Protein AF-0000000077289735 (afdb_homodimer)

pLDDT: mean 81.21, std 19.72, range [29.44, 98.06]

Nearest PDB structures (foldseek):
  8f9x-assembly2_D  TM=8.822E-01  e=5.228E-13  Ruegeria pomeroyi DSS-3
  5nmp-assembly5_J  TM=8.362E-01  e=1.312E-11  Ralstonia pseudosolanacearum GMI1000
  5nna-assembly1_B  TM=8.431E-01  e=1.986E-10  Roseibium aggregatum
  4m8d-assembly2_C  TM=8.339E-01  e=3.293E-10  Roseibium aggregatum IAM 12614
  5tw7-assembly2_E  TM=1.679E-01  e=3.647E+00  Neisseria gonorrhoeae

Organism: Petrolisthes cinctipes (NCBI:txid88211)

Secondary structure (DSSP, 8-state):
--------------EEEES---EEEEE-SS-EEEEE-PPP-TTT----TTSPPPEEEEEEEEE-TTS-EEEEEEEEEETTSSSEEE-GGGTSTT---GGGS-GGGTSS--EEEEE-HHHHHHHT-TT-EE-HHHHHHHHHHH-SPPTTPEEEEE-SGGGGTT-HHHHHT--TTS-----EE-HHHHHHHHHHHHHTT-SS---EEEESSSSSB-TT-SS--/--------------EEEES---EEEEE-SS-EEEEE-PPP-TTT----TTSPPPEEEEEEEEE-TTS-EEEEEEEEEETTSSSEEE-GGGTSTT---GGGS-GGGTSS--EEEEE-HHHHHHHT-TT-EE-HHHHHHHHHHH-SPPTTPEEEEE-SGGGGTT-HHHHHT--TTS-----EE-HHHHHHHHHHHHHTT-SS---EEEESSSSSB-TT-SS--

Foldseek 3Di:
DDPPPPPPPPQQFAKAKEQDQDFDQDDDPPDTDTDGRWDDLPPLFAAAPVDDHKDKAWPDAAADPVRDGDTDIDMDHDQLTTTHIDFSVNPDPPGDDPVRPDVVLVPPFAEDEQECQVVCVVVVAFQAEDAVVSVVVVCVVVNQDDFSYEYEYENVLLVQSNPNCSLQCQDPVRFGAHYAYDPNNVVCQSCSCVVVVHDNGHHYYYYSGSDRHGRRDPPND/DDPPPPPPPPQQFAKAKEQDQDFDQDDDPPDTDTDGRWDDLPPLFAADPVDDHKDKAWPDAAADPVRDGDTDIDMDHDQLTTTHMDFSVNPDPPGDDPVRPDVVLVPPFAEDEQECQVVCVVVVAFQAEAAVVSVVVVCVVPNQDDASYEYEYENVLLVCSNPNCSLQCQDPVRFGAHYAYDPNNVVCQSCSCVVVVHPNGHHYYYYSGSDRHGRRDPPND

Sequence (442 aa):
MTKTTTTTTTTTILFTITTLASMVLISTCSELRLVELSYTYNLDAPTTPKLRGFTYTQLQKGRNDKGIWVELGEFFSSEHSGTHLDAPSHYAYNKWSVEEIPLDRLWRVPGVAIDLSQTIEKSGHVNHILTPDDLESWEEEHGVIPDGAVVFVRTGWGDKVGDIQDYSGLDEHGSNNFPGIGMEAAQWLTKHGQTHKHTRGVLGYGVDTISVDVGNSTHYKMTKTTTTTTTTTILFTITTLASMVLISTCSELRLVELSYTYNLDAPTTPKLRGFTYTQLQKGRNDKGIWVELGEFFSSEHSGTHLDAPSHYAYNKWSVEEIPLDRLWRVPGVAIDLSQTIEKSGHVNHILTPDDLESWEEEHGVIPDGAVVFVRTGWGDKVGDIQDYSGLDEHGSNNFPGIGMEAAQWLTKHGQTHKHTRGVLGYGVDTISVDVGNSTHYK

Structure (mmCIF, N/CA/C/O backbone):
data_AF-0000000077289735-model_v1
#
loop_
_entity.id
_entity.type
_entity.pdbx_description
1 polymer Cyclase
#
loop_
_atom_site.group_PDB
_atom_site.id
_atom_site.type_symbol
_atom_site.label_atom_id
_atom_site.label_alt_id
_atom_site.label_comp_id
_atom_site.label_asym_id
_atom_site.label_entity_id
_atom_site.label_seq_id
_atom_site.pdbx_PDB_ins_code
_atom_site.Cartn_x
_atom_site.Cartn_y
_atom_site.Cartn_z
_atom_site.occupancy
_atom_site.B_iso_or_equiv
_atom_site.auth_seq_id
_atom_site.auth_comp_id
_atom_site.auth_asym_id
_atom_site.auth_atom_id
_atom_site.pdbx_PDB_model_num
ATOM 1 N N . MET A 1 1 ? 2.229 48.312 -26.25 1 30.81 1 MET A N 1
ATOM 2 C CA . MET A 1 1 ? 2.111 46.844 -26.297 1 30.81 1 MET A CA 1
ATOM 3 C C . MET A 1 1 ? 2.355 46.25 -24.922 1 30.81 1 MET A C 1
ATOM 5 O O . MET A 1 1 ? 3.465 46.344 -24.391 1 30.81 1 MET A O 1
ATOM 9 N N . THR A 1 2 ? 1.349 46.156 -23.984 1 36.12 2 THR A N 1
ATOM 10 C CA . THR A 1 2 ? 1.367 45.781 -22.578 1 36.12 2 THR A CA 1
ATOM 11 C C . THR A 1 2 ? 1.754 44.312 -22.406 1 36.12 2 THR A C 1
ATOM 13 O O . THR A 1 2 ? 1.168 43.438 -23.047 1 36.12 2 THR A O 1
ATOM 16 N N . LYS A 1 3 ? 3.012 44.031 -22.094 1 38.62 3 LYS A N 1
ATOM 17 C CA . LYS A 1 3 ? 3.564 42.719 -21.75 1 38.62 3 LYS A CA 1
ATOM 18 C C . LYS A 1 3 ? 2.738 42.062 -20.656 1 38.62 3 LYS A C 1
ATOM 20 O O . LYS A 1 3 ? 2.752 42.5 -19.5 1 38.62 3 LYS A O 1
ATOM 25 N N . THR A 1 4 ? 1.592 41.438 -20.891 1 34.34 4 THR A N 1
ATOM 26 C CA . THR A 1 4 ? 0.91 40.594 -19.906 1 34.34 4 THR A CA 1
ATOM 27 C C . THR A 1 4 ? 1.797 39.438 -19.484 1 34.34 4 THR A C 1
ATOM 29 O O . THR A 1 4 ? 2.139 38.562 -20.297 1 34.34 4 THR A O 1
ATOM 32 N N . THR A 1 5 ? 2.676 39.625 -18.547 1 33.03 5 THR A N 1
ATOM 33 C CA . THR A 1 5 ? 3.436 38.531 -17.922 1 33.03 5 THR A CA 1
ATOM 34 C C . THR A 1 5 ? 2.498 37.5 -17.297 1 33.03 5 THR A C 1
ATOM 36 O O . THR A 1 5 ? 1.73 37.812 -16.391 1 33.03 5 THR A O 1
ATOM 39 N N . THR A 1 6 ? 2.027 36.5 -18 1 31.67 6 THR A N 1
ATOM 40 C CA . THR A 1 6 ? 1.298 35.344 -17.453 1 31.67 6 THR A CA 1
ATOM 41 C C . THR A 1 6 ? 2.115 34.656 -16.375 1 31.67 6 THR A C 1
ATOM 43 O O . THR A 1 6 ? 3.184 34.125 -16.641 1 31.67 6 THR A O 1
ATOM 46 N N . THR A 1 7 ? 2.102 35.125 -15.164 1 30.53 7 THR A N 1
ATOM 47 C CA . THR A 1 7 ? 2.672 34.406 -14.031 1 30.53 7 THR A CA 1
ATOM 48 C C . THR A 1 7 ? 2.055 33 -13.914 1 30.53 7 THR A C 1
ATOM 50 O O . THR A 1 7 ? 0.851 32.875 -13.68 1 30.53 7 THR A O 1
ATOM 53 N N . THR A 1 8 ? 2.559 32.031 -14.562 1 30.94 8 THR A N 1
ATOM 54 C CA . THR A 1 8 ? 2.189 30.656 -14.344 1 30.94 8 THR A CA 1
ATOM 55 C C . THR A 1 8 ? 2.387 30.266 -12.883 1 30.94 8 THR A C 1
ATOM 57 O O . THR A 1 8 ? 3.516 30.219 -12.391 1 30.94 8 THR A O 1
ATOM 60 N N . THR A 1 9 ? 1.488 30.578 -12.031 1 29.44 9 THR A N 1
ATOM 61 C CA . THR A 1 9 ? 1.508 30.078 -10.664 1 29.44 9 THR A CA 1
ATOM 62 C C . THR A 1 9 ? 1.575 28.547 -10.648 1 29.44 9 THR A C 1
ATOM 64 O O . THR A 1 9 ? 0.638 27.875 -11.078 1 29.44 9 THR A O 1
ATOM 67 N N . THR A 1 10 ? 2.715 28.062 -10.727 1 31.31 10 THR A N 1
ATOM 68 C CA . THR A 1 10 ? 2.908 26.641 -10.492 1 31.31 10 THR A CA 1
ATOM 69 C C . THR A 1 10 ? 2.352 26.219 -9.133 1 31.31 10 THR A C 1
ATOM 71 O O . THR A 1 10 ? 2.875 26.625 -8.094 1 31.31 10 THR A O 1
ATOM 74 N N . THR A 1 11 ? 1.11 26.094 -9.047 1 32.97 11 THR A N 1
ATOM 75 C CA . THR A 1 11 ? 0.504 25.562 -7.832 1 32.97 11 THR A CA 1
ATOM 76 C C . THR A 1 11 ? 1.167 24.25 -7.422 1 32.97 11 THR A C 1
ATOM 78 O O . THR A 1 11 ? 1.104 23.266 -8.156 1 32.97 11 THR A O 1
ATOM 81 N N . THR A 1 12 ? 2.135 24.344 -6.59 1 33.91 12 THR A N 1
ATOM 82 C CA . THR A 1 12 ? 2.76 23.172 -5.996 1 33.91 12 THR A CA 1
ATOM 83 C C . THR A 1 12 ? 1.725 22.312 -5.27 1 33.91 12 THR A C 1
ATOM 85 O O . THR A 1 12 ? 1.019 22.812 -4.383 1 33.91 12 THR A O 1
ATOM 88 N N . ILE A 1 13 ? 1.312 21.312 -5.914 1 35.31 13 ILE A N 1
ATOM 89 C CA . ILE A 1 13 ? 0.344 20.375 -5.359 1 35.31 13 ILE A CA 1
ATOM 90 C C . ILE A 1 13 ? 1.043 19.438 -4.387 1 35.31 13 ILE A C 1
ATOM 92 O O . ILE A 1 13 ? 1.982 18.719 -4.762 1 35.31 13 ILE A O 1
ATOM 96 N N . LEU A 1 14 ? 0.878 19.75 -3.059 1 36.25 14 LEU A N 1
ATOM 97 C CA . LEU A 1 14 ? 1.424 18.891 -2.02 1 36.25 14 LEU A CA 1
ATOM 98 C C . LEU A 1 14 ? 0.443 17.781 -1.67 1 36.25 14 LEU A C 1
ATOM 100 O O . LEU A 1 14 ? -0.757 18.016 -1.529 1 36.25 14 LEU A O 1
ATOM 104 N N . PHE A 1 15 ? 0.79 16.531 -1.786 1 35.84 15 PHE A N 1
ATOM 105 C CA . PHE A 1 15 ? -0.027 15.492 -1.174 1 35.84 15 PHE A CA 1
ATOM 106 C C . PHE A 1 15 ? 0.253 15.391 0.321 1 35.84 15 PHE A C 1
ATOM 108 O O . PHE A 1 15 ? 1.308 15.82 0.791 1 35.84 15 PHE A O 1
ATOM 115 N N . THR A 1 16 ? -0.728 15.164 1.166 1 36.84 16 THR A N 1
ATOM 116 C CA . THR A 1 16 ? -0.573 15.039 2.611 1 36.84 16 THR A CA 1
ATOM 117 C C . THR A 1 16 ? -0.757 13.586 3.045 1 36.84 16 THR A C 1
ATOM 119 O O . THR A 1 16 ? -1.546 12.852 2.451 1 36.84 16 THR A O 1
ATOM 122 N N . ILE A 1 17 ? 0.113 13.062 3.781 1 36.28 17 ILE A N 1
ATOM 123 C CA . ILE A 1 17 ? 0.021 11.742 4.391 1 36.28 17 ILE A CA 1
ATOM 124 C C . ILE A 1 17 ? -0.4 11.875 5.852 1 36.28 17 ILE A C 1
ATOM 126 O O . ILE A 1 17 ? 0.21 12.633 6.613 1 36.28 17 ILE A O 1
ATOM 130 N N . THR A 1 18 ? -1.55 11.594 6.078 1 34.53 18 THR A N 1
ATOM 131 C CA . THR A 1 18 ? -1.984 11.484 7.465 1 34.53 18 THR A CA 1
ATOM 132 C C . THR A 1 18 ? -1.878 10.039 7.953 1 34.53 18 THR A C 1
ATOM 134 O O . THR A 1 18 ? -2.297 9.109 7.258 1 34.53 18 THR A O 1
ATOM 137 N N . THR A 1 19 ? -1.353 9.797 9.031 1 35.25 19 THR A N 1
ATOM 138 C CA . THR A 1 19 ? -1.162 8.484 9.641 1 35.25 19 THR A CA 1
ATOM 139 C C . THR A 1 19 ? -0.268 7.609 8.766 1 35.25 19 THR A C 1
ATOM 141 O O . THR A 1 19 ? -0.664 7.203 7.668 1 35.25 19 THR A O 1
ATOM 144 N N . LEU A 1 20 ? 0.951 7.695 8.617 1 33.56 20 LEU A N 1
ATOM 145 C CA . LEU A 1 20 ? 2.07 7.43 7.715 1 33.56 20 LEU A CA 1
ATOM 146 C C . LEU A 1 20 ? 2.168 5.945 7.395 1 33.56 20 LEU A C 1
ATOM 148 O O . LEU A 1 20 ? 2.342 5.121 8.297 1 33.56 20 LEU A O 1
ATOM 152 N N . ALA A 1 21 ? 1.457 5.547 6.277 1 36.59 21 ALA A N 1
ATOM 153 C CA . ALA A 1 21 ? 1.861 4.242 5.766 1 36.59 21 ALA A CA 1
ATOM 154 C C . ALA A 1 21 ? 3.139 4.348 4.938 1 36.59 21 ALA A C 1
ATOM 156 O O . ALA A 1 21 ? 3.102 4.762 3.775 1 36.59 21 ALA A O 1
ATOM 157 N N . SER A 1 22 ? 4.129 4.84 5.379 1 40.28 22 SER A N 1
ATOM 158 C CA . SER A 1 22 ? 5.336 4.91 4.566 1 40.28 22 SER A CA 1
ATOM 159 C C . SER A 1 22 ? 6.453 4.055 5.156 1 40.28 22 SER A C 1
ATOM 161 O O . SER A 1 22 ? 6.496 3.832 6.367 1 40.28 22 SER A O 1
ATOM 163 N N . MET A 1 23 ? 6.867 3.172 4.352 1 39.62 23 MET A N 1
ATOM 164 C CA . MET A 1 23 ? 8.164 2.619 4.734 1 39.62 23 MET A CA 1
ATOM 165 C C . MET A 1 23 ? 9.273 3.646 4.543 1 39.62 23 MET A C 1
ATOM 167 O O . MET A 1 23 ? 9.344 4.297 3.5 1 39.62 23 MET A O 1
ATOM 171 N N . VAL A 1 24 ? 9.766 4.129 5.621 1 37.69 24 VAL A N 1
ATOM 172 C CA . VAL A 1 24 ? 10.875 5.078 5.52 1 37.69 24 VAL A CA 1
ATOM 173 C C . VAL A 1 24 ? 12.188 4.375 5.852 1 37.69 24 VAL A C 1
ATOM 175 O O . VAL A 1 24 ? 12.242 3.539 6.758 1 37.69 24 VAL A O 1
ATOM 178 N N . LEU A 1 25 ? 13.062 4.41 4.91 1 38.22 25 LEU A N 1
ATOM 179 C CA . LEU A 1 25 ? 14.445 4.094 5.25 1 38.22 25 LEU A CA 1
ATOM 180 C C . LEU A 1 25 ? 15.094 5.25 5.996 1 38.22 25 LEU A C 1
ATOM 182 O O . LEU A 1 25 ? 15.133 6.375 5.496 1 38.22 25 LEU A O 1
ATOM 186 N N . ILE A 1 26 ? 15.305 5.086 7.273 1 37.34 26 ILE A N 1
ATOM 187 C CA . ILE A 1 26 ? 15.977 6.109 8.07 1 37.34 26 ILE A CA 1
ATOM 188 C C . ILE A 1 26 ? 17.484 5.844 8.086 1 37.34 26 ILE A C 1
ATOM 190 O O . ILE A 1 26 ? 17.922 4.73 8.383 1 37.34 26 ILE A O 1
ATOM 194 N N . SER A 1 27 ? 18.203 6.582 7.293 1 35.56 27 SER A N 1
ATOM 195 C CA . SER A 1 27 ? 19.656 6.504 7.367 1 35.56 27 SER A CA 1
ATOM 196 C C . SER A 1 27 ? 20.203 7.301 8.547 1 35.56 27 SER A C 1
ATOM 198 O O . SER A 1 27 ? 19.953 8.508 8.656 1 35.56 27 SER A O 1
ATOM 200 N N . THR A 1 28 ? 20.359 6.656 9.602 1 41.88 28 THR A N 1
ATOM 201 C CA . THR A 1 28 ? 21.359 7.277 10.461 1 41.88 28 THR A CA 1
ATOM 202 C C . THR A 1 28 ? 22.766 6.941 9.977 1 41.88 28 THR A C 1
ATOM 204 O O . THR A 1 28 ? 22.953 6.012 9.195 1 41.88 28 THR A O 1
ATOM 207 N N . CYS A 1 29 ? 23.812 7.715 10.211 1 48.62 29 CYS A N 1
ATOM 208 C CA . CYS A 1 29 ? 25.203 7.586 9.797 1 48.62 29 CYS A CA 1
ATOM 209 C C . CYS A 1 29 ? 25.578 6.121 9.594 1 48.62 29 CYS A C 1
ATOM 211 O O . CYS A 1 29 ? 26.391 5.797 8.727 1 48.62 29 CYS A O 1
ATOM 213 N N . SER A 1 30 ? 25.234 5.066 10.5 1 54.41 30 SER A N 1
ATOM 214 C CA . SER A 1 30 ? 25.953 3.795 10.516 1 54.41 30 SER A CA 1
ATOM 215 C C . SER A 1 30 ? 25.078 2.662 10 1 54.41 30 SER A C 1
ATOM 217 O O . SER A 1 30 ? 25.578 1.702 9.406 1 54.41 30 SER A O 1
ATOM 219 N N . GLU A 1 31 ? 23.609 2.693 10.32 1 65.12 31 GLU A N 1
ATOM 220 C CA . GLU A 1 31 ? 22.875 1.492 9.93 1 65.12 31 GLU A CA 1
ATOM 221 C C . GLU A 1 31 ? 21.484 1.841 9.398 1 65.12 31 GLU A C 1
ATOM 223 O O . GLU A 1 31 ? 20.797 2.676 9.977 1 65.12 31 GLU A O 1
ATOM 228 N N . LEU A 1 32 ? 21.188 1.574 8.141 1 72 32 LEU A N 1
ATOM 229 C CA . LEU A 1 32 ? 19.859 1.73 7.543 1 72 32 LEU A CA 1
ATOM 230 C C . LEU A 1 32 ? 18.859 0.784 8.195 1 72 32 LEU A C 1
ATOM 232 O O . LEU A 1 32 ? 19.156 -0.393 8.406 1 72 32 LEU A O 1
ATOM 236 N N . ARG A 1 33 ? 17.828 1.432 8.914 1 80 33 ARG A N 1
ATOM 237 C CA . ARG A 1 33 ? 16.766 0.618 9.5 1 80 33 ARG A CA 1
ATOM 238 C C . ARG A 1 33 ? 15.445 0.843 8.773 1 80 33 ARG A C 1
ATOM 240 O O . ARG A 1 33 ? 15.117 1.974 8.414 1 80 33 ARG A O 1
ATOM 247 N N . LEU A 1 34 ? 14.805 -0.247 8.453 1 79.62 34 LEU A N 1
ATOM 248 C CA . LEU A 1 34 ? 13.453 -0.2 7.898 1 79.62 34 LEU A CA 1
ATOM 249 C C . LEU A 1 34 ? 12.414 -0.063 9 1 79.62 34 LEU A C 1
ATOM 251 O O . LEU A 1 34 ? 12.406 -0.85 9.953 1 79.62 34 LEU A O 1
ATOM 255 N N . VAL A 1 35 ? 11.609 1.091 8.883 1 80.31 35 VAL A N 1
ATOM 256 C CA . VAL A 1 35 ? 10.562 1.315 9.883 1 80.31 35 VAL A CA 1
ATOM 257 C C . VAL A 1 35 ? 9.211 1.462 9.195 1 80.31 35 VAL A C 1
ATOM 259 O O . VAL A 1 35 ? 9.078 2.227 8.234 1 80.31 35 VAL A O 1
ATOM 262 N N . GLU A 1 36 ? 8.352 0.662 9.609 1 76.06 36 GLU A N 1
ATOM 263 C CA . GLU A 1 36 ? 6.977 0.8 9.141 1 76.06 36 GLU A CA 1
ATOM 264 C C . GLU A 1 36 ? 6.238 1.88 9.93 1 76.06 36 GLU A C 1
ATOM 266 O O . GLU A 1 36 ? 6.172 1.828 11.156 1 76.06 36 GLU A O 1
ATOM 271 N N . LEU A 1 37 ? 5.672 2.801 9.164 1 76 37 LEU A N 1
ATOM 272 C CA . LEU A 1 37 ? 4.988 3.91 9.82 1 76 37 LEU A CA 1
ATOM 273 C C . LEU A 1 37 ? 3.477 3.719 9.773 1 76 37 LEU A C 1
ATOM 275 O O . LEU A 1 37 ? 2.73 4.496 10.375 1 76 37 LEU A O 1
ATOM 279 N N . SER A 1 38 ? 3.053 2.646 9.102 1 75.12 38 SER A N 1
ATOM 280 C CA . SER A 1 38 ? 1.618 2.438 8.945 1 75.12 38 SER A CA 1
ATOM 281 C C . SER A 1 38 ? 1 1.868 10.219 1 75.12 38 SER A C 1
ATOM 283 O O . SER A 1 38 ? 1.622 1.058 10.906 1 75.12 38 SER A O 1
ATOM 285 N N . TYR A 1 39 ? -0.183 2.451 10.5 1 69.62 39 TYR A N 1
ATOM 286 C CA . TYR A 1 39 ? -0.984 1.822 11.547 1 69.62 39 TYR A CA 1
ATOM 287 C C . TYR A 1 39 ? -1.639 0.543 11.039 1 69.62 39 TYR A C 1
ATOM 289 O O . TYR A 1 39 ? -1.982 0.442 9.859 1 69.62 39 TYR A O 1
ATOM 297 N N . THR A 1 40 ? -1.644 -0.506 11.891 1 62.44 40 THR A N 1
ATOM 298 C CA . THR A 1 40 ? -2.371 -1.708 11.5 1 62.44 40 THR A CA 1
ATOM 299 C C . THR A 1 40 ? -3.863 -1.418 11.359 1 62.44 40 THR A C 1
ATOM 301 O O . THR A 1 40 ? -4.438 -0.704 12.188 1 62.44 40 THR A O 1
ATOM 304 N N . TYR A 1 41 ? -4.398 -1.642 10.055 1 58.69 41 TYR A N 1
ATOM 305 C CA . TYR A 1 41 ? -5.816 -1.393 9.805 1 58.69 41 TYR A CA 1
ATOM 306 C C . TYR A 1 41 ? -6.684 -2.133 10.812 1 58.69 41 TYR A C 1
ATOM 308 O O . TYR A 1 41 ? -7.898 -1.935 10.859 1 58.69 41 TYR A O 1
ATOM 316 N N . ASN A 1 42 ? -6.141 -2.869 11.727 1 56.81 42 ASN A N 1
ATOM 317 C CA . ASN A 1 42 ? -7.066 -3.58 12.602 1 56.81 42 ASN A CA 1
ATOM 318 C C . ASN A 1 42 ? -8.039 -2.623 13.281 1 56.81 42 ASN A C 1
ATOM 320 O O . ASN A 1 42 ? -7.988 -1.413 13.062 1 56.81 42 ASN A O 1
ATOM 324 N N . LEU A 1 43 ? -8.922 -3.166 14.125 1 56 43 LEU A N 1
ATOM 325 C CA . LEU A 1 43 ? -10.07 -2.545 14.781 1 56 43 LEU A CA 1
ATOM 326 C C . LEU A 1 43 ? -9.711 -1.16 15.305 1 56 43 LEU A C 1
ATOM 328 O O . LEU A 1 43 ? -10.586 -0.315 15.492 1 56 43 LEU A O 1
ATOM 332 N N . ASP A 1 44 ? -8.445 -0.875 15.102 1 59.41 44 ASP A N 1
ATOM 333 C CA . ASP A 1 44 ? -8.117 0.423 15.68 1 59.41 44 ASP A CA 1
ATOM 334 C C . ASP A 1 44 ? -7.625 1.394 14.609 1 59.41 44 ASP A C 1
ATOM 336 O O . ASP A 1 44 ? -6.848 2.305 14.898 1 59.41 44 ASP A O 1
ATOM 340 N N . ALA A 1 45 ? -8.008 1.125 13.32 1 63.09 45 ALA A N 1
ATOM 341 C CA . ALA A 1 45 ? -7.648 2.154 12.344 1 63.09 45 ALA A CA 1
ATOM 342 C C . ALA A 1 45 ? -8.406 3.451 12.617 1 63.09 45 ALA A C 1
ATOM 344 O O . ALA A 1 45 ? -9.602 3.555 12.32 1 63.09 45 ALA A O 1
ATOM 345 N N . PRO A 1 46 ? -7.695 4.355 13.297 1 66 46 PRO A N 1
ATOM 346 C CA . PRO A 1 46 ? -8.406 5.574 13.68 1 66 46 PRO A CA 1
ATOM 347 C C . PRO A 1 46 ? -9.023 6.305 12.484 1 66 46 PRO A C 1
ATOM 349 O O . PRO A 1 46 ? -8.43 6.332 11.406 1 66 46 PRO A O 1
ATOM 352 N N . THR A 1 47 ? -10.266 6.465 12.539 1 74.56 47 THR A N 1
ATOM 353 C CA . THR A 1 47 ? -11.008 7.312 11.609 1 74.56 47 THR A CA 1
ATOM 354 C C . THR A 1 47 ? -11.836 8.344 12.367 1 74.56 47 THR A C 1
ATOM 356 O O . THR A 1 47 ? -12.047 8.219 13.57 1 74.56 47 THR A O 1
ATOM 359 N N . THR A 1 48 ? -12.062 9.422 11.656 1 72.81 48 THR A N 1
ATOM 360 C CA . THR A 1 48 ? -12.969 10.383 12.281 1 72.81 48 THR A CA 1
ATOM 361 C C . THR A 1 48 ? -14.297 9.719 12.633 1 72.81 48 THR A C 1
ATOM 363 O O . THR A 1 48 ? -14.766 8.828 11.914 1 72.81 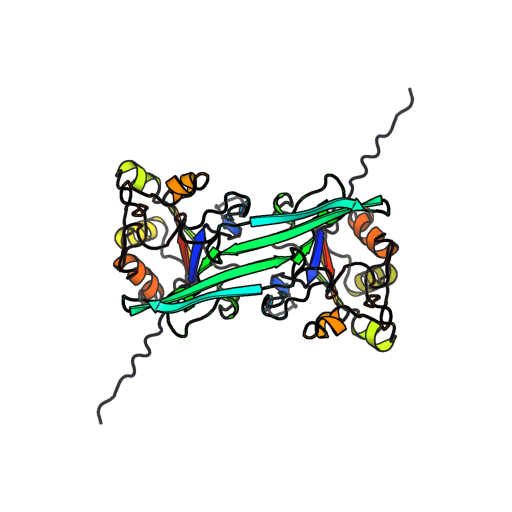48 THR A O 1
ATOM 366 N N . PRO A 1 49 ? -14.82 10.07 13.828 1 70.88 49 PRO A N 1
ATOM 367 C CA . PRO A 1 49 ? -16.125 9.508 14.211 1 70.88 49 PRO A CA 1
ATOM 368 C C . PRO A 1 49 ? -17.219 9.805 13.188 1 70.88 49 PRO A C 1
ATOM 370 O O . PRO A 1 49 ? -18.281 9.172 13.211 1 70.88 49 PRO A O 1
ATOM 373 N N . LYS A 1 50 ? -16.969 10.609 12.297 1 73.25 50 LYS A N 1
ATOM 374 C CA . LYS A 1 50 ? -17.953 11.016 11.305 1 73.25 50 LYS A CA 1
ATOM 375 C C . LYS A 1 50 ? -18 10.039 10.141 1 73.25 50 LYS A C 1
ATOM 377 O O . LYS A 1 50 ? -18.938 10.078 9.328 1 73.25 50 LYS A O 1
ATOM 382 N N . LEU A 1 51 ? -17.078 9.188 10.039 1 80.06 51 LEU A N 1
ATOM 383 C CA . LEU A 1 51 ? -17 8.227 8.945 1 80.06 51 LEU A CA 1
ATOM 384 C C . LEU A 1 51 ? -17.109 6.801 9.477 1 80.06 51 LEU A C 1
ATOM 386 O O . LEU A 1 51 ? -16.844 6.547 10.648 1 80.06 51 LEU A O 1
ATOM 390 N N . ARG A 1 52 ? -17.562 5.934 8.609 1 81.12 52 ARG A N 1
ATOM 391 C CA . ARG A 1 52 ? -17.609 4.527 8.984 1 81.12 52 ARG A CA 1
ATOM 392 C C . ARG A 1 52 ? -16.219 3.963 9.203 1 81.12 52 ARG A C 1
ATOM 394 O O . ARG A 1 52 ? -15.32 4.184 8.391 1 81.12 52 ARG A O 1
ATOM 401 N N . GLY A 1 53 ? -16.047 3.357 10.359 1 80.06 53 GLY A N 1
ATOM 402 C CA . GLY A 1 53 ? -14.773 2.748 10.672 1 80.06 53 GLY A CA 1
ATOM 403 C C . GLY A 1 53 ? -14.484 1.499 9.859 1 80.06 53 GLY A C 1
ATOM 404 O O . GLY A 1 53 ? -15.383 0.959 9.211 1 80.06 53 GLY A O 1
ATOM 405 N N . PHE A 1 54 ? -13.281 1.045 9.906 1 84.31 54 PHE A N 1
ATOM 406 C CA . PHE A 1 54 ? -12.859 -0.181 9.242 1 84.31 54 PHE A CA 1
ATOM 407 C C . PHE A 1 54 ? -13.609 -1.385 9.797 1 84.31 54 PHE A C 1
ATOM 409 O O . PHE A 1 54 ? -13.766 -1.519 11.016 1 84.31 54 PHE A O 1
ATOM 416 N N . THR A 1 55 ? -14.086 -2.139 8.914 1 87.31 55 THR A N 1
ATOM 417 C CA . THR A 1 55 ? -14.703 -3.398 9.32 1 87.31 55 THR A CA 1
ATOM 418 C C . THR A 1 55 ? -14.148 -4.559 8.5 1 87.31 55 THR A C 1
ATOM 420 O O . THR A 1 55 ? -13.906 -4.418 7.301 1 87.31 55 THR A O 1
ATOM 423 N N . TYR A 1 56 ? -13.836 -5.594 9.203 1 89.06 56 TYR A N 1
ATOM 424 C CA . TYR A 1 56 ? -13.398 -6.832 8.57 1 89.06 56 TYR A CA 1
ATOM 425 C C . TYR A 1 56 ? -14.398 -7.957 8.812 1 89.06 56 TYR A C 1
ATOM 427 O O . TYR A 1 56 ? -14.859 -8.148 9.945 1 89.06 56 TYR A O 1
ATOM 435 N N . THR A 1 57 ? -14.789 -8.594 7.805 1 91.56 57 THR A N 1
ATOM 436 C CA . THR A 1 57 ? -15.672 -9.758 7.895 1 91.56 57 THR A CA 1
ATOM 437 C C . THR A 1 57 ? -14.938 -11.023 7.473 1 91.56 57 THR A C 1
ATOM 439 O O . THR A 1 57 ? -14.5 -11.141 6.324 1 91.56 57 THR A O 1
ATOM 442 N N . GLN A 1 58 ? -14.867 -11.906 8.406 1 93.81 58 GLN A N 1
ATOM 443 C CA . GLN A 1 58 ? -14.289 -13.211 8.109 1 93.81 58 GLN A CA 1
ATOM 444 C C . GLN A 1 58 ? -15.305 -14.102 7.395 1 93.81 58 GLN A C 1
ATOM 446 O O . GLN A 1 58 ? -16.344 -14.453 7.961 1 93.81 58 GLN A O 1
ATOM 451 N N . LEU A 1 59 ? -15 -14.445 6.242 1 93.06 59 LEU A N 1
ATOM 452 C CA . LEU A 1 59 ? -15.914 -15.273 5.465 1 93.06 59 LEU A CA 1
ATOM 453 C C . LEU A 1 59 ? -15.648 -16.75 5.703 1 93.06 59 LEU A C 1
ATOM 455 O O . LEU A 1 59 ? -16.594 -17.562 5.766 1 93.06 59 LEU A O 1
ATOM 459 N N . GLN A 1 60 ? -14.367 -17.094 5.766 1 93.12 60 GLN A N 1
ATOM 460 C CA . GLN A 1 60 ? -13.961 -18.469 5.996 1 93.12 60 GLN A CA 1
ATOM 461 C C . GLN A 1 60 ? -12.688 -18.531 6.84 1 93.12 60 GLN A C 1
ATOM 463 O O . GLN A 1 60 ? -11.781 -17.719 6.66 1 93.12 60 GLN A O 1
ATOM 468 N N . LYS A 1 61 ? -12.68 -19.438 7.73 1 95.69 61 LYS A N 1
ATOM 469 C CA . LYS A 1 61 ? -11.484 -19.781 8.508 1 95.69 61 LYS A CA 1
ATOM 470 C C . LYS A 1 61 ? -11.555 -21.203 9.031 1 95.69 61 LYS A C 1
ATOM 472 O O . LYS A 1 61 ? -12.32 -21.5 9.953 1 95.69 61 LYS A O 1
ATOM 477 N N . GLY A 1 62 ? -10.844 -21.969 8.422 1 95.5 62 GLY A N 1
ATOM 478 C CA . GLY A 1 62 ? -10.859 -23.375 8.781 1 95.5 62 GLY A CA 1
ATOM 479 C C . GLY A 1 62 ? -10.648 -24.297 7.598 1 95.5 62 GLY A C 1
ATOM 480 O O . GLY A 1 62 ? -10.352 -23.844 6.492 1 95.5 62 GLY A O 1
ATOM 481 N N . ARG A 1 63 ? -10.664 -25.562 7.816 1 93.44 63 ARG A N 1
ATOM 482 C CA . ARG A 1 63 ? -10.516 -26.547 6.758 1 93.44 63 ARG A CA 1
ATOM 483 C C . ARG A 1 63 ? -11.805 -26.703 5.961 1 93.44 63 ARG A C 1
ATOM 485 O O . ARG A 1 63 ? -12.891 -26.781 6.539 1 93.44 63 ARG A O 1
ATOM 492 N N . ASN A 1 64 ? -11.68 -26.609 4.676 1 87.19 64 ASN A N 1
ATOM 493 C CA . ASN A 1 64 ? -12.852 -26.844 3.834 1 87.19 64 ASN A CA 1
ATOM 494 C C . ASN A 1 64 ? -13.18 -28.328 3.729 1 87.19 64 ASN A C 1
ATOM 496 O O . ASN A 1 64 ? -12.633 -29.141 4.465 1 87.19 64 ASN A O 1
ATOM 500 N N . ASP A 1 65 ? -14.164 -28.625 2.879 1 87.5 65 ASP A N 1
ATOM 501 C CA . ASP A 1 65 ? -14.664 -30 2.752 1 87.5 65 ASP A CA 1
ATOM 502 C C . ASP A 1 65 ? -13.578 -30.938 2.225 1 87.5 65 ASP A C 1
ATOM 504 O O . ASP A 1 65 ? -13.664 -32.156 2.396 1 87.5 65 ASP A O 1
ATOM 508 N N . LYS A 1 66 ? -12.539 -30.406 1.683 1 86.94 66 LYS A N 1
ATOM 509 C CA . LYS A 1 66 ? -11.453 -31.203 1.131 1 86.94 66 LYS A CA 1
ATOM 510 C C . LYS A 1 66 ? -10.281 -31.281 2.105 1 86.94 66 LYS A C 1
ATOM 512 O O . LYS A 1 66 ? -9.203 -31.781 1.758 1 86.94 66 LYS A O 1
ATOM 517 N N . GLY A 1 67 ? -10.469 -30.688 3.25 1 89.88 67 GLY A N 1
ATOM 518 C CA . GLY A 1 67 ? -9.445 -30.734 4.281 1 89.88 67 GLY A CA 1
ATOM 519 C C . GLY A 1 67 ? -8.383 -29.672 4.117 1 89.88 67 GLY A C 1
ATOM 520 O O . GLY A 1 67 ? -7.359 -29.688 4.809 1 89.88 67 GLY A O 1
ATOM 521 N N . ILE A 1 68 ? -8.602 -28.797 3.258 1 87 68 ILE A N 1
ATOM 522 C CA . ILE A 1 68 ? -7.629 -27.75 2.969 1 87 68 ILE A CA 1
ATOM 523 C C . ILE A 1 68 ? -7.922 -26.516 3.828 1 87 68 ILE A C 1
ATOM 525 O O . ILE A 1 68 ? -9.07 -26.062 3.908 1 87 68 ILE A O 1
ATOM 529 N N . TRP A 1 69 ? -6.953 -26.016 4.457 1 91.81 69 TRP A N 1
ATOM 530 C CA . TRP A 1 69 ? -7.105 -24.797 5.238 1 91.81 69 TRP A CA 1
ATOM 531 C C . TRP A 1 69 ? -7.344 -23.594 4.328 1 91.81 69 TRP A C 1
ATOM 533 O O . TRP A 1 69 ? -6.684 -23.438 3.297 1 91.81 69 TRP A O 1
ATOM 543 N N . VAL A 1 70 ? -8.297 -22.797 4.719 1 91.19 70 VAL A N 1
ATOM 544 C CA . VAL A 1 70 ? -8.586 -21.578 3.957 1 91.19 70 VAL A CA 1
ATOM 545 C C . VAL A 1 70 ? -8.992 -20.453 4.91 1 91.19 70 VAL A C 1
ATOM 547 O O . VAL A 1 70 ? -9.828 -20.656 5.793 1 91.19 70 VAL A O 1
ATOM 550 N N . GLU A 1 71 ? -8.336 -19.344 4.707 1 92.56 71 GLU A N 1
ATOM 551 C CA . GLU A 1 71 ? -8.75 -18.109 5.348 1 92.56 71 GLU A CA 1
ATOM 552 C C . GLU A 1 71 ? -9.062 -17.031 4.312 1 92.56 71 GLU A C 1
ATOM 554 O O . GLU A 1 71 ? -8.266 -16.781 3.41 1 92.56 71 GLU A O 1
ATOM 559 N N . LEU A 1 72 ? -10.219 -16.516 4.359 1 90 72 LEU A N 1
ATOM 560 C CA . LEU A 1 72 ? -10.617 -15.445 3.445 1 90 72 LEU A CA 1
ATOM 561 C C . LEU A 1 72 ? -11.594 -14.492 4.117 1 90 72 LEU A C 1
ATOM 563 O O . LEU A 1 72 ? -12.391 -14.906 4.961 1 90 72 LEU A O 1
ATOM 567 N N . GLY A 1 73 ? -11.484 -13.227 3.73 1 91.56 73 GLY A N 1
ATOM 568 C CA . GLY A 1 73 ? -12.359 -12.211 4.285 1 91.56 73 GLY A CA 1
ATOM 569 C C . GLY A 1 73 ? -12.57 -11.023 3.359 1 91.56 73 GLY A C 1
ATOM 570 O O . GLY A 1 73 ? -12.117 -11.047 2.211 1 91.56 73 GLY A O 1
ATOM 571 N N . GLU A 1 74 ? -13.383 -10.156 3.74 1 90.94 74 GLU A N 1
ATOM 572 C CA . GLU A 1 74 ? -13.672 -8.891 3.064 1 90.94 74 GLU A CA 1
ATOM 573 C C . GLU A 1 74 ? -13.633 -7.723 4.047 1 90.94 74 GLU A C 1
ATOM 575 O O . GLU A 1 74 ? -13.672 -7.922 5.262 1 90.94 74 GLU A O 1
ATOM 580 N N . PHE A 1 75 ? -13.438 -6.523 3.463 1 88.5 75 PHE A N 1
ATOM 581 C CA . PHE A 1 75 ? -13.328 -5.387 4.363 1 88.5 75 PHE A CA 1
ATOM 582 C C . PHE A 1 75 ? -14 -4.152 3.766 1 88.5 75 PHE A C 1
ATOM 584 O O . PHE A 1 75 ? -14.227 -4.09 2.557 1 88.5 75 PHE A O 1
ATOM 591 N N . PHE A 1 76 ? -14.43 -3.367 4.684 1 89.12 76 PHE A N 1
ATOM 592 C CA . PHE A 1 76 ? -14.984 -2.047 4.41 1 89.12 76 PHE A CA 1
ATOM 593 C C . PHE A 1 76 ? -14.18 -0.965 5.117 1 89.12 76 PHE A C 1
ATOM 595 O O . PHE A 1 76 ? -13.719 -1.163 6.246 1 89.12 76 PHE A O 1
ATOM 602 N N . SER A 1 77 ? -13.969 0.189 4.359 1 87.56 77 SER A N 1
ATOM 603 C CA . SER A 1 77 ? -13.25 1.275 5.012 1 87.56 77 SER A CA 1
ATOM 604 C C . SER A 1 77 ? -13.586 2.621 4.383 1 87.56 77 SER A C 1
ATOM 606 O O . SER A 1 77 ? -13.836 2.703 3.176 1 87.56 77 SER A O 1
ATOM 608 N N . SER A 1 78 ? -13.562 3.631 5.273 1 87.25 78 SER A N 1
ATOM 609 C CA . SER A 1 78 ? -13.438 4.977 4.727 1 87.25 78 SER A CA 1
ATOM 610 C C . SER A 1 78 ? -12.07 5.191 4.09 1 87.25 78 SER A C 1
ATOM 612 O O . SER A 1 78 ? -11.078 4.602 4.527 1 87.25 78 SER A O 1
ATOM 614 N N . GLU A 1 79 ? -12.023 6.012 3.117 1 85.5 79 GLU A N 1
ATOM 615 C CA . GLU A 1 79 ? -10.734 6.309 2.508 1 85.5 79 GLU A CA 1
ATOM 616 C C . GLU A 1 79 ? -9.844 7.094 3.465 1 85.5 79 GLU A C 1
ATOM 618 O O . GLU A 1 79 ? -8.648 7.258 3.213 1 85.5 79 GLU A O 1
ATOM 623 N N . HIS A 1 80 ? -10.398 7.512 4.523 1 83.44 80 HIS A N 1
ATOM 624 C CA . HIS A 1 80 ? -9.648 8.297 5.5 1 83.44 80 HIS A CA 1
ATOM 625 C C . HIS A 1 80 ? -9.492 7.535 6.812 1 83.44 80 HIS A C 1
ATOM 627 O O . HIS A 1 80 ? -9.719 8.094 7.887 1 83.44 80 HIS A O 1
ATOM 633 N N . SER A 1 81 ? -9.242 6.316 6.695 1 81.94 81 SER A N 1
ATOM 634 C CA . SER A 1 81 ? -9.008 5.457 7.852 1 81.94 81 SER A CA 1
ATOM 635 C C . SER A 1 81 ? -7.555 4.996 7.906 1 81.94 81 SER A C 1
ATOM 637 O O . SER A 1 81 ? -6.941 4.723 6.871 1 81.94 81 SER A O 1
ATOM 639 N N . GLY A 1 82 ? -7.047 4.961 9.188 1 80.44 82 GLY A N 1
ATOM 640 C CA . GLY A 1 82 ? -5.672 4.508 9.352 1 80.44 82 GLY A CA 1
ATOM 641 C C . GLY A 1 82 ? -4.664 5.418 8.672 1 80.44 82 GLY A C 1
ATOM 642 O O . GLY A 1 82 ? -4.918 6.605 8.484 1 80.44 82 GLY A O 1
ATOM 643 N N . THR A 1 83 ? -3.531 4.855 8.492 1 83.31 83 THR A N 1
ATOM 644 C CA . THR A 1 83 ? -2.537 5.586 7.715 1 83.31 83 THR A CA 1
ATOM 645 C C . THR A 1 83 ? -2.975 5.707 6.258 1 83.31 83 THR A C 1
ATOM 647 O O . THR A 1 83 ? -3.344 4.711 5.629 1 83.31 83 THR A O 1
ATOM 650 N N . HIS A 1 84 ? -3.08 6.898 5.777 1 83.5 84 HIS A N 1
ATOM 651 C CA . HIS A 1 84 ? -3.533 7.078 4.402 1 83.5 84 HIS A CA 1
ATOM 652 C C . HIS A 1 84 ? -2.945 8.344 3.789 1 83.5 84 HIS A C 1
ATOM 654 O O . HIS A 1 84 ? -2.326 9.148 4.488 1 83.5 84 HIS A O 1
ATOM 660 N N . LEU A 1 85 ? -3.096 8.383 2.484 1 86.12 85 LEU A N 1
ATOM 661 C CA . LEU A 1 85 ? -2.705 9.547 1.692 1 86.12 85 LEU A CA 1
ATOM 662 C C . LEU A 1 85 ? -3.932 10.297 1.185 1 86.12 85 LEU A C 1
ATOM 664 O O . LEU A 1 85 ? -4.855 9.688 0.644 1 86.12 85 LEU A O 1
ATOM 668 N N . ASP A 1 86 ? -3.951 11.594 1.504 1 88.25 86 ASP A N 1
ATOM 669 C CA . ASP A 1 86 ? -4.969 12.438 0.892 1 88.25 86 ASP A CA 1
ATOM 670 C C . ASP A 1 86 ? -4.496 12.984 -0.453 1 88.25 86 ASP A C 1
ATOM 672 O O . ASP A 1 86 ? -3.51 13.719 -0.518 1 88.25 86 ASP A O 1
ATOM 676 N N . ALA A 1 87 ? -5.211 12.609 -1.433 1 90.75 87 ALA A N 1
ATOM 677 C CA . ALA A 1 87 ? -4.906 13.164 -2.748 1 90.75 87 ALA A CA 1
ATOM 678 C C . ALA A 1 87 ? -5.242 14.648 -2.805 1 90.75 87 ALA A C 1
ATOM 680 O O . ALA A 1 87 ? -6.102 15.133 -2.062 1 90.75 87 ALA A O 1
ATOM 681 N N . PRO A 1 88 ? -4.625 15.398 -3.758 1 91 88 PRO A N 1
ATOM 682 C CA . PRO A 1 88 ? -4.941 16.812 -3.93 1 91 88 PRO A CA 1
ATOM 683 C C . PRO A 1 88 ? -6.418 17.062 -4.234 1 91 88 PRO A C 1
ATOM 685 O O . PRO A 1 88 ? -6.984 18.062 -3.799 1 91 88 PRO A O 1
ATOM 688 N N . SER A 1 89 ? -7.066 16.141 -4.84 1 91.81 89 SER A N 1
ATOM 689 C CA . SER A 1 89 ? -8.461 16.312 -5.223 1 91.81 89 SER A CA 1
ATOM 690 C C . SER A 1 89 ? -9.375 16.297 -4 1 91.81 89 SER A C 1
ATOM 692 O O . SER A 1 89 ? -10.539 16.703 -4.082 1 91.81 89 SER A O 1
ATOM 694 N N . HIS A 1 90 ? -8.945 15.797 -2.885 1 90.5 90 HIS A N 1
ATOM 695 C CA . HIS A 1 90 ? -9.727 15.742 -1.659 1 90.5 90 HIS A CA 1
ATOM 696 C C . HIS A 1 90 ? -10.242 17.125 -1.271 1 90.5 90 HIS A C 1
ATOM 698 O O . HIS A 1 90 ? -11.398 17.266 -0.864 1 90.5 90 HIS A O 1
ATOM 704 N N . TYR A 1 91 ? -9.391 18.203 -1.538 1 90 91 TYR A N 1
ATOM 705 C CA . TYR A 1 91 ? -9.805 19.531 -1.106 1 90 91 TYR A CA 1
ATOM 706 C C . TYR A 1 91 ? -9.609 20.547 -2.225 1 90 91 TYR A C 1
ATOM 708 O O . TYR A 1 91 ? -9.789 21.75 -2.016 1 90 91 TYR A O 1
ATOM 716 N N . ALA A 1 92 ? -9.188 20.094 -3.344 1 90.75 92 ALA A N 1
ATOM 717 C CA . ALA A 1 92 ? -8.969 21.031 -4.449 1 90.75 92 ALA A CA 1
ATOM 718 C C . ALA A 1 92 ? -9.602 20.516 -5.734 1 90.75 92 ALA A C 1
ATOM 720 O O . ALA A 1 92 ? -9.32 19.391 -6.176 1 90.75 92 ALA A O 1
ATOM 721 N N . TYR A 1 93 ? -10.367 21.406 -6.312 1 91.88 93 TYR A N 1
ATOM 722 C CA . TYR A 1 93 ? -11.086 21.078 -7.539 1 91.88 93 TYR A CA 1
ATOM 723 C C . TYR A 1 93 ? -10.117 20.797 -8.68 1 91.88 93 TYR A C 1
ATOM 725 O O . TYR A 1 93 ? -9.141 21.531 -8.867 1 91.88 93 TYR A O 1
ATOM 733 N N . ASN A 1 94 ? -10.414 19.734 -9.359 1 93.5 94 ASN A N 1
ATOM 734 C CA . ASN A 1 94 ? -9.711 19.359 -10.586 1 93.5 94 ASN A CA 1
ATOM 735 C C . ASN A 1 94 ? -8.227 19.156 -10.344 1 93.5 94 ASN A C 1
ATOM 737 O O . ASN A 1 94 ? -7.391 19.562 -11.148 1 93.5 94 ASN A O 1
ATOM 741 N N . LYS A 1 95 ? -7.871 18.609 -9.211 1 93.12 95 LYS A N 1
ATOM 742 C CA . LYS A 1 95 ? -6.5 18.234 -8.898 1 93.12 95 LYS A CA 1
ATOM 743 C C . LYS A 1 95 ? -6.344 16.703 -8.867 1 93.12 95 LYS A C 1
ATOM 745 O O . LYS A 1 95 ? -7.316 15.977 -9.086 1 93.12 95 LYS A O 1
ATOM 750 N N . TRP A 1 96 ? -5.164 16.234 -8.703 1 91.69 96 TRP A N 1
ATOM 751 C CA . TRP A 1 96 ? -4.824 14.82 -8.828 1 91.69 96 TRP A CA 1
ATOM 752 C C . TRP A 1 96 ? -5.617 13.977 -7.84 1 91.69 96 TRP A C 1
ATOM 754 O O . TRP A 1 96 ? -5.672 14.297 -6.648 1 91.69 96 TRP A O 1
ATOM 764 N N . SER A 1 97 ? -6.277 12.961 -8.352 1 89.81 97 SER A N 1
ATOM 765 C CA . SER A 1 97 ? -6.66 11.836 -7.504 1 89.81 97 SER A CA 1
ATOM 766 C C . SER A 1 97 ? -5.457 10.961 -7.168 1 89.81 97 SER A C 1
ATOM 768 O O . SER A 1 97 ? -4.348 11.227 -7.629 1 89.81 97 SER A O 1
ATOM 770 N N . VAL A 1 98 ? -5.664 10 -6.316 1 87.44 98 VAL A N 1
ATOM 771 C CA . VAL A 1 98 ? -4.555 9.156 -5.871 1 87.44 98 VAL A CA 1
ATOM 772 C C . VAL A 1 98 ? -3.896 8.492 -7.074 1 87.44 98 VAL A C 1
ATOM 774 O O . VAL A 1 98 ? -2.668 8.445 -7.172 1 87.44 98 VAL A O 1
ATOM 777 N N . GLU A 1 99 ? -4.652 8.031 -8.023 1 82.25 99 GLU A N 1
ATOM 778 C CA . GLU A 1 99 ? -4.129 7.285 -9.164 1 82.25 99 GLU A CA 1
ATOM 779 C C . GLU A 1 99 ? -3.369 8.203 -10.117 1 82.25 99 GLU A C 1
ATOM 781 O O . GLU A 1 99 ? -2.613 7.73 -10.977 1 82.25 99 GLU A O 1
ATOM 786 N N . GLU A 1 100 ? -3.609 9.461 -9.961 1 87.81 100 GLU A N 1
ATOM 787 C CA . GLU A 1 100 ? -2.998 10.422 -10.875 1 87.81 100 GLU A CA 1
ATOM 788 C C . GLU A 1 100 ? -1.683 10.953 -10.312 1 87.81 100 GLU A C 1
ATOM 790 O O . GLU A 1 100 ? -0.906 11.586 -11.031 1 87.81 100 GLU A O 1
ATOM 795 N N . ILE A 1 101 ? -1.424 10.727 -9.047 1 88.12 101 ILE A N 1
ATOM 796 C CA . ILE A 1 101 ? -0.164 11.18 -8.469 1 88.12 101 ILE A CA 1
ATOM 797 C C . ILE A 1 101 ? 1.001 10.453 -9.133 1 88.12 101 ILE A C 1
ATOM 799 O O . ILE A 1 101 ? 1.045 9.219 -9.141 1 88.12 101 ILE A O 1
ATOM 803 N N . PRO A 1 102 ? 1.95 11.234 -9.672 1 87.94 102 PRO A N 1
ATOM 804 C CA . PRO A 1 102 ? 3.09 10.547 -10.289 1 87.94 102 PRO A CA 1
ATOM 805 C C . PRO A 1 102 ? 3.85 9.664 -9.312 1 87.94 102 PRO A C 1
ATOM 807 O O . PRO A 1 102 ? 4.121 10.07 -8.18 1 87.94 102 PRO A O 1
ATOM 810 N N . LEU A 1 103 ? 4.23 8.508 -9.742 1 84.75 103 LEU A N 1
ATOM 811 C CA . LEU A 1 103 ? 4.828 7.488 -8.891 1 84.75 103 LEU A CA 1
ATOM 812 C C . LEU A 1 103 ? 6.164 7.965 -8.328 1 84.75 103 LEU A C 1
ATOM 814 O O . LEU A 1 103 ? 6.543 7.598 -7.211 1 84.75 103 LEU A O 1
ATOM 818 N N . ASP A 1 104 ? 6.848 8.758 -9.078 1 86.5 104 ASP A N 1
ATOM 819 C CA . ASP A 1 104 ? 8.164 9.211 -8.641 1 86.5 104 ASP A CA 1
ATOM 820 C C . ASP A 1 104 ? 8.055 10.188 -7.469 1 86.5 104 ASP A C 1
ATOM 822 O O . ASP A 1 104 ? 9.062 10.539 -6.855 1 86.5 104 ASP A O 1
ATOM 826 N N . ARG A 1 105 ? 6.828 10.562 -7.145 1 89.38 105 ARG A N 1
ATOM 827 C CA . ARG A 1 105 ? 6.605 11.406 -5.973 1 89.38 105 ARG A CA 1
ATOM 828 C C . ARG A 1 105 ? 6.32 10.555 -4.738 1 89.38 105 ARG A C 1
ATOM 830 O O . ARG A 1 105 ? 6.281 11.078 -3.621 1 89.38 105 ARG A O 1
ATOM 837 N N . LEU A 1 106 ? 6.133 9.266 -5.004 1 86.44 106 LEU A N 1
ATOM 838 C CA . LEU A 1 106 ? 5.672 8.391 -3.928 1 86.44 106 LEU A CA 1
ATOM 839 C C . LEU A 1 106 ? 6.734 7.352 -3.58 1 86.44 106 LEU A C 1
ATOM 841 O O . LEU A 1 106 ? 6.617 6.656 -2.568 1 86.44 106 LEU A O 1
ATOM 845 N N . TRP A 1 107 ? 7.707 7.316 -4.402 1 83.06 107 TRP A N 1
ATOM 846 C CA . TRP A 1 107 ? 8.656 6.215 -4.27 1 83.06 107 TRP A CA 1
ATOM 847 C C . TRP A 1 107 ? 10.062 6.742 -4.02 1 83.06 107 TRP A C 1
ATOM 849 O O . TRP A 1 107 ? 10.617 7.465 -4.852 1 83.06 107 TRP A O 1
ATOM 859 N N . ARG A 1 108 ? 10.609 6.309 -2.951 1 85.38 108 ARG A N 1
ATOM 860 C CA . ARG A 1 108 ? 12 6.57 -2.584 1 85.38 108 ARG A CA 1
ATOM 861 C C . ARG A 1 108 ? 12.32 8.055 -2.668 1 85.38 108 ARG A C 1
ATOM 863 O O . ARG A 1 108 ? 13.328 8.453 -3.262 1 85.38 108 ARG A O 1
ATOM 870 N N . VAL A 1 109 ? 11.547 8.82 -2.207 1 88 109 VAL A N 1
ATOM 871 C CA . VAL A 1 109 ? 11.82 10.25 -2.098 1 88 109 VAL A CA 1
ATOM 872 C C . VAL A 1 109 ? 12.438 10.555 -0.737 1 88 109 VAL A C 1
ATOM 874 O O . VAL A 1 109 ? 12.266 9.797 0.219 1 88 109 VAL A O 1
ATOM 877 N N . PRO A 1 110 ? 13.227 11.617 -0.714 1 91.56 110 PRO A N 1
ATOM 878 C CA . PRO A 1 110 ? 13.75 11.969 0.608 1 91.56 110 PRO A CA 1
ATOM 879 C C . PRO A 1 110 ? 12.648 12.305 1.609 1 91.56 110 PRO A C 1
ATOM 881 O O . PRO A 1 110 ? 11.586 12.781 1.22 1 91.56 110 PRO A O 1
ATOM 884 N N . GLY A 1 111 ? 12.859 11.875 2.812 1 92.19 111 GLY A N 1
ATOM 885 C CA . GLY A 1 111 ? 11.977 12.211 3.914 1 92.19 111 GLY A CA 1
ATOM 886 C C . GLY A 1 111 ? 12.68 12.914 5.059 1 92.19 111 GLY A C 1
ATOM 887 O O . GLY A 1 111 ? 13.82 12.586 5.387 1 92.19 111 GLY A O 1
ATOM 888 N N . VAL A 1 112 ? 12.023 13.945 5.57 1 92.88 112 VAL A N 1
ATOM 889 C CA . VAL A 1 112 ? 12.523 14.625 6.758 1 92.88 112 VAL A CA 1
ATOM 890 C C . VAL A 1 112 ? 11.5 14.531 7.883 1 92.88 112 VAL A C 1
ATOM 892 O O . VAL A 1 112 ? 10.289 14.57 7.633 1 92.88 112 VAL A O 1
ATOM 895 N N . ALA A 1 113 ? 12.039 14.312 9.086 1 93.75 113 ALA A N 1
ATOM 896 C CA . ALA A 1 113 ? 11.188 14.258 10.266 1 93.75 113 ALA A CA 1
ATOM 897 C C . ALA A 1 113 ? 11.43 15.461 11.172 1 93.75 113 ALA A C 1
ATOM 899 O O . ALA A 1 113 ? 12.57 15.727 11.57 1 93.75 113 ALA A O 1
ATOM 900 N N . ILE A 1 114 ? 10.43 16.188 11.383 1 95.5 114 ILE A N 1
ATOM 901 C CA . ILE A 1 114 ? 10.438 17.281 12.352 1 95.5 114 ILE A CA 1
ATOM 902 C C . ILE A 1 114 ? 9.703 16.859 13.617 1 95.5 114 ILE A C 1
ATOM 904 O O . ILE A 1 114 ? 8.484 16.672 13.602 1 95.5 114 ILE A O 1
ATOM 908 N N . ASP A 1 115 ? 10.461 16.719 14.688 1 94.75 115 ASP A N 1
ATOM 909 C CA . ASP A 1 115 ? 9.883 16.234 15.938 1 94.75 115 ASP A CA 1
ATOM 910 C C . ASP A 1 115 ? 9.516 17.406 16.844 1 94.75 115 ASP A C 1
ATOM 912 O O . ASP A 1 115 ? 10.398 18.078 17.406 1 94.75 115 ASP A O 1
ATOM 916 N N . LEU A 1 116 ? 8.258 17.641 17.047 1 96.12 116 LEU A N 1
ATOM 917 C CA . LEU A 1 116 ? 7.77 18.703 17.906 1 96.12 116 LEU A CA 1
ATOM 918 C C . LEU A 1 116 ? 7.102 18.141 19.156 1 96.12 116 LEU A C 1
ATOM 920 O O . LEU A 1 116 ? 6.496 18.875 19.938 1 96.12 116 LEU A O 1
ATOM 924 N N . SER A 1 117 ? 7.18 16.859 19.406 1 95.81 117 SER A N 1
ATOM 925 C CA . SER A 1 117 ? 6.441 16.172 20.469 1 95.81 117 SER A CA 1
ATOM 926 C C . SER A 1 117 ? 6.777 16.734 21.828 1 95.81 117 SER A C 1
ATOM 928 O O . SER A 1 117 ? 5.879 17.031 22.625 1 95.81 117 SER A O 1
ATOM 930 N N . GLN A 1 118 ? 8.055 16.969 22.062 1 94.69 118 GLN A N 1
ATOM 931 C CA . GLN A 1 118 ? 8.469 17.484 23.375 1 94.69 118 GLN A CA 1
ATOM 932 C C . GLN A 1 118 ? 8.031 18.938 23.562 1 94.69 118 GLN A C 1
ATOM 934 O O . GLN A 1 118 ? 7.586 19.328 24.641 1 94.69 118 GLN A O 1
ATOM 939 N N . THR A 1 119 ? 8.266 19.688 22.5 1 93.75 119 THR A N 1
ATOM 940 C CA . THR A 1 119 ? 7.852 21.094 22.547 1 93.75 119 THR A CA 1
ATOM 941 C C . THR A 1 119 ? 6.363 21.203 22.859 1 93.75 119 THR A C 1
ATOM 943 O O . THR A 1 119 ? 5.961 22 23.703 1 93.75 119 THR A O 1
ATOM 946 N N . ILE A 1 120 ? 5.566 20.391 22.25 1 94.88 120 ILE A N 1
ATOM 947 C CA . ILE A 1 120 ? 4.117 20.422 22.422 1 94.88 120 ILE A CA 1
ATOM 948 C C . ILE A 1 120 ? 3.746 19.938 23.812 1 94.88 120 ILE A C 1
ATOM 950 O O . ILE A 1 120 ? 2.922 20.547 24.5 1 94.88 120 ILE A O 1
ATOM 954 N N . GLU A 1 121 ? 4.332 18.906 24.234 1 94.12 121 GLU A N 1
ATOM 955 C CA . GLU A 1 121 ? 4.074 18.375 25.578 1 94.12 121 GLU A CA 1
ATOM 956 C C . GLU A 1 121 ? 4.387 19.406 26.656 1 94.12 121 GLU A C 1
ATOM 958 O O . GLU A 1 121 ? 3.588 19.609 27.562 1 94.12 121 GLU A O 1
ATOM 963 N N . LYS A 1 122 ? 5.477 20.047 26.531 1 94.69 122 LYS A N 1
ATOM 964 C CA . LYS A 1 122 ? 5.914 21.016 27.516 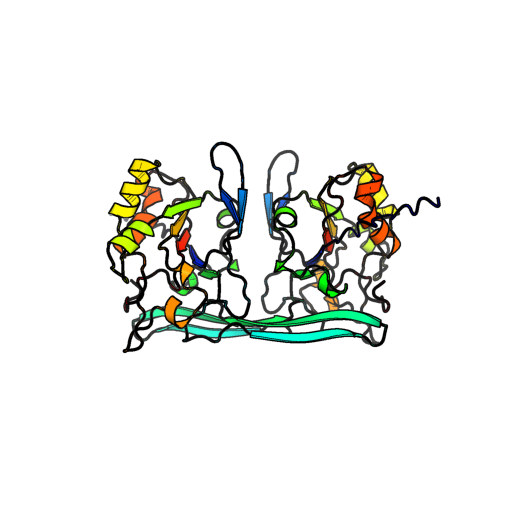1 94.69 122 LYS A CA 1
ATOM 965 C C . LYS A 1 122 ? 5.004 22.25 27.516 1 94.69 122 LYS A C 1
ATOM 967 O O . LYS A 1 122 ? 4.754 22.844 28.562 1 94.69 122 LYS A O 1
ATOM 972 N N . SER A 1 123 ? 4.57 22.625 26.375 1 93.19 123 SER A N 1
ATOM 973 C CA . SER A 1 123 ? 3.715 23.797 26.266 1 93.19 123 SER A CA 1
ATOM 974 C C . SER A 1 123 ? 2.334 23.531 26.844 1 93.19 123 SER A C 1
ATOM 976 O O . SER A 1 123 ? 1.671 24.469 27.328 1 93.19 123 SER A O 1
ATOM 978 N N . GLY A 1 124 ? 1.818 22.312 26.734 1 90.94 124 GLY A N 1
ATOM 979 C CA . GLY A 1 124 ? 0.488 21.938 27.188 1 90.94 124 GLY A CA 1
ATOM 980 C C . GLY A 1 124 ? -0.613 22.391 26.25 1 90.94 124 GLY A C 1
ATOM 981 O O . GLY A 1 124 ? -1.798 22.25 26.547 1 90.94 124 GLY A O 1
ATOM 982 N N . HIS A 1 125 ? -0.166 22.984 25.172 1 90.94 125 HIS A N 1
ATOM 983 C CA . HIS A 1 125 ? -1.147 23.453 24.203 1 90.94 125 HIS A CA 1
ATOM 984 C C . HIS A 1 125 ? -1.58 22.328 23.266 1 90.94 125 HIS A C 1
ATOM 986 O O . HIS A 1 125 ? -0.856 21.984 22.328 1 90.94 125 HIS A O 1
ATOM 992 N N . VAL A 1 126 ? -2.779 21.891 23.422 1 91.88 126 VAL A N 1
ATOM 993 C CA . VAL A 1 126 ? -3.287 20.734 22.672 1 91.88 126 VAL A CA 1
ATOM 994 C C . VAL A 1 126 ? -3.461 21.109 21.203 1 91.88 126 VAL A C 1
ATOM 996 O O . VAL A 1 126 ? -3.18 20.297 20.312 1 91.88 126 VAL A O 1
ATOM 999 N N . ASN A 1 127 ? -3.879 22.328 20.969 1 95.69 127 ASN A N 1
ATOM 1000 C CA . ASN A 1 127 ? -4.07 22.797 19.609 1 95.69 127 ASN A CA 1
ATOM 1001 C C . ASN A 1 127 ? -2.85 23.562 19.109 1 95.69 127 ASN A C 1
ATOM 1003 O O . ASN A 1 127 ? -2.98 24.656 18.562 1 95.69 127 ASN A O 1
ATOM 1007 N N . HIS A 1 128 ? -1.721 22.984 19.344 1 95.44 128 HIS A N 1
ATOM 1008 C CA . HIS A 1 128 ? -0.476 23.594 18.875 1 95.44 128 HIS A CA 1
ATOM 1009 C C . HIS A 1 128 ? -0.487 23.781 17.359 1 95.44 128 HIS A C 1
ATOM 1011 O O . HIS A 1 128 ? -0.892 22.891 16.625 1 95.44 128 HIS A O 1
ATOM 1017 N N . ILE A 1 129 ? -0.05 24.953 16.969 1 95.69 129 ILE A N 1
ATOM 1018 C CA . ILE A 1 129 ? 0.013 2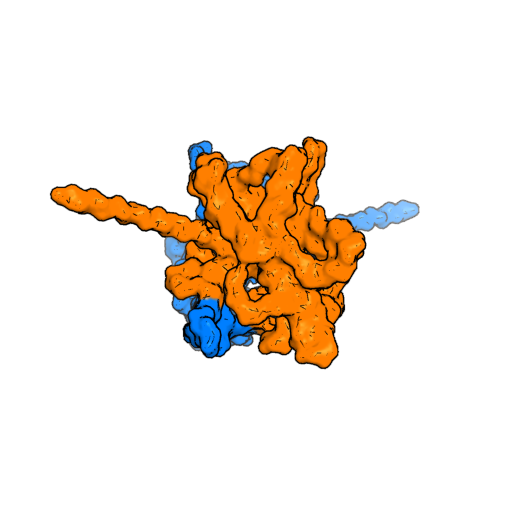5.297 15.547 1 95.69 129 ILE A CA 1
ATOM 1019 C C . ILE A 1 129 ? 1.469 25.312 15.086 1 95.69 129 ILE A C 1
ATOM 1021 O O . ILE A 1 129 ? 2.287 26.062 15.617 1 95.69 129 ILE A O 1
ATOM 1025 N N . LEU A 1 130 ? 1.783 24.422 14.148 1 96 130 LEU A N 1
ATOM 1026 C CA . LEU A 1 130 ? 3.084 24.5 13.492 1 96 130 LEU A CA 1
ATOM 1027 C C . LEU A 1 130 ? 3.234 25.812 12.742 1 96 130 LEU A C 1
ATOM 1029 O O . LEU A 1 130 ? 2.352 26.203 11.977 1 96 130 LEU A O 1
ATOM 1033 N N . THR A 1 131 ? 4.309 26.516 12.914 1 97.19 131 THR A N 1
ATOM 1034 C CA . THR A 1 131 ? 4.586 27.812 12.297 1 97.19 131 THR A CA 1
ATOM 1035 C C . THR A 1 131 ? 5.824 27.734 11.406 1 97.19 131 THR A C 1
ATOM 1037 O O . THR A 1 131 ? 6.566 26.75 11.461 1 97.19 131 THR A O 1
ATOM 1040 N N . PRO A 1 132 ? 6.012 28.797 10.57 1 98.06 132 PRO A N 1
ATOM 1041 C CA . PRO A 1 132 ? 7.246 28.828 9.781 1 98.06 132 PRO A CA 1
ATOM 1042 C C . PRO A 1 132 ? 8.5 28.797 10.648 1 98.06 132 PRO A C 1
ATOM 1044 O O . PRO A 1 132 ? 9.516 28.219 10.25 1 98.06 132 PRO A O 1
ATOM 1047 N N . ASP A 1 133 ? 8.445 29.359 11.844 1 97.88 133 ASP A N 1
ATOM 1048 C CA . ASP A 1 133 ? 9.594 29.375 12.742 1 97.88 133 ASP A CA 1
ATOM 1049 C C . ASP A 1 133 ? 10.023 27.953 13.102 1 97.88 133 ASP A C 1
ATOM 1051 O O . ASP A 1 133 ? 11.219 27.672 13.242 1 97.88 133 ASP A O 1
ATOM 1055 N N . ASP A 1 134 ? 9.055 27.031 13.312 1 97.38 134 ASP A N 1
ATOM 1056 C CA . ASP A 1 134 ? 9.375 25.641 13.594 1 97.38 134 ASP A CA 1
ATOM 1057 C C . ASP A 1 134 ? 10.172 25.016 12.445 1 97.38 134 ASP A C 1
ATOM 1059 O O . ASP A 1 134 ? 11.133 24.281 12.68 1 97.38 134 ASP A O 1
ATOM 1063 N N . LEU A 1 135 ? 9.734 25.328 11.188 1 97.88 135 LEU A N 1
ATOM 1064 C CA . LEU A 1 135 ? 10.375 24.812 9.992 1 97.88 135 LEU A CA 1
ATOM 1065 C C . LEU A 1 135 ? 11.758 25.422 9.805 1 97.88 135 LEU A C 1
ATOM 1067 O O . LEU A 1 135 ? 12.727 24.703 9.531 1 97.88 135 LEU A O 1
ATOM 1071 N N . GLU A 1 136 ? 11.852 26.688 10.016 1 98 136 GLU A N 1
ATOM 1072 C CA . GLU A 1 136 ? 13.117 27.391 9.875 1 98 136 GLU A CA 1
ATOM 1073 C C . GLU A 1 136 ? 14.117 26.938 10.938 1 98 136 GLU A C 1
ATOM 1075 O O . GLU A 1 136 ? 15.305 26.766 10.648 1 98 136 GLU A O 1
ATOM 1080 N N . SER A 1 137 ? 13.648 26.828 12.148 1 97.31 137 SER A N 1
ATOM 1081 C CA . SER A 1 137 ? 14.516 26.344 13.219 1 97.31 137 SER A CA 1
ATOM 1082 C C . SER A 1 137 ? 15.078 24.969 12.891 1 97.31 137 SER A C 1
ATOM 1084 O O . SER A 1 137 ? 16.25 24.688 13.148 1 97.31 137 SER A O 1
ATOM 1086 N N . TRP A 1 138 ? 14.227 24.094 12.375 1 97.12 138 TRP A N 1
ATOM 1087 C CA . TRP A 1 138 ? 14.695 22.766 11.969 1 97.12 138 TRP A CA 1
ATOM 1088 C C . TRP A 1 138 ? 15.781 22.875 10.906 1 97.12 138 TRP A C 1
ATOM 1090 O O . TRP A 1 138 ? 16.812 22.203 10.992 1 97.12 138 TRP A O 1
ATOM 1100 N N . GLU A 1 139 ? 15.539 23.734 9.883 1 97.56 139 GLU A N 1
ATOM 1101 C CA . GLU A 1 139 ? 16.531 23.891 8.812 1 97.56 139 GLU A CA 1
ATOM 1102 C C . GLU A 1 139 ? 17.828 24.484 9.352 1 97.56 139 GLU A C 1
ATOM 1104 O O . GLU A 1 139 ? 18.906 24.141 8.859 1 97.56 139 GLU A O 1
ATOM 1109 N N . GLU A 1 140 ? 17.75 25.375 10.328 1 97.19 140 GLU A N 1
ATOM 1110 C CA . GLU A 1 140 ? 18.953 25.922 10.945 1 97.19 140 GLU A CA 1
ATOM 1111 C C . GLU A 1 140 ? 19.812 24.828 11.578 1 97.19 140 GLU A C 1
ATOM 1113 O O . GLU A 1 140 ? 21.031 24.875 11.523 1 97.19 140 GLU A O 1
ATOM 1118 N N . GLU A 1 141 ? 19.188 23.875 12.094 1 95.88 141 GLU A N 1
ATOM 1119 C CA . GLU A 1 141 ? 19.859 22.797 12.805 1 95.88 141 GLU A CA 1
ATOM 1120 C C . GLU A 1 141 ? 20.312 21.703 11.852 1 95.88 141 GLU A C 1
ATOM 1122 O O . GLU A 1 141 ? 21.375 21.109 12.023 1 95.88 141 GLU A O 1
ATOM 1127 N N . HIS A 1 142 ? 19.562 21.406 10.781 1 96 142 HIS A N 1
ATOM 1128 C CA . HIS A 1 142 ? 19.766 20.188 10.023 1 96 142 HIS A CA 1
ATOM 1129 C C . HIS A 1 142 ? 20.109 20.484 8.57 1 96 142 HIS A C 1
ATOM 1131 O O . HIS A 1 142 ? 20.469 19.578 7.812 1 96 142 HIS A O 1
ATOM 1137 N N . GLY A 1 143 ? 20 21.75 8.18 1 96.75 143 GLY A N 1
ATOM 1138 C CA . GLY A 1 143 ? 20.188 22.125 6.785 1 96.75 143 GLY A CA 1
ATOM 1139 C C . GLY A 1 143 ? 18.875 22.266 6.027 1 96.75 143 GLY A C 1
ATOM 1140 O O . GLY A 1 143 ? 17.812 21.938 6.559 1 96.75 143 GLY A O 1
ATOM 1141 N N . VAL A 1 144 ? 19 22.672 4.855 1 97.75 144 VAL A N 1
ATOM 1142 C CA . VAL A 1 144 ? 17.844 22.922 4.004 1 97.75 144 VAL A CA 1
ATOM 1143 C C . VAL A 1 144 ? 17.125 21.609 3.715 1 97.75 144 VAL A C 1
ATOM 1145 O O . VAL A 1 144 ? 17.766 20.594 3.439 1 97.75 144 VAL A O 1
ATOM 1148 N N . ILE A 1 145 ? 15.836 21.609 3.824 1 97 145 ILE A N 1
ATOM 1149 C CA . ILE A 1 145 ? 15.039 20.469 3.422 1 97 145 ILE A CA 1
ATOM 1150 C C . ILE A 1 145 ? 15.391 20.062 1.989 1 97 145 ILE A C 1
ATOM 1152 O O . ILE A 1 145 ? 15.398 20.906 1.09 1 97 145 ILE A O 1
ATOM 1156 N N . PRO A 1 146 ? 15.625 18.844 1.727 1 96.88 146 PRO A N 1
ATOM 1157 C CA . PRO A 1 146 ? 16.047 18.422 0.389 1 96.88 146 PRO A CA 1
ATOM 1158 C C . PRO A 1 146 ? 14.969 18.625 -0.667 1 96.88 146 PRO A C 1
ATOM 1160 O O . PRO A 1 146 ? 13.773 18.562 -0.355 1 96.88 146 PRO A O 1
ATOM 1163 N N . ASP A 1 147 ? 15.445 18.812 -1.89 1 96.69 147 ASP A N 1
ATOM 1164 C CA . ASP A 1 147 ? 14.531 18.906 -3.021 1 96.69 147 ASP A CA 1
ATOM 1165 C C . ASP A 1 147 ? 13.742 17.594 -3.188 1 96.69 147 ASP A C 1
ATOM 1167 O O . ASP A 1 147 ? 14.32 16.516 -3.141 1 96.69 147 ASP A O 1
ATOM 1171 N N . GLY A 1 148 ? 12.438 17.734 -3.303 1 96.31 148 GLY A N 1
ATOM 1172 C CA . GLY A 1 148 ? 11.594 16.578 -3.52 1 96.31 148 GLY A CA 1
ATOM 1173 C C . GLY A 1 148 ? 11.281 15.812 -2.244 1 96.31 148 GLY A C 1
ATOM 1174 O O . GLY A 1 148 ? 10.945 14.625 -2.287 1 96.31 148 GLY A O 1
ATOM 1175 N N . ALA A 1 149 ? 11.336 16.453 -1.103 1 94.31 149 ALA A N 1
ATOM 1176 C CA . ALA A 1 149 ? 11.164 15.758 0.169 1 94.31 149 ALA A CA 1
ATOM 1177 C C . ALA A 1 149 ? 9.688 15.703 0.569 1 94.31 149 ALA A C 1
ATOM 1179 O O . ALA A 1 149 ? 8.898 16.562 0.177 1 94.31 149 ALA A O 1
ATOM 1180 N N . VAL A 1 150 ? 9.406 14.664 1.284 1 93.19 150 VAL A N 1
ATOM 1181 C CA . VAL A 1 150 ? 8.203 14.641 2.109 1 93.19 150 VAL A CA 1
ATOM 1182 C C . VAL A 1 150 ? 8.555 15.047 3.539 1 93.19 150 VAL A C 1
ATOM 1184 O O . VAL A 1 150 ? 9.523 14.539 4.117 1 93.19 150 VAL A O 1
ATOM 1187 N N . VAL A 1 151 ? 7.816 15.969 4.074 1 94.25 151 VAL A N 1
ATOM 1188 C CA . VAL A 1 151 ? 8.062 16.469 5.426 1 94.25 151 VAL A CA 1
ATOM 1189 C C . VAL A 1 151 ? 7.086 15.812 6.398 1 94.25 151 VAL A C 1
ATOM 1191 O O . VAL A 1 151 ? 5.867 15.984 6.281 1 94.25 151 VAL A O 1
ATOM 1194 N N . PHE A 1 152 ? 7.652 15.047 7.332 1 93.25 152 PHE A N 1
ATOM 1195 C CA . PHE A 1 152 ? 6.863 14.438 8.391 1 93.25 152 PHE A CA 1
ATOM 1196 C C . PHE A 1 152 ? 7.012 15.211 9.695 1 93.25 152 PHE A C 1
ATOM 1198 O O . PHE A 1 152 ? 8.125 15.5 10.125 1 93.25 152 PHE A O 1
ATOM 1205 N N . VAL A 1 153 ? 5.902 15.539 10.281 1 94.69 153 VAL A N 1
ATOM 1206 C CA . VAL A 1 153 ? 5.922 16.219 11.57 1 94.69 153 VAL A CA 1
ATOM 1207 C C . VAL A 1 153 ? 5.371 15.289 12.648 1 94.69 153 VAL A C 1
ATOM 1209 O O . VAL A 1 153 ? 4.242 14.797 12.539 1 94.69 153 VAL A O 1
ATOM 1212 N N . ARG A 1 154 ? 6.176 15.031 13.602 1 94.31 154 ARG A N 1
ATOM 1213 C CA . ARG A 1 154 ? 5.758 14.266 14.766 1 94.31 154 ARG A CA 1
ATOM 1214 C C . ARG A 1 154 ? 5.301 15.18 15.891 1 94.31 154 ARG A C 1
ATOM 1216 O O . ARG A 1 154 ? 6.109 15.914 16.469 1 94.31 154 ARG A O 1
ATOM 1223 N N . THR A 1 155 ? 4.082 15.094 16.219 1 95.44 155 THR A N 1
ATOM 1224 C CA . THR A 1 155 ? 3.51 15.93 17.266 1 95.44 155 THR A CA 1
ATOM 1225 C C . THR A 1 155 ? 3.439 15.172 18.594 1 95.44 155 THR A C 1
ATOM 1227 O O . THR A 1 155 ? 3.26 15.781 19.641 1 95.44 155 THR A O 1
ATOM 1230 N N . GLY A 1 156 ? 3.543 13.883 18.516 1 93.69 156 GLY A N 1
ATOM 1231 C CA . GLY A 1 156 ? 3.338 13.039 19.688 1 93.69 156 GLY A CA 1
ATOM 1232 C C . GLY A 1 156 ? 1.902 12.57 19.844 1 93.69 156 GLY A C 1
ATOM 1233 O O . GLY A 1 156 ? 1.613 11.695 20.656 1 93.69 156 GLY A O 1
ATOM 1234 N N . TRP A 1 157 ? 1.059 13.055 19.047 1 91.81 157 TRP A N 1
ATOM 1235 C CA . TRP A 1 157 ? -0.367 12.758 19.141 1 91.81 157 TRP A CA 1
ATOM 1236 C C . TRP A 1 157 ? -0.646 11.305 18.766 1 91.81 157 TRP A C 1
ATOM 1238 O O . TRP A 1 157 ? -1.642 10.727 19.203 1 91.81 157 TRP A O 1
ATOM 1248 N N . GLY A 1 158 ? 0.239 10.75 17.953 1 88.06 158 GLY A N 1
ATOM 1249 C CA . GLY A 1 158 ? 0.099 9.367 17.5 1 88.06 158 GLY A CA 1
ATOM 1250 C C . GLY A 1 158 ? 0.009 8.375 18.641 1 88.06 158 GLY A C 1
ATOM 1251 O O . GLY A 1 158 ? -0.49 7.262 18.469 1 88.06 158 GLY A O 1
ATOM 1252 N N . ASP A 1 159 ? 0.462 8.773 19.812 1 87.69 159 ASP A N 1
ATOM 1253 C CA . ASP A 1 159 ? 0.417 7.895 20.969 1 87.69 159 ASP A CA 1
ATOM 1254 C C . ASP A 1 159 ? -1.024 7.625 21.406 1 87.69 159 ASP A C 1
ATOM 1256 O O . ASP A 1 159 ? -1.29 6.676 22.141 1 87.69 159 ASP A O 1
ATOM 1260 N N . LYS A 1 160 ? -1.913 8.406 20.906 1 86.75 160 LYS A N 1
ATOM 1261 C CA . LYS A 1 160 ? -3.314 8.312 21.297 1 86.75 160 LYS A CA 1
ATOM 1262 C C . LYS A 1 160 ? -4.102 7.426 20.344 1 86.75 160 LYS A C 1
ATOM 1264 O O . LYS A 1 160 ? -5.316 7.27 20.484 1 86.75 160 LYS A O 1
ATOM 1269 N N . VAL A 1 161 ? -3.469 6.766 19.406 1 82.19 161 VAL A N 1
ATOM 1270 C CA . VAL A 1 161 ? -4.129 6.09 18.297 1 82.19 161 VAL A CA 1
ATOM 1271 C C . VAL A 1 161 ? -4.934 4.902 18.812 1 82.19 161 VAL A C 1
ATOM 1273 O O . VAL A 1 161 ? -5.895 4.465 18.172 1 82.19 161 VAL A O 1
ATOM 1276 N N . GLY A 1 162 ? -4.691 4.422 19.969 1 78.69 162 GLY A N 1
ATOM 1277 C CA . GLY A 1 162 ? -5.367 3.26 20.531 1 78.69 162 GLY A CA 1
ATOM 1278 C C . GLY A 1 162 ? -6.785 3.553 20.984 1 78.69 162 GLY A C 1
ATOM 1279 O O . GLY A 1 162 ? -7.57 2.631 21.219 1 78.69 162 GLY A O 1
ATOM 1280 N N . ASP A 1 163 ? -7.164 4.828 21.094 1 82.75 163 ASP A N 1
ATOM 1281 C CA . ASP A 1 163 ? -8.492 5.301 21.484 1 82.75 163 ASP A CA 1
ATOM 1282 C C . ASP A 1 163 ? -8.953 6.426 20.547 1 82.75 163 ASP A C 1
ATOM 1284 O O . ASP A 1 163 ? -8.422 7.535 20.594 1 82.75 163 ASP A O 1
ATOM 1288 N N . ILE A 1 164 ? -10 6.117 19.828 1 79.56 164 ILE A N 1
ATOM 1289 C CA . ILE A 1 164 ? -10.453 7.02 18.766 1 79.56 164 ILE A CA 1
ATOM 1290 C C . ILE A 1 164 ? -10.914 8.336 19.375 1 79.56 164 ILE A C 1
ATOM 1292 O O . ILE A 1 164 ? -10.742 9.406 18.781 1 79.56 164 ILE A O 1
ATOM 1296 N N . GLN A 1 165 ? -11.523 8.281 20.516 1 83.06 165 GLN A N 1
ATOM 1297 C CA . GLN A 1 165 ? -11.977 9.516 21.156 1 83.06 165 GLN A CA 1
ATOM 1298 C C . GLN A 1 165 ? -10.789 10.391 21.547 1 83.06 165 GLN A C 1
ATOM 1300 O O . GLN A 1 165 ? -10.789 11.602 21.297 1 83.06 165 GLN A O 1
ATOM 1305 N N . ASP A 1 166 ? -9.812 9.773 22.141 1 86.62 166 ASP A N 1
ATOM 1306 C CA . ASP A 1 166 ? -8.602 10.5 22.5 1 86.62 166 ASP A CA 1
ATOM 1307 C C . ASP A 1 166 ? -7.859 11 21.266 1 86.62 166 ASP A C 1
ATOM 1309 O O . ASP A 1 166 ? -7.371 12.133 21.234 1 86.62 166 ASP A O 1
ATOM 1313 N N . TYR A 1 167 ? -7.797 10.172 20.297 1 87.81 167 TYR A N 1
ATOM 1314 C CA . TYR A 1 167 ? -7.078 10.5 19.078 1 87.81 167 TYR A CA 1
ATOM 1315 C C . TYR A 1 167 ? -7.77 11.633 18.328 1 87.81 167 TYR A C 1
ATOM 1317 O O . TYR A 1 167 ? -7.109 12.469 17.703 1 87.81 167 TYR A O 1
ATOM 1325 N N . SER A 1 168 ? -9.055 11.688 18.438 1 86.19 168 SER A N 1
ATOM 1326 C CA . SER A 1 168 ? -9.812 12.75 17.781 1 86.19 168 SER A CA 1
ATOM 1327 C C . SER A 1 168 ? -9.789 14.039 18.594 1 86.19 168 SER A C 1
ATOM 1329 O O . SER A 1 168 ? -10.156 15.102 18.094 1 86.19 168 SER A O 1
ATOM 1331 N N . GLY A 1 169 ? -9.414 13.898 19.828 1 89 169 GLY A N 1
ATOM 1332 C CA . GLY A 1 169 ? -9.336 15.055 20.703 1 89 169 GLY A CA 1
ATOM 1333 C C . GLY A 1 169 ? -10.688 15.703 20.953 1 89 169 GLY A C 1
ATOM 1334 O O . GLY A 1 169 ? -10.789 16.938 21.016 1 89 169 GLY A O 1
ATOM 1335 N N . LEU A 1 170 ? -11.672 14.922 21.047 1 86.75 170 LEU A N 1
ATOM 1336 C CA . LEU A 1 170 ? -13.016 15.469 21.219 1 86.75 170 LEU A CA 1
ATOM 1337 C C . LEU A 1 170 ? -13.18 16.062 22.609 1 86.75 170 LEU A C 1
ATOM 1339 O O . LEU A 1 170 ? -12.789 15.453 23.609 1 86.75 170 LEU A O 1
ATOM 1343 N N . ASP A 1 171 ? -13.664 17.328 22.625 1 88.38 171 ASP A N 1
ATOM 1344 C CA . ASP A 1 171 ? -13.984 17.953 23.906 1 88.38 171 ASP A CA 1
ATOM 1345 C C . ASP A 1 171 ? -15.469 17.781 24.25 1 88.38 171 ASP A C 1
ATOM 1347 O O . ASP A 1 171 ? -16.172 17.016 23.594 1 88.38 171 ASP A O 1
ATOM 1351 N N . GLU A 1 172 ? -15.906 18.438 25.281 1 88.62 172 GLU A N 1
ATOM 1352 C CA . GLU A 1 172 ? -17.266 18.281 25.797 1 88.62 172 GLU A CA 1
ATOM 1353 C C . GLU A 1 172 ? -18.297 18.75 24.781 1 88.62 172 GLU A C 1
ATOM 1355 O O . GLU A 1 172 ? -19.469 18.375 24.859 1 88.62 172 GLU A O 1
ATOM 1360 N N . HIS A 1 173 ? -17.906 19.562 23.859 1 87.75 173 HIS A N 1
ATOM 1361 C CA . HIS A 1 173 ? -18.812 20.109 22.859 1 87.75 173 HIS A CA 1
ATOM 1362 C C . HIS A 1 173 ? -18.719 19.328 21.547 1 87.75 173 HIS A C 1
ATOM 1364 O O . HIS A 1 173 ? -19.375 19.688 20.578 1 87.75 173 HIS A O 1
ATOM 1370 N N . GLY A 1 174 ? -17.906 18.312 21.516 1 82.25 174 GLY A N 1
ATOM 1371 C CA . GLY A 1 174 ? -17.75 17.5 20.312 1 82.25 174 GLY A CA 1
ATOM 1372 C C . GLY A 1 174 ? -16.781 18.094 19.312 1 82.25 174 GLY A C 1
ATOM 1373 O O . GLY A 1 174 ? -16.75 17.688 18.141 1 82.25 174 GLY A O 1
ATOM 1374 N N . SER A 1 175 ? -16.016 19.094 19.781 1 85.31 175 SER A N 1
ATOM 1375 C CA . SER A 1 175 ? -15.016 19.703 18.906 1 85.31 175 SER A CA 1
ATOM 1376 C C . SER A 1 175 ? -13.68 18.984 18.984 1 85.31 175 SER A C 1
ATOM 1378 O O . SER A 1 175 ? -13.258 18.562 20.078 1 85.31 175 SER A O 1
ATOM 1380 N N . ASN A 1 176 ? -13.047 18.875 17.922 1 89.19 176 ASN A N 1
ATOM 1381 C CA . ASN A 1 176 ? -11.742 18.234 17.875 1 89.19 176 ASN A CA 1
ATOM 1382 C C . ASN A 1 176 ? -10.641 19.156 18.375 1 89.19 176 ASN A C 1
ATOM 1384 O O . ASN A 1 176 ? -10.664 20.359 18.094 1 89.19 176 ASN A O 1
ATOM 1388 N N . ASN A 1 177 ? -9.75 18.562 19.094 1 92.81 177 ASN A N 1
ATOM 1389 C CA . ASN A 1 177 ? -8.57 19.266 19.578 1 92.81 177 ASN A CA 1
ATOM 1390 C C . ASN A 1 177 ? -7.301 18.438 19.391 1 92.81 177 ASN A C 1
ATOM 1392 O O . ASN A 1 177 ? -7.125 17.406 20.047 1 92.81 177 ASN A O 1
ATOM 1396 N N . PHE A 1 178 ? -6.43 18.875 18.562 1 93.62 178 PHE A N 1
ATOM 1397 C CA . PHE A 1 178 ? -5.137 18.25 18.312 1 93.62 178 PHE A CA 1
ATOM 1398 C C . PHE A 1 178 ? -4.227 19.188 17.531 1 93.62 178 PHE A C 1
ATOM 1400 O O . PHE A 1 178 ? -4.691 20.172 16.953 1 93.62 178 PHE A O 1
ATOM 1407 N N . PRO A 1 179 ? -2.91 18.984 17.609 1 95.12 179 PRO A N 1
ATOM 1408 C CA . PRO A 1 179 ? -1.983 19.844 16.875 1 95.12 179 PRO A CA 1
ATOM 1409 C C . PRO A 1 179 ? -2.15 19.734 15.367 1 95.12 179 PRO A C 1
ATOM 1411 O O . PRO A 1 179 ? -2.746 18.781 14.875 1 95.12 179 PRO A O 1
ATOM 1414 N N . GLY A 1 180 ? -1.7 20.766 14.664 1 94.19 180 GLY A N 1
ATOM 1415 C CA . GLY A 1 180 ? -1.768 20.781 13.211 1 94.19 180 GLY A CA 1
ATOM 1416 C C . GLY A 1 180 ? -0.942 21.906 12.594 1 94.19 180 GLY A C 1
ATOM 1417 O O . GLY A 1 180 ? -0.315 22.688 13.312 1 94.19 180 GLY A O 1
ATOM 1418 N N . ILE A 1 181 ? -0.95 21.922 11.289 1 94.94 181 ILE A N 1
ATOM 1419 C CA . ILE A 1 181 ? -0.143 22.906 10.562 1 94.94 181 ILE A CA 1
ATOM 1420 C C . ILE A 1 181 ? -0.919 24.203 10.422 1 94.94 181 ILE A C 1
ATOM 1422 O O . ILE A 1 181 ? -2.129 24.203 10.188 1 94.94 181 ILE A O 1
ATOM 1426 N N . GLY A 1 182 ? -0.237 25.297 10.664 1 94.12 182 GLY A N 1
ATOM 1427 C CA . GLY A 1 182 ? -0.822 26.594 10.398 1 94.12 182 GLY A CA 1
ATOM 1428 C C . GLY A 1 182 ? -0.748 27 8.938 1 94.12 182 GLY A C 1
ATOM 1429 O O . GLY A 1 182 ? 0.06 26.453 8.18 1 94.12 182 GLY A O 1
ATOM 1430 N N . MET A 1 183 ? -1.571 27.953 8.586 1 92.81 183 MET A N 1
ATOM 1431 C CA . MET A 1 183 ? -1.639 28.438 7.207 1 92.81 183 MET A CA 1
ATOM 1432 C C . MET A 1 183 ? -0.28 28.953 6.742 1 92.81 183 MET A C 1
ATOM 1434 O O . MET A 1 183 ? 0.157 28.641 5.633 1 92.81 183 MET A O 1
ATOM 1438 N N . GLU A 1 184 ? 0.401 29.719 7.543 1 95.81 184 GLU A N 1
ATOM 1439 C CA . GLU A 1 184 ? 1.682 30.297 7.164 1 95.81 184 GLU A CA 1
ATOM 1440 C C . GLU A 1 184 ? 2.744 29.219 6.957 1 95.81 184 GLU A C 1
ATOM 1442 O O . GLU A 1 184 ? 3.568 29.328 6.043 1 95.81 184 GLU A O 1
ATOM 1447 N N . ALA A 1 185 ? 2.721 28.234 7.801 1 96.5 185 ALA A N 1
ATOM 1448 C CA . ALA A 1 185 ? 3.66 27.125 7.641 1 96.5 185 ALA A CA 1
ATOM 1449 C C . ALA A 1 185 ? 3.367 26.344 6.367 1 96.5 185 ALA A C 1
ATOM 1451 O O . ALA A 1 185 ? 4.289 25.922 5.664 1 96.5 185 ALA A O 1
ATOM 1452 N N . ALA A 1 186 ? 2.096 26.125 6.125 1 94.19 186 ALA A N 1
ATOM 1453 C CA . ALA A 1 186 ? 1.712 25.453 4.883 1 94.19 186 ALA A CA 1
ATOM 1454 C C . ALA A 1 186 ? 2.203 26.234 3.666 1 94.19 186 ALA A C 1
ATOM 1456 O O . ALA A 1 186 ? 2.75 25.656 2.729 1 94.19 186 ALA A O 1
ATOM 1457 N N . GLN A 1 187 ? 2.035 27.5 3.715 1 94.62 187 GLN A N 1
ATOM 1458 C CA . GLN A 1 187 ? 2.502 28.344 2.627 1 94.62 187 GLN A CA 1
ATOM 1459 C C . GLN A 1 187 ? 4.023 28.312 2.512 1 94.62 187 GLN A C 1
ATOM 1461 O O . GLN A 1 187 ? 4.566 28.266 1.406 1 94.62 187 GLN A O 1
ATOM 1466 N N . TRP A 1 188 ? 4.613 28.328 3.627 1 96.5 188 TRP A N 1
ATOM 1467 C CA . TRP A 1 188 ? 6.07 28.219 3.654 1 96.5 188 TRP A CA 1
ATOM 1468 C C . TRP A 1 188 ? 6.539 26.953 2.93 1 96.5 188 TRP A C 1
ATOM 1470 O O . TRP A 1 188 ? 7.441 27.016 2.094 1 96.5 188 TRP A O 1
ATOM 1480 N N . LEU A 1 189 ? 5.898 25.844 3.191 1 95.81 189 LEU A N 1
ATOM 1481 C CA . LEU A 1 189 ? 6.258 24.562 2.574 1 95.81 189 LEU A CA 1
ATOM 1482 C C . LEU A 1 189 ? 6.008 24.609 1.07 1 95.81 189 LEU A C 1
ATOM 1484 O O . LEU A 1 189 ? 6.828 24.125 0.288 1 95.81 189 LEU A O 1
ATOM 1488 N N . THR A 1 190 ? 4.91 25.203 0.654 1 94.56 190 THR A N 1
ATOM 1489 C CA . THR A 1 190 ? 4.547 25.219 -0.759 1 94.56 190 THR A CA 1
ATOM 1490 C C . THR A 1 190 ? 5.488 26.125 -1.552 1 94.56 190 THR A C 1
ATOM 1492 O O . THR A 1 190 ? 5.695 25.906 -2.748 1 94.56 190 THR A O 1
ATOM 1495 N N . LYS A 1 191 ? 6.086 27.094 -0.881 1 96.12 191 LYS A N 1
ATOM 1496 C CA . LYS A 1 191 ? 6.98 28.031 -1.543 1 96.12 191 LYS A CA 1
ATOM 1497 C C . LYS A 1 191 ? 8.438 27.625 -1.389 1 96.12 191 LYS A C 1
ATOM 1499 O O . LYS A 1 191 ? 9.336 28.266 -1.931 1 96.12 191 LYS A O 1
ATOM 1504 N N . HIS A 1 192 ? 8.617 26.594 -0.715 1 96.88 192 HIS A N 1
ATOM 1505 C CA . HIS A 1 192 ? 9.953 26.172 -0.34 1 96.88 192 HIS A CA 1
ATOM 1506 C C . HIS A 1 192 ? 10.828 25.953 -1.571 1 96.88 192 HIS A C 1
ATOM 1508 O O . HIS A 1 192 ? 12 26.344 -1.58 1 96.88 192 HIS A O 1
ATOM 1514 N N . GLY A 1 193 ? 10.234 25.312 -2.6 1 95.69 193 GLY A N 1
ATOM 1515 C CA . GLY A 1 193 ? 10.984 25.078 -3.822 1 95.69 193 GLY A CA 1
ATOM 1516 C C . GLY A 1 193 ? 11.531 26.344 -4.441 1 95.69 193 GLY A C 1
ATOM 1517 O O . GLY A 1 193 ? 12.703 26.406 -4.82 1 95.69 193 GLY A O 1
ATOM 1518 N N . GLN A 1 194 ? 10.727 27.297 -4.535 1 95.94 194 GLN A N 1
ATOM 1519 C CA . GLN A 1 194 ? 11.125 28.578 -5.105 1 95.94 194 GLN A CA 1
ATOM 1520 C C . GLN A 1 194 ? 12.188 29.266 -4.246 1 95.94 194 GLN A C 1
ATOM 1522 O O . GLN A 1 194 ? 13.188 29.766 -4.762 1 95.94 194 GLN A O 1
ATOM 1527 N N . THR A 1 195 ? 11.969 29.219 -2.959 1 96.56 195 THR A N 1
ATOM 1528 C CA . THR A 1 195 ? 12.852 29.891 -2.012 1 96.56 195 THR A CA 1
ATOM 1529 C C . THR A 1 195 ? 14.273 29.328 -2.104 1 96.56 195 THR A C 1
ATOM 1531 O O . THR A 1 195 ? 15.25 30.078 -2.018 1 96.56 195 THR A O 1
ATOM 1534 N N . HIS A 1 196 ? 14.359 28.109 -2.346 1 97.12 196 HIS A N 1
ATOM 1535 C CA . HIS A 1 196 ? 15.672 27.469 -2.295 1 97.12 196 HIS A CA 1
ATOM 1536 C C . HIS A 1 196 ? 16.125 27.031 -3.684 1 97.12 196 HIS A C 1
ATOM 1538 O O . HIS A 1 196 ? 17.062 26.234 -3.814 1 97.12 196 HIS A O 1
ATOM 1544 N N . LYS A 1 197 ? 15.398 27.422 -4.754 1 96.56 197 LYS A N 1
ATOM 1545 C CA . LYS A 1 197 ? 15.719 27.125 -6.148 1 96.56 197 LYS A CA 1
ATOM 1546 C C . LYS A 1 197 ? 15.758 25.625 -6.402 1 96.56 197 LYS A C 1
ATOM 1548 O O . LYS A 1 197 ? 16.703 25.109 -7.023 1 96.56 197 LYS A O 1
ATOM 1553 N N . HIS A 1 198 ? 14.852 24.953 -5.785 1 96.38 198 HIS A N 1
ATOM 1554 C CA . HIS A 1 198 ? 14.641 23.531 -6.008 1 96.38 198 HIS A CA 1
ATOM 1555 C C . HIS A 1 198 ? 13.812 23.281 -7.262 1 96.38 198 HIS A C 1
ATOM 1557 O O . HIS A 1 198 ? 13.039 24.156 -7.68 1 96.38 198 HIS A O 1
ATOM 1563 N N . THR A 1 199 ? 13.898 22.172 -7.875 1 95.31 199 THR A N 1
ATOM 1564 C CA . THR A 1 199 ? 13.148 21.781 -9.07 1 95.31 199 THR A CA 1
ATOM 1565 C C . THR A 1 199 ? 11.805 21.172 -8.695 1 95.31 199 THR A C 1
ATOM 1567 O O . THR A 1 199 ? 10.789 21.453 -9.328 1 95.31 199 THR A O 1
ATOM 1570 N N . ARG A 1 200 ? 11.742 20.453 -7.59 1 94.44 200 ARG A N 1
ATOM 1571 C CA . ARG A 1 200 ? 10.531 19.703 -7.246 1 94.44 200 ARG A CA 1
ATOM 1572 C C . ARG A 1 200 ? 9.844 20.312 -6.031 1 94.44 200 ARG A C 1
ATOM 1574 O O . ARG A 1 200 ? 8.617 20.234 -5.898 1 94.44 200 ARG A O 1
ATOM 1581 N N . GLY A 1 201 ? 10.68 20.938 -5.102 1 96.31 201 GLY A N 1
ATOM 1582 C CA . GLY A 1 201 ? 10.109 21.453 -3.867 1 96.31 201 GLY A CA 1
ATOM 1583 C C . GLY A 1 201 ? 9.664 20.359 -2.912 1 96.31 201 GLY A C 1
ATOM 1584 O O . GLY A 1 201 ? 10.133 19.234 -2.992 1 96.31 201 GLY A O 1
ATOM 1585 N N . VAL A 1 202 ? 8.828 20.688 -1.988 1 94.94 202 VAL A N 1
ATOM 1586 C CA . VAL A 1 202 ? 8.25 19.734 -1.048 1 94.94 202 VAL A CA 1
ATOM 1587 C C . VAL A 1 202 ? 7.082 19 -1.705 1 94.94 202 VAL A C 1
ATOM 1589 O O . VAL A 1 202 ? 6.184 19.625 -2.266 1 94.94 202 VAL A O 1
ATOM 1592 N N . LEU A 1 203 ? 7.094 17.688 -1.632 1 93.75 203 LEU A N 1
ATOM 1593 C CA . LEU A 1 203 ? 6.117 16.891 -2.367 1 93.75 203 LEU A CA 1
ATOM 1594 C C . LEU A 1 203 ? 4.91 16.562 -1.492 1 93.75 203 LEU A C 1
ATOM 1596 O O . LEU A 1 203 ? 3.818 16.312 -2.004 1 93.75 203 LEU A O 1
ATOM 1600 N N . GLY A 1 204 ? 5.168 16.469 -0.19 1 93.38 204 GLY A N 1
ATOM 1601 C CA . GLY A 1 204 ? 4.102 16.031 0.694 1 93.38 204 GLY A CA 1
ATOM 1602 C C . GLY A 1 204 ? 4.34 16.391 2.146 1 93.38 204 GLY A C 1
ATOM 1603 O O . GLY A 1 204 ? 5.441 16.812 2.516 1 93.38 204 GLY A O 1
ATOM 1604 N N . TYR A 1 205 ? 3.271 16.359 2.877 1 93.25 205 TYR A N 1
ATOM 1605 C CA . TYR A 1 205 ? 3.246 16.656 4.305 1 93.25 205 TYR A CA 1
ATOM 1606 C C . TYR A 1 205 ? 2.57 15.539 5.086 1 93.25 205 TYR A C 1
ATOM 1608 O O . TYR A 1 205 ? 1.469 15.109 4.742 1 93.25 205 TYR A O 1
ATOM 1616 N N . GLY A 1 206 ? 3.297 14.961 6.051 1 92.44 206 GLY A N 1
ATOM 1617 C CA . GLY A 1 206 ? 2.75 13.914 6.902 1 92.44 206 GLY A CA 1
ATOM 1618 C C . GLY A 1 206 ? 2.676 14.312 8.359 1 92.44 206 GLY A C 1
ATOM 1619 O O . GLY A 1 206 ? 3.555 15.016 8.867 1 92.44 206 GLY A O 1
ATOM 1620 N N . VAL A 1 207 ? 1.656 13.82 9.062 1 92.31 207 VAL A N 1
ATOM 1621 C CA . VAL A 1 207 ? 1.456 14.141 10.477 1 92.31 207 VAL A CA 1
ATOM 1622 C C . VAL A 1 207 ? 0.847 12.938 11.195 1 92.31 207 VAL A C 1
ATOM 1624 O O . VAL A 1 207 ? 0.256 12.062 10.555 1 92.31 207 VAL A O 1
ATOM 1627 N N . ASP A 1 208 ? 0.975 12.906 12.516 1 89.12 208 ASP A N 1
ATOM 1628 C CA . ASP A 1 208 ? 0.481 11.789 13.305 1 89.12 208 ASP A CA 1
ATOM 1629 C C . ASP A 1 208 ? -0.873 12.109 13.93 1 89.12 208 ASP A C 1
ATOM 1631 O O . ASP A 1 208 ? -1.247 11.523 14.953 1 89.12 208 ASP A O 1
ATOM 1635 N N . THR A 1 209 ? -1.579 13.094 13.352 1 90.38 209 THR A N 1
ATOM 1636 C CA . THR A 1 209 ? -2.916 13.453 13.805 1 90.38 209 THR A CA 1
ATOM 1637 C C . THR A 1 209 ? -3.971 13.008 12.797 1 90.38 209 THR A C 1
ATOM 1639 O O . THR A 1 209 ? -3.635 12.523 11.711 1 90.38 209 THR A O 1
ATOM 1642 N N . ILE A 1 210 ? -5.227 13.125 13.148 1 84.81 210 ILE A N 1
ATOM 1643 C CA . ILE A 1 210 ? -6.336 12.625 12.344 1 84.81 210 ILE A CA 1
ATOM 1644 C C . ILE A 1 210 ? -6.52 13.508 11.117 1 84.81 210 ILE A C 1
ATOM 1646 O O . ILE A 1 210 ? -7.105 13.078 10.117 1 84.81 210 ILE A O 1
ATOM 1650 N N . SER A 1 211 ? -6.062 14.695 11.203 1 85.75 211 SER A N 1
ATOM 1651 C CA . SER A 1 211 ? -6.113 15.656 10.102 1 85.75 211 SER A CA 1
ATOM 1652 C C . SER A 1 211 ? -4.883 16.562 10.102 1 85.75 211 SER A C 1
ATOM 1654 O O . SER A 1 211 ? -4.176 16.656 11.109 1 85.75 211 SER A O 1
ATOM 1656 N N . VAL A 1 212 ? -4.68 17.203 8.977 1 87.31 212 VAL A N 1
ATOM 1657 C CA . VAL A 1 212 ? -3.498 18.031 8.82 1 87.31 212 VAL A CA 1
ATOM 1658 C C . VAL A 1 212 ? -3.711 19.359 9.539 1 87.31 212 VAL A C 1
ATOM 1660 O O . VAL A 1 212 ? -2.783 19.906 10.156 1 87.31 212 VAL A O 1
ATOM 1663 N N . ASP A 1 213 ? -4.898 19.891 9.477 1 85.06 213 ASP A N 1
ATOM 1664 C CA . ASP A 1 213 ? -5.207 21.156 10.125 1 85.06 213 ASP A CA 1
ATOM 1665 C C . ASP A 1 213 ? -5.312 20.984 11.641 1 85.06 213 ASP A C 1
ATOM 1667 O O . ASP A 1 213 ? -5.566 19.875 12.125 1 85.06 213 ASP A O 1
ATOM 1671 N N . VAL A 1 214 ? -5.152 22.031 12.266 1 90 214 VAL A N 1
ATOM 1672 C CA . VAL A 1 214 ? -5.379 22.016 13.711 1 90 214 VAL A CA 1
ATOM 1673 C C . VAL A 1 214 ? -6.82 21.609 14 1 90 214 VAL A C 1
ATOM 1675 O O . VAL A 1 214 ? -7.746 22 13.289 1 90 214 VAL A O 1
ATOM 1678 N N . GLY A 1 215 ? -6.957 20.797 15.016 1 85.62 215 GLY A N 1
ATOM 1679 C CA . GLY A 1 215 ? -8.203 20.125 15.32 1 85.62 215 GLY A CA 1
ATOM 1680 C C . GLY A 1 215 ? -9.391 21.062 15.406 1 85.62 215 GLY A C 1
ATOM 1681 O O . GLY A 1 215 ? -10.508 20.703 15.016 1 85.62 215 GLY A O 1
ATOM 1682 N N . ASN A 1 216 ? -9.156 22.188 15.891 1 80.81 216 ASN A N 1
ATOM 1683 C CA . ASN A 1 216 ? -10.289 23.078 16.109 1 80.81 216 ASN A CA 1
ATOM 1684 C C . ASN A 1 216 ? -10.453 24.078 14.961 1 80.81 216 ASN A C 1
ATOM 1686 O O . ASN A 1 216 ? -11.164 25.062 15.086 1 80.81 216 ASN A O 1
ATOM 1690 N N . SER A 1 217 ? -9.742 23.719 13.922 1 77.25 217 SER A N 1
ATOM 1691 C CA . SER A 1 217 ? -9.906 24.562 12.734 1 77.25 217 SER A CA 1
ATOM 1692 C C . SER A 1 217 ? -11.25 24.312 12.062 1 77.25 217 SER A C 1
ATOM 1694 O O . SER A 1 217 ? -11.703 23.172 11.977 1 77.25 217 SER A O 1
ATOM 1696 N N . THR A 1 218 ? -11.961 25.375 11.805 1 66.31 218 THR A N 1
ATOM 1697 C CA . THR A 1 218 ? -13.258 25.234 11.156 1 66.31 218 THR A CA 1
ATOM 1698 C C . THR A 1 218 ? -13.195 25.734 9.711 1 66.31 218 THR A C 1
ATOM 1700 O O . THR A 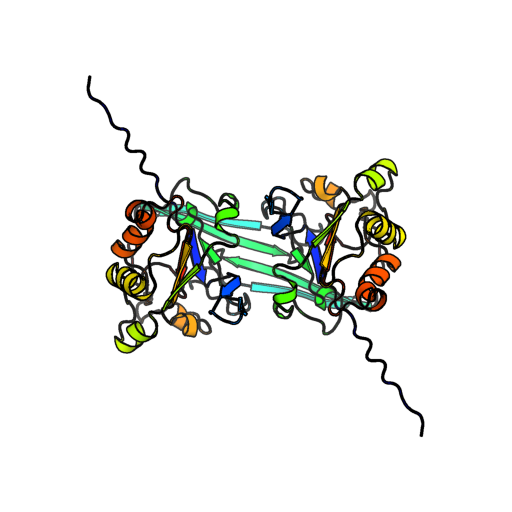1 218 ? -14.172 25.625 8.969 1 66.31 218 THR A O 1
ATOM 1703 N N . HIS A 1 219 ? -12.062 26.281 9.242 1 63.47 219 HIS A N 1
ATOM 1704 C CA . HIS A 1 219 ? -12.023 26.922 7.941 1 63.47 219 HIS A CA 1
ATOM 1705 C C . HIS A 1 219 ? -11.141 26.156 6.969 1 63.47 219 HIS A C 1
ATOM 1707 O O . HIS A 1 219 ? -11.164 26.406 5.762 1 63.47 219 HIS A O 1
ATOM 1713 N N . TYR A 1 220 ? -10.68 25.094 7.312 1 61.16 220 TYR A N 1
ATOM 1714 C CA . TYR A 1 220 ? -9.82 24.266 6.48 1 61.16 220 TYR A CA 1
ATOM 1715 C C . TYR A 1 220 ? -8.938 25.109 5.586 1 61.16 220 TYR A C 1
ATOM 1717 O O . TYR A 1 220 ? -8.828 24.859 4.383 1 61.16 220 TYR A O 1
ATOM 1725 N N . LYS A 1 221 ? -8.445 26.312 6.035 1 59.31 221 LYS A N 1
ATOM 1726 C CA . LYS A 1 221 ? -7.602 27.219 5.25 1 59.31 221 LYS A CA 1
ATOM 1727 C C . LYS A 1 221 ? -6.148 26.75 5.25 1 59.31 221 LYS A C 1
ATOM 1729 O O . LYS A 1 221 ? -5.684 26.156 6.227 1 59.31 221 LYS A O 1
ATOM 1734 N N . MET B 1 1 ? 22.156 -45.375 22.031 1 32.22 1 MET B N 1
ATOM 1735 C CA . MET B 1 1 ? 21.734 -43.969 22.156 1 32.22 1 MET B CA 1
ATOM 1736 C C . MET B 1 1 ? 21.359 -43.406 20.797 1 32.22 1 MET B C 1
ATOM 1738 O O . MET B 1 1 ? 22.203 -43.25 19.906 1 32.22 1 MET B O 1
ATOM 1742 N N . THR B 1 2 ? 20.109 -43.594 20.25 1 36.97 2 THR B N 1
ATOM 1743 C CA . THR B 1 2 ? 19.547 -43.281 18.938 1 36.97 2 THR B CA 1
ATOM 1744 C C . THR B 1 2 ? 19.5 -41.781 18.703 1 36.97 2 THR B C 1
ATOM 1746 O O . THR B 1 2 ? 18.953 -41.031 19.531 1 36.97 2 THR B O 1
ATOM 1749 N N . LYS B 1 3 ? 20.484 -41.219 18.016 1 38.19 3 LYS B N 1
ATOM 1750 C CA . LYS B 1 3 ? 20.531 -39.812 17.562 1 38.19 3 LYS B CA 1
ATOM 1751 C C . LYS B 1 3 ? 19.266 -39.438 16.797 1 38.19 3 LYS B C 1
ATOM 1753 O O . LYS B 1 3 ? 19 -39.969 15.719 1 38.19 3 LYS B O 1
ATOM 1758 N N . THR B 1 4 ? 18.156 -39.094 17.406 1 35.41 4 THR B N 1
ATOM 1759 C CA . THR B 1 4 ? 17.016 -38.469 16.719 1 35.41 4 THR B CA 1
ATOM 1760 C C . THR B 1 4 ? 17.406 -37.188 16.047 1 35.41 4 THR B C 1
ATOM 1762 O O . THR B 1 4 ? 17.781 -36.219 16.719 1 35.41 4 THR B O 1
ATOM 1765 N N . THR B 1 5 ? 17.953 -37.219 14.875 1 34.03 5 THR B N 1
ATOM 1766 C CA . THR B 1 5 ? 18.188 -36.031 14.062 1 34.03 5 THR B CA 1
ATOM 1767 C C . THR B 1 5 ? 16.875 -35.281 13.812 1 34.03 5 THR B C 1
ATOM 1769 O O . THR B 1 5 ? 15.953 -35.812 13.203 1 34.03 5 THR B O 1
ATOM 1772 N N . THR B 1 6 ? 16.453 -34.344 14.664 1 31.88 6 THR B N 1
ATOM 1773 C CA . THR B 1 6 ? 15.344 -33.438 14.422 1 31.88 6 THR B CA 1
ATOM 1774 C C . THR B 1 6 ? 15.578 -32.656 13.141 1 31.88 6 THR B C 1
ATOM 1776 O O . THR B 1 6 ? 16.516 -31.844 13.055 1 31.88 6 THR B O 1
ATOM 1779 N N . THR B 1 7 ? 15.266 -33.188 12 1 31.08 7 THR B N 1
ATOM 1780 C CA . THR B 1 7 ? 15.242 -32.406 10.766 1 31.08 7 THR B CA 1
ATOM 1781 C C . THR B 1 7 ? 14.312 -31.203 10.891 1 31.08 7 THR B C 1
ATOM 1783 O O . THR B 1 7 ? 13.102 -31.359 11.062 1 31.08 7 THR B O 1
ATOM 1786 N N . THR B 1 8 ? 14.758 -30.125 11.359 1 31 8 THR B N 1
ATOM 1787 C CA . THR B 1 8 ? 14.016 -28.875 11.297 1 31 8 THR B CA 1
ATOM 1788 C C . THR B 1 8 ? 13.641 -28.531 9.852 1 31 8 THR B C 1
ATOM 1790 O O . THR B 1 8 ? 14.516 -28.25 9.039 1 31 8 THR B O 1
ATOM 1793 N N . THR B 1 9 ? 12.625 -29.094 9.328 1 30 9 THR B N 1
ATOM 1794 C CA . THR B 1 9 ? 12.094 -28.672 8.039 1 30 9 THR B CA 1
ATOM 1795 C C . THR B 1 9 ? 11.789 -27.172 8.047 1 30 9 THR B C 1
ATOM 1797 O O . THR B 1 9 ? 10.906 -26.719 8.773 1 30 9 THR B O 1
ATOM 1800 N N . THR B 1 10 ? 12.742 -26.422 7.773 1 31.98 10 THR B N 1
ATOM 1801 C CA . THR B 1 10 ? 12.5 -25 7.531 1 31.98 10 THR B CA 1
ATOM 1802 C C . THR B 1 10 ? 11.453 -24.812 6.438 1 31.98 10 THR B C 1
ATOM 1804 O O . THR B 1 10 ? 11.703 -25.125 5.27 1 31.98 10 THR B O 1
ATOM 1807 N N . THR B 1 11 ? 10.266 -24.984 6.77 1 34.06 11 THR B N 1
ATOM 1808 C CA . THR B 1 11 ? 9.195 -24.672 5.828 1 34.06 11 THR B CA 1
ATOM 1809 C C . THR B 1 11 ? 9.344 -23.266 5.273 1 34.06 11 THR B C 1
ATOM 1811 O O . THR B 1 11 ? 9.281 -22.297 6.027 1 34.06 11 THR B O 1
ATOM 1814 N N . THR B 1 12 ? 9.977 -23.172 4.164 1 34.97 12 THR B N 1
ATOM 1815 C CA . THR B 1 12 ? 10.062 -21.906 3.445 1 34.97 12 THR B CA 1
ATOM 1816 C C . THR B 1 12 ? 8.672 -21.359 3.127 1 34.97 12 THR B C 1
ATOM 1818 O O . THR B 1 12 ? 7.863 -22.047 2.504 1 34.97 12 THR B O 1
ATOM 1821 N N . ILE B 1 13 ? 8.273 -20.438 3.902 1 36.34 13 ILE B N 1
ATOM 1822 C CA . ILE B 1 13 ? 6.984 -19.781 3.721 1 36.34 13 ILE B CA 1
ATOM 1823 C C . ILE B 1 13 ? 7.086 -18.75 2.609 1 36.34 13 ILE B C 1
ATOM 1825 O O . ILE B 1 13 ? 7.898 -17.812 2.691 1 36.34 13 ILE B O 1
ATOM 1829 N N . LEU B 1 14 ? 6.578 -19.156 1.395 1 37.59 14 LEU B N 1
ATOM 1830 C CA . LEU B 1 14 ? 6.535 -18.234 0.273 1 37.59 14 LEU B CA 1
ATOM 1831 C C . LEU B 1 14 ? 5.254 -17.406 0.297 1 37.59 14 LEU B C 1
ATOM 1833 O O . LEU B 1 14 ? 4.172 -17.938 0.544 1 37.59 14 LEU B O 1
ATOM 1837 N N . PHE B 1 15 ? 5.324 -16.109 0.324 1 36.69 15 PHE B N 1
ATOM 1838 C CA . PHE B 1 15 ? 4.125 -15.328 0.041 1 36.69 15 PHE B CA 1
ATOM 1839 C C . PHE B 1 15 ? 3.885 -15.227 -1.461 1 36.69 15 PHE B C 1
ATOM 1841 O O . PHE B 1 15 ? 4.812 -15.398 -2.256 1 36.69 15 PHE B O 1
ATOM 1848 N N . THR B 1 16 ? 2.664 -15.281 -1.94 1 37.38 16 THR B N 1
ATOM 1849 C CA . THR B 1 16 ? 2.316 -15.18 -3.354 1 37.38 16 THR B CA 1
ATOM 1850 C C . THR B 1 16 ? 1.653 -13.836 -3.652 1 37.38 16 THR B C 1
ATOM 1852 O O . THR B 1 16 ? 0.947 -13.289 -2.805 1 37.38 16 THR B O 1
ATOM 1855 N N . ILE B 1 17 ? 2.076 -13.164 -4.621 1 36.91 17 ILE B N 1
ATOM 1856 C CA . ILE B 1 17 ? 1.472 -11.938 -5.117 1 36.91 17 ILE B CA 1
ATOM 1857 C C . ILE B 1 17 ? 0.662 -12.234 -6.379 1 36.91 17 ILE B C 1
ATOM 1859 O O . ILE B 1 17 ? 1.169 -12.844 -7.32 1 36.91 17 ILE B O 1
ATOM 1863 N N . THR B 1 18 ? -0.535 -12.25 -6.234 1 35.19 18 THR B N 1
ATOM 1864 C CA . THR B 1 18 ? -1.396 -12.305 -7.41 1 35.19 18 THR B CA 1
ATOM 1865 C C . THR B 1 18 ? -1.8 -10.898 -7.844 1 35.19 18 THR B C 1
ATOM 1867 O O . THR B 1 18 ? -2.178 -10.07 -7.012 1 35.19 18 THR B O 1
ATOM 1870 N N . THR B 1 19 ? -1.733 -10.57 -9.023 1 35.66 19 THR B N 1
ATOM 1871 C CA . THR B 1 19 ? -2.066 -9.266 -9.594 1 35.66 19 THR B CA 1
ATOM 1872 C C . THR B 1 19 ? -1.165 -8.18 -9.016 1 35.66 19 THR B C 1
ATOM 1874 O O . THR B 1 19 ? -1.256 -7.855 -7.828 1 35.66 19 THR B O 1
ATOM 1877 N N . LEU B 1 20 ? 0.024 -7.996 -9.289 1 34.06 20 LEU B N 1
ATOM 1878 C CA . LEU B 1 20 ? 1.272 -7.438 -8.781 1 34.06 20 LEU B CA 1
ATOM 1879 C C . LEU B 1 20 ? 1.11 -5.961 -8.445 1 34.06 20 LEU B C 1
ATOM 1881 O O . LEU B 1 20 ? 0.808 -5.148 -9.328 1 34.06 20 LEU B O 1
ATOM 1885 N N . ALA B 1 21 ? 0.691 -5.699 -7.16 1 36.69 21 ALA B N 1
ATOM 1886 C CA . ALA B 1 21 ? 0.903 -4.316 -6.738 1 36.69 21 ALA B CA 1
ATOM 1887 C C . ALA B 1 21 ? 2.357 -4.078 -6.344 1 36.69 21 ALA B C 1
ATOM 1889 O O . ALA B 1 21 ? 2.787 -4.48 -5.262 1 36.69 21 ALA B O 1
ATOM 1890 N N . SER B 1 22 ? 3.252 -4.301 -7.09 1 41.03 22 SER B N 1
ATOM 1891 C CA . SER B 1 22 ? 4.629 -4.035 -6.688 1 41.03 22 SER B CA 1
ATOM 1892 C C . SER B 1 22 ? 5.254 -2.939 -7.543 1 41.03 22 SER B C 1
ATOM 1894 O O . SER B 1 22 ? 4.852 -2.734 -8.688 1 41.03 22 SER B O 1
ATOM 1896 N N . MET B 1 23 ? 5.668 -1.961 -6.867 1 40.59 23 MET B N 1
ATOM 1897 C CA . MET B 1 23 ? 6.602 -1.113 -7.602 1 40.59 23 MET B CA 1
ATOM 1898 C C . MET B 1 23 ? 7.938 -1.824 -7.805 1 40.59 23 MET B C 1
ATOM 1900 O O . MET B 1 23 ? 8.492 -2.389 -6.859 1 40.59 23 MET B O 1
ATOM 1904 N N . VAL B 1 24 ? 8.18 -2.197 -9 1 38.62 24 VAL B N 1
ATOM 1905 C CA . VAL B 1 24 ? 9.453 -2.842 -9.289 1 38.62 24 VAL B CA 1
ATOM 1906 C C . VAL B 1 24 ? 10.391 -1.853 -9.984 1 38.62 24 VAL B C 1
ATOM 1908 O O . VAL B 1 24 ? 9.953 -1.065 -10.828 1 38.62 24 VAL B O 1
ATOM 1911 N N . LEU B 1 25 ? 11.492 -1.641 -9.367 1 39.41 25 LEU B N 1
ATOM 1912 C CA . LEU B 1 25 ? 12.586 -1.005 -10.102 1 39.41 25 LEU B CA 1
ATOM 1913 C C . LEU B 1 25 ? 13.234 -1.992 -11.062 1 39.41 25 LEU B C 1
ATOM 1915 O O . LEU B 1 25 ? 13.703 -3.055 -10.641 1 39.41 25 LEU B O 1
ATOM 1919 N N . ILE B 1 26 ? 13 -1.824 -12.328 1 38.06 26 ILE B N 1
ATOM 1920 C CA . ILE B 1 26 ? 13.617 -2.682 -13.336 1 38.06 26 ILE B CA 1
ATOM 1921 C C . ILE B 1 26 ? 14.922 -2.059 -13.812 1 38.06 26 ILE B C 1
ATOM 1923 O O . ILE B 1 26 ? 14.961 -0.887 -14.195 1 38.06 26 ILE B O 1
ATOM 1927 N N . SER B 1 27 ? 16.016 -2.559 -13.312 1 36.66 27 SER B N 1
ATOM 1928 C CA . SER B 1 27 ? 17.312 -2.125 -13.828 1 36.66 27 SER B CA 1
ATOM 1929 C C . SER B 1 27 ? 17.641 -2.826 -15.141 1 36.66 27 SER B C 1
ATOM 1931 O O . SER B 1 27 ? 17.688 -4.059 -15.203 1 36.66 27 SER B O 1
ATOM 1933 N N . THR B 1 28 ? 17.281 -2.232 -16.172 1 42.66 28 THR B N 1
ATOM 1934 C CA . THR B 1 28 ? 18.078 -2.627 -17.312 1 42.66 28 THR B CA 1
ATOM 1935 C C . THR B 1 28 ? 19.438 -1.929 -17.297 1 42.66 28 THR B C 1
ATOM 1937 O O . THR B 1 28 ? 19.625 -0.938 -16.594 1 42.66 28 THR B O 1
ATOM 1940 N N . CYS B 1 29 ? 20.5 -2.391 -17.891 1 49.69 29 CYS B N 1
ATOM 1941 C CA . CYS B 1 29 ? 21.875 -1.903 -17.922 1 49.69 29 CYS B CA 1
ATOM 1942 C C . CYS B 1 29 ? 21.922 -0.387 -17.781 1 49.69 29 CYS B C 1
ATOM 1944 O O . CYS B 1 29 ? 22.828 0.152 -17.141 1 49.69 29 CYS B O 1
ATOM 1946 N N . SER B 1 30 ? 21.109 0.507 -18.516 1 55.06 30 SER B N 1
ATOM 1947 C CA . SER B 1 30 ? 21.453 1.912 -18.688 1 55.06 30 SER B CA 1
ATOM 1948 C C . SER B 1 30 ? 20.516 2.82 -17.906 1 55.06 30 SER B C 1
ATOM 1950 O O . SER B 1 30 ? 20.906 3.904 -17.469 1 55.06 30 SER B O 1
ATOM 1952 N N . GLU B 1 31 ? 19.094 2.398 -17.734 1 65.69 31 GLU B N 1
ATOM 1953 C CA . GLU B 1 31 ? 18.234 3.398 -17.125 1 65.69 31 GLU B CA 1
ATOM 1954 C C . GLU B 1 31 ? 17.203 2.748 -16.203 1 65.69 31 GLU B C 1
ATOM 1956 O O . GLU B 1 31 ? 16.578 1.753 -16.562 1 65.69 31 GLU B O 1
ATOM 1961 N N . LEU B 1 32 ? 17.25 2.977 -14.891 1 72.81 32 LEU B N 1
ATOM 1962 C CA . LEU B 1 32 ? 16.266 2.525 -13.922 1 72.81 32 LEU B CA 1
ATOM 1963 C C . LEU B 1 32 ? 14.906 3.168 -14.188 1 72.81 32 LEU B C 1
ATOM 1965 O O . LEU B 1 32 ? 14.828 4.371 -14.453 1 72.81 32 LEU B O 1
ATOM 1969 N N . ARG B 1 33 ? 13.891 2.254 -14.57 1 80.56 33 ARG B N 1
ATOM 1970 C CA . ARG B 1 33 ? 12.539 2.752 -14.75 1 80.56 33 ARG B CA 1
ATOM 1971 C C . ARG B 1 33 ? 11.609 2.24 -13.656 1 80.56 33 ARG B C 1
ATOM 1973 O O . ARG B 1 33 ? 11.703 1.08 -13.25 1 80.56 33 ARG B O 1
ATOM 1980 N N . LEU B 1 34 ? 10.844 3.143 -13.109 1 80.25 34 LEU B N 1
ATOM 1981 C CA . LEU B 1 34 ? 9.797 2.789 -12.164 1 80.25 34 LEU B CA 1
ATOM 1982 C C . LEU B 1 34 ? 8.531 2.355 -12.891 1 80.25 34 LEU B C 1
ATOM 1984 O O . LEU B 1 34 ? 8.031 3.072 -13.766 1 80.25 34 LEU B O 1
ATOM 1988 N N . VAL B 1 35 ? 8.102 1.062 -12.555 1 80.69 35 VAL B N 1
ATOM 1989 C CA . VAL B 1 35 ? 6.895 0.546 -13.188 1 80.69 35 VAL B CA 1
ATOM 1990 C C . VAL B 1 35 ? 5.902 0.104 -12.109 1 80.69 35 VAL B C 1
ATOM 1992 O O . VAL B 1 35 ? 6.266 -0.627 -11.188 1 80.69 35 VAL B O 1
ATOM 1995 N N . GLU B 1 36 ? 4.781 0.646 -12.203 1 76.44 36 GLU B N 1
ATOM 1996 C CA . GLU B 1 36 ? 3.695 0.196 -11.336 1 76.44 36 GLU B CA 1
ATOM 1997 C C . GLU B 1 36 ? 3.041 -1.068 -11.883 1 76.44 36 GLU B C 1
ATOM 1999 O O . GLU B 1 36 ? 2.582 -1.091 -13.031 1 76.44 36 GLU B O 1
ATOM 2004 N N . LEU B 1 37 ? 2.984 -2.064 -11.023 1 76.38 37 LEU B N 1
ATOM 2005 C CA . LEU B 1 37 ? 2.424 -3.336 -11.469 1 76.38 37 LEU B CA 1
ATOM 2006 C C . LEU B 1 37 ? 1.008 -3.523 -10.938 1 76.38 37 LEU B C 1
ATOM 2008 O O . LEU B 1 37 ? 0.334 -4.496 -11.281 1 76.38 37 LEU B O 1
ATOM 2012 N N . SER B 1 38 ? 0.556 -2.562 -10.141 1 75.62 38 SER B N 1
ATOM 2013 C CA . SER B 1 38 ? -0.765 -2.703 -9.539 1 75.62 38 SER B CA 1
ATOM 2014 C C . SER B 1 38 ? -1.868 -2.354 -10.531 1 75.62 38 SER B C 1
ATOM 2016 O O . SER B 1 38 ? -1.715 -1.436 -11.336 1 75.62 38 SER B O 1
ATOM 2018 N N . TYR B 1 39 ? -2.9 -3.203 -10.453 1 70.56 39 TYR B N 1
ATOM 2019 C CA . TYR B 1 39 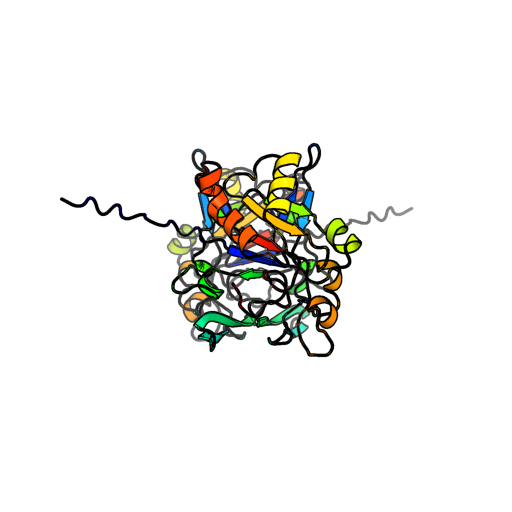? -4.109 -2.834 -11.18 1 70.56 39 TYR B CA 1
ATOM 2020 C C . TYR B 1 39 ? -4.879 -1.745 -10.438 1 70.56 39 TYR B C 1
ATOM 2022 O O . TYR B 1 39 ? -4.852 -1.685 -9.203 1 70.56 39 TYR B O 1
ATOM 2030 N N . THR B 1 40 ? -5.41 -0.77 -11.203 1 62.81 40 THR B N 1
ATOM 2031 C CA . THR B 1 40 ? -6.258 0.229 -10.555 1 62.81 40 THR B CA 1
ATOM 2032 C C . THR B 1 40 ? -7.516 -0.416 -9.984 1 62.81 40 THR B C 1
ATOM 2034 O O . THR B 1 40 ? -8.109 -1.291 -10.617 1 62.81 40 THR B O 1
ATOM 2037 N N . TYR B 1 41 ? -7.684 -0.271 -8.57 1 59.03 41 TYR B N 1
ATOM 2038 C CA . TYR B 1 41 ? -8.844 -0.858 -7.91 1 59.03 41 TYR B CA 1
ATOM 2039 C C . TYR B 1 41 ? -10.141 -0.403 -8.578 1 59.03 41 TYR B C 1
ATOM 2041 O O . TYR B 1 41 ? -11.219 -0.903 -8.25 1 59.03 41 TYR B O 1
ATOM 2049 N N . ASN B 1 42 ? -10.094 0.427 -9.547 1 57.25 42 ASN B N 1
ATOM 2050 C CA . ASN B 1 42 ? -11.391 0.851 -10.055 1 57.25 42 ASN B CA 1
ATOM 2051 C C . ASN B 1 42 ? -12.242 -0.343 -10.484 1 57.25 42 ASN B C 1
ATOM 2053 O O . ASN B 1 42 ? -11.812 -1.491 -10.359 1 57.25 42 ASN B O 1
ATOM 2057 N N . LEU B 1 43 ? -13.398 -0.087 -11.016 1 56.09 43 LEU B N 1
ATOM 2058 C CA . LEU B 1 43 ? -14.492 -1.001 -11.336 1 56.09 43 LEU B CA 1
ATOM 2059 C C . LEU B 1 43 ? -13.961 -2.268 -12 1 56.09 43 LEU B C 1
ATOM 2061 O O . LEU B 1 43 ? -14.609 -3.314 -11.961 1 56.09 43 LEU B O 1
ATOM 2065 N N . ASP B 1 44 ? -12.656 -2.211 -12.172 1 59.03 44 ASP B N 1
ATOM 2066 C CA . ASP B 1 44 ? -12.172 -3.393 -12.883 1 59.03 44 ASP B CA 1
ATOM 2067 C C . ASP B 1 44 ? -11.164 -4.172 -12.031 1 59.03 44 ASP B C 1
ATOM 2069 O O . ASP B 1 44 ? -10.289 -4.848 -12.57 1 59.03 44 ASP B O 1
ATOM 2073 N N . ALA B 1 45 ? -11.227 -3.973 -10.672 1 63.28 45 ALA B N 1
ATOM 2074 C CA . ALA B 1 45 ? -10.359 -4.844 -9.883 1 63.28 45 ALA B CA 1
ATOM 2075 C C . ALA B 1 45 ? -10.82 -6.297 -9.961 1 63.28 45 ALA B C 1
ATOM 2077 O O . ALA B 1 45 ? -11.797 -6.676 -9.312 1 63.28 45 ALA B O 1
ATOM 2078 N N . PRO B 1 46 ? -10.148 -7.035 -10.852 1 66.25 46 PRO B N 1
ATOM 2079 C CA . PRO B 1 46 ? -10.617 -8.406 -11.047 1 66.25 46 PRO B CA 1
ATOM 2080 C C . PRO B 1 46 ? -10.641 -9.211 -9.75 1 66.25 46 PRO B C 1
ATOM 2082 O O . PRO B 1 46 ? -9.758 -9.047 -8.898 1 66.25 46 PRO B O 1
ATOM 2085 N N . THR B 1 47 ? -11.766 -9.695 -9.43 1 74.38 47 THR B N 1
ATOM 2086 C CA . THR B 1 47 ? -11.953 -10.648 -8.344 1 74.38 47 THR B CA 1
ATOM 2087 C C . THR B 1 47 ? -12.703 -11.891 -8.836 1 74.38 47 THR B C 1
ATOM 2089 O O . THR B 1 47 ? -13.32 -11.859 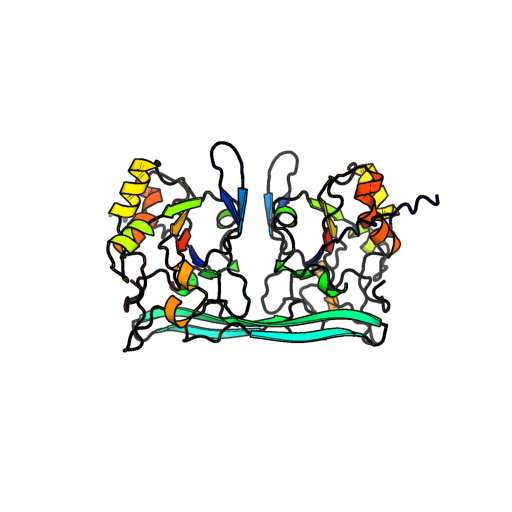-9.906 1 74.38 47 THR B O 1
ATOM 2092 N N . THR B 1 48 ? -12.398 -12.953 -8.156 1 72.88 48 THR B N 1
ATOM 2093 C CA . THR B 1 48 ? -13.195 -14.125 -8.5 1 72.88 48 THR B CA 1
ATOM 2094 C C . THR B 1 48 ? -14.688 -13.82 -8.391 1 72.88 48 THR B C 1
ATOM 2096 O O . THR B 1 48 ? -15.102 -13.047 -7.523 1 72.88 48 THR B O 1
ATOM 2099 N N . PRO B 1 49 ? -15.453 -14.328 -9.359 1 70.88 49 PRO B N 1
ATOM 2100 C CA . PRO B 1 49 ? -16.906 -14.125 -9.289 1 70.88 49 PRO B CA 1
ATOM 2101 C C . PRO B 1 49 ? -17.516 -14.648 -7.992 1 70.88 49 PRO B C 1
ATOM 2103 O O . PRO B 1 49 ? -18.641 -14.297 -7.656 1 70.88 49 PRO B O 1
ATOM 2106 N N . LYS B 1 50 ? -16.797 -15.328 -7.262 1 73.31 50 LYS B N 1
ATOM 2107 C CA . LYS B 1 50 ? -17.297 -15.938 -6.031 1 73.31 50 LYS B CA 1
ATOM 2108 C C . LYS B 1 50 ? -17.219 -14.953 -4.863 1 73.31 50 LYS B C 1
ATOM 2110 O O . LYS B 1 50 ? -17.812 -15.195 -3.805 1 73.31 50 LYS B O 1
ATOM 2115 N N . LEU B 1 51 ? -16.562 -13.914 -5.023 1 80.38 51 LEU B N 1
ATOM 2116 C CA . LEU B 1 51 ? -16.391 -12.914 -3.973 1 80.38 51 LEU B CA 1
ATOM 2117 C C . LEU B 1 51 ? -17 -11.578 -4.383 1 80.38 51 LEU B C 1
ATOM 2119 O O . LEU B 1 51 ? -17.188 -11.312 -5.574 1 80.38 51 LEU B O 1
ATOM 2123 N N . ARG B 1 52 ? -17.375 -10.828 -3.398 1 81.75 52 ARG B N 1
ATOM 2124 C CA . ARG B 1 52 ? -17.891 -9.492 -3.684 1 81.75 52 ARG B CA 1
ATOM 2125 C C . ARG B 1 52 ? -16.812 -8.602 -4.297 1 81.75 52 ARG B C 1
ATOM 2127 O O . ARG B 1 52 ? -15.68 -8.562 -3.803 1 81.75 52 ARG B O 1
ATOM 2134 N N . GLY B 1 53 ? -17.156 -8.008 -5.414 1 80.5 53 GLY B N 1
ATOM 2135 C CA . GLY B 1 53 ? -16.219 -7.117 -6.082 1 80.5 53 GLY B CA 1
ATOM 2136 C C . GLY B 1 53 ? -16.016 -5.805 -5.352 1 80.5 53 GLY B C 1
ATOM 2137 O O . GLY B 1 53 ? -16.766 -5.48 -4.426 1 80.5 53 GLY B O 1
ATOM 2138 N N . PHE B 1 54 ? -15.039 -5.074 -5.75 1 84.31 54 PHE B N 1
ATOM 2139 C CA . PHE B 1 54 ? -14.758 -3.756 -5.195 1 84.31 54 PHE B CA 1
ATOM 2140 C C . PHE B 1 54 ? -15.914 -2.799 -5.445 1 84.31 54 PHE B C 1
ATOM 2142 O O . PHE B 1 54 ? -16.469 -2.758 -6.547 1 84.31 54 PHE B O 1
ATOM 2149 N N . THR B 1 55 ? -16.266 -2.139 -4.438 1 87.38 55 THR B N 1
ATOM 2150 C CA . THR B 1 55 ? -17.266 -1.083 -4.586 1 87.38 55 THR B CA 1
ATOM 2151 C C . THR B 1 55 ? -16.781 0.208 -3.93 1 87.38 55 THR B C 1
ATOM 2153 O O . THR B 1 55 ? -16.156 0.175 -2.869 1 87.38 55 THR B O 1
ATOM 2156 N N . TYR B 1 56 ? -16.969 1.254 -4.637 1 89 56 TYR B N 1
ATOM 2157 C CA . TYR B 1 56 ? -16.672 2.586 -4.117 1 89 56 TYR B CA 1
ATOM 2158 C C . TYR B 1 56 ? -17.938 3.414 -3.996 1 89 56 TYR B C 1
ATOM 2160 O O . TYR B 1 56 ? -18.766 3.445 -4.918 1 89 56 TYR B O 1
ATOM 2168 N N . THR B 1 57 ? -18.156 3.984 -2.896 1 91.44 57 THR B N 1
ATOM 2169 C CA . THR B 1 57 ? -19.281 4.883 -2.66 1 91.44 57 THR B CA 1
ATOM 2170 C C . THR B 1 57 ? -18.797 6.309 -2.432 1 91.44 57 THR B C 1
ATOM 2172 O O . THR B 1 57 ? -18.062 6.578 -1.474 1 91.44 57 THR B O 1
ATOM 2175 N N . GLN B 1 58 ? -19.219 7.137 -3.311 1 93.81 58 GLN B N 1
ATOM 2176 C CA . GLN B 1 58 ? -18.938 8.555 -3.152 1 93.81 58 GLN B CA 1
ATOM 2177 C C . GLN B 1 58 ? -19.859 9.195 -2.121 1 93.81 58 GLN B C 1
ATOM 2179 O O . GLN B 1 58 ? -21.062 9.25 -2.316 1 93.81 58 GLN B O 1
ATOM 2184 N N . LEU B 1 59 ? -19.297 9.664 -1.112 1 93 59 LEU B N 1
ATOM 2185 C CA . LEU B 1 59 ? -20.094 10.266 -0.051 1 93 59 LEU B CA 1
ATOM 2186 C C . LEU B 1 59 ? -20.297 11.758 -0.296 1 93 59 LEU B C 1
ATOM 2188 O O . LEU B 1 59 ? -21.375 12.297 -0.033 1 93 59 LEU B O 1
ATOM 2192 N N . GLN B 1 60 ? -19.234 12.398 -0.733 1 93.12 60 GLN B N 1
ATOM 2193 C CA . GLN B 1 60 ? -19.266 13.828 -1.026 1 93.12 60 GLN B CA 1
ATOM 2194 C C . GLN B 1 60 ? -18.375 14.164 -2.223 1 93.12 60 GLN B C 1
ATOM 2196 O O . GLN B 1 60 ? -17.297 13.617 -2.367 1 93.12 60 GLN B O 1
ATOM 2201 N N . LYS B 1 61 ? -18.875 15.008 -3.043 1 95.69 61 LYS B N 1
ATOM 2202 C CA . LYS B 1 61 ? -18.109 15.594 -4.141 1 95.69 61 LYS B CA 1
ATOM 2203 C C . LYS B 1 61 ? -18.688 16.938 -4.555 1 95.69 61 LYS B C 1
ATOM 2205 O O . LYS B 1 61 ? -19.75 17 -5.18 1 95.69 61 LYS B O 1
ATOM 2210 N N . GLY B 1 62 ? -18.047 17.891 -4.18 1 95.5 62 GLY B N 1
ATOM 2211 C CA . GLY B 1 62 ? -18.516 19.234 -4.461 1 95.5 62 GLY B CA 1
ATOM 2212 C C . GLY B 1 62 ? -18.188 20.234 -3.367 1 95.5 62 GLY B C 1
ATOM 2213 O O . GLY B 1 62 ? -17.422 19.906 -2.445 1 95.5 62 GLY B O 1
ATOM 2214 N N . ARG B 1 63 ? -18.562 21.422 -3.523 1 93.44 63 ARG B N 1
ATOM 2215 C CA . ARG B 1 63 ? -18.344 22.469 -2.525 1 93.44 63 ARG B CA 1
ATOM 2216 C C . ARG B 1 63 ? -19.312 22.328 -1.359 1 93.44 63 ARG B C 1
ATOM 2218 O O . ARG B 1 63 ? -20.516 22.125 -1.565 1 93.44 63 ARG B O 1
ATOM 2225 N N . ASN B 1 64 ? -18.781 22.328 -0.178 1 87.25 64 ASN B N 1
ATOM 2226 C CA . ASN B 1 64 ? -19.641 22.297 0.996 1 87.25 64 ASN B CA 1
ATOM 2227 C C . ASN B 1 64 ? -20.281 23.672 1.26 1 87.25 64 ASN B C 1
ATOM 2229 O O . ASN B 1 64 ? -20.203 24.562 0.42 1 87.25 64 ASN B O 1
ATOM 2233 N N . ASP B 1 65 ? -20.984 23.766 2.389 1 87.38 65 ASP B N 1
ATOM 2234 C CA . ASP B 1 65 ? -21.734 24.969 2.719 1 87.38 65 ASP B CA 1
ATOM 2235 C C . ASP B 1 65 ? -20.812 26.156 2.914 1 87.38 65 ASP B C 1
ATOM 2237 O O . ASP B 1 65 ? -21.234 27.312 2.822 1 87.38 65 ASP B O 1
ATOM 2241 N N . LYS B 1 66 ? -19.578 25.922 3.092 1 87 66 LYS B N 1
ATOM 2242 C CA . LYS B 1 66 ? -18.594 26.984 3.303 1 87 66 LYS B CA 1
ATOM 2243 C C . LYS B 1 66 ? -17.844 27.312 2.014 1 87 66 LYS B C 1
ATOM 2245 O O . LYS B 1 66 ? -16.875 28.078 2.025 1 87 66 LYS B O 1
ATOM 2250 N N . GLY B 1 67 ? -18.219 26.641 0.964 1 89.94 67 GLY B N 1
ATOM 2251 C CA . GLY B 1 67 ? -17.609 26.891 -0.333 1 89.94 67 GLY B CA 1
ATOM 2252 C C . GLY B 1 67 ? -16.328 26.125 -0.552 1 89.94 67 GLY B C 1
ATOM 2253 O O . GLY B 1 67 ? -15.609 26.359 -1.525 1 89.94 67 GLY B O 1
ATOM 2254 N N . ILE B 1 68 ? -16.047 25.25 0.296 1 87.12 68 ILE B N 1
ATOM 2255 C CA . ILE B 1 68 ? -14.805 24.484 0.228 1 87.12 68 ILE B CA 1
ATOM 2256 C C . ILE B 1 68 ? -15.039 23.188 -0.546 1 87.12 68 ILE B C 1
ATOM 2258 O O . ILE B 1 68 ? -16.016 22.469 -0.286 1 87.12 68 ILE B O 1
ATOM 2262 N N . TRP B 1 69 ? -14.219 22.922 -1.462 1 91.88 69 TRP B N 1
ATOM 2263 C CA . TRP B 1 69 ? -14.305 21.656 -2.203 1 91.88 69 TRP B CA 1
ATOM 2264 C C . TRP B 1 69 ? -13.938 20.484 -1.313 1 91.88 69 TRP B C 1
ATOM 2266 O O . TRP B 1 69 ? -12.977 20.547 -0.549 1 91.88 69 TRP B O 1
ATOM 2276 N N . VAL B 1 70 ? -14.727 19.453 -1.426 1 91.25 70 VAL B N 1
ATOM 2277 C CA . VAL B 1 70 ? -14.461 18.234 -0.664 1 91.25 70 VAL B CA 1
ATOM 2278 C C . VAL B 1 70 ? -14.852 17.016 -1.488 1 91.25 70 VAL B C 1
ATOM 2280 O O . VAL B 1 70 ? -15.945 16.953 -2.055 1 91.25 70 VAL B O 1
ATOM 2283 N N . GLU B 1 71 ? -13.914 16.109 -1.548 1 92.44 71 GLU B N 1
ATOM 2284 C CA . GLU B 1 71 ? -14.18 14.781 -2.078 1 92.44 71 GLU B CA 1
ATOM 2285 C C . GLU B 1 71 ? -13.891 13.703 -1.039 1 92.44 71 GLU B C 1
ATOM 2287 O O . GLU B 1 71 ? -12.812 13.688 -0.438 1 92.44 71 GLU B O 1
ATOM 2292 N N . LEU B 1 72 ? -14.844 12.914 -0.74 1 89.81 72 LEU B N 1
ATOM 2293 C CA . LEU B 1 72 ? -14.672 11.828 0.214 1 89.81 72 LEU B CA 1
ATOM 2294 C C . LEU B 1 72 ? -15.539 10.633 -0.162 1 89.81 72 LEU B C 1
ATOM 2296 O O . LEU B 1 72 ? -16.625 10.797 -0.711 1 89.81 72 LEU B O 1
ATOM 2300 N N . GLY B 1 73 ? -15 9.445 0.137 1 91.44 73 GLY B N 1
ATOM 2301 C CA . GLY B 1 73 ? -15.727 8.219 -0.159 1 91.44 73 GLY B CA 1
ATOM 2302 C C . GLY B 1 73 ? -15.336 7.062 0.738 1 91.44 73 GLY B C 1
ATOM 2303 O O . GLY B 1 73 ? -14.562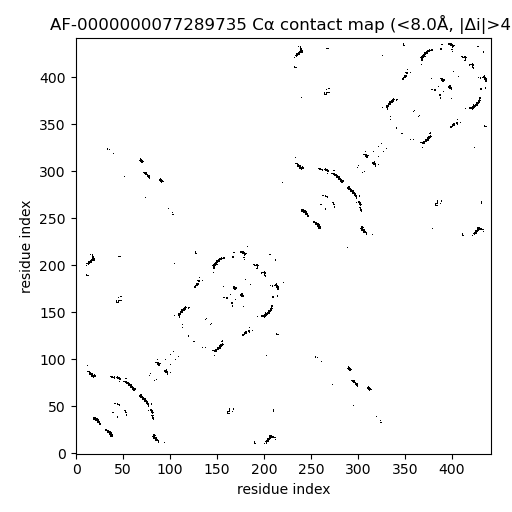 7.238 1.684 1 91.44 73 GLY B O 1
ATOM 2304 N N . GLU B 1 74 ? -15.984 6.004 0.591 1 90.88 74 GLU B N 1
ATOM 2305 C CA . GLU B 1 74 ? -15.719 4.734 1.266 1 90.88 74 GLU B CA 1
ATOM 2306 C C . GLU B 1 74 ? -15.703 3.574 0.275 1 90.88 74 GLU B C 1
ATOM 2308 O O . GLU B 1 74 ? -16.172 3.713 -0.858 1 90.88 74 GLU B O 1
ATOM 2313 N N . PHE B 1 75 ? -15.039 2.502 0.727 1 88.38 75 PHE B N 1
ATOM 2314 C CA . PHE B 1 75 ? -14.938 1.389 -0.21 1 88.38 75 PHE B CA 1
ATOM 2315 C C . PHE B 1 75 ? -15.062 0.056 0.518 1 88.38 75 PHE B C 1
ATOM 2317 O O . PHE B 1 75 ? -14.891 -0.011 1.736 1 88.38 75 PHE B O 1
ATOM 2324 N N . PHE B 1 76 ? -15.547 -0.855 -0.256 1 89.06 76 PHE B N 1
ATOM 2325 C CA . PHE B 1 76 ? -15.641 -2.262 0.121 1 89.06 76 PHE B CA 1
ATOM 2326 C C . PHE B 1 76 ? -14.844 -3.135 -0.841 1 89.06 76 PHE B C 1
ATOM 2328 O O . PHE B 1 76 ? -14.812 -2.871 -2.045 1 89.06 76 PHE B O 1
ATOM 2335 N N . SER B 1 77 ? -14.148 -4.176 -0.22 1 87.75 77 SER B N 1
ATOM 2336 C CA . SER B 1 77 ? -13.414 -5.074 -1.104 1 87.75 77 SER B CA 1
ATOM 2337 C C . SER B 1 77 ? -13.195 -6.438 -0.454 1 87.75 77 SER B C 1
ATOM 2339 O O . SER B 1 77 ? -13.039 -6.531 0.765 1 87.75 77 SER B O 1
ATOM 2341 N N . SER B 1 78 ? -13.195 -7.441 -1.355 1 87.44 78 SER B N 1
ATOM 2342 C CA . SER B 1 78 ? -12.586 -8.695 -0.93 1 87.44 78 SER B CA 1
ATOM 2343 C C . SER B 1 78 ? -11.078 -8.547 -0.771 1 87.44 78 SER B C 1
ATOM 2345 O O . SER B 1 78 ? -10.445 -7.754 -1.472 1 87.44 78 SER B O 1
ATOM 2347 N N . GLU B 1 79 ? -10.539 -9.297 0.111 1 85.62 79 GLU B N 1
ATOM 2348 C CA . GLU B 1 79 ? -9.094 -9.258 0.271 1 85.62 79 GLU B CA 1
ATOM 2349 C C . GLU B 1 79 ? -8.383 -9.836 -0.95 1 85.62 79 GLU B C 1
ATOM 2351 O O . GLU B 1 79 ? -7.172 -9.68 -1.104 1 85.62 79 GLU B O 1
ATOM 2356 N N . HIS B 1 80 ? -9.125 -10.414 -1.783 1 83.69 80 HIS B N 1
ATOM 2357 C CA . HIS B 1 80 ? -8.562 -11.031 -2.98 1 83.69 80 HIS B CA 1
ATOM 2358 C C . HIS B 1 80 ? -9.023 -10.305 -4.242 1 83.69 80 HIS B C 1
ATOM 2360 O O . HIS B 1 80 ? -9.461 -10.945 -5.199 1 83.69 80 HIS B O 1
ATOM 2366 N N . SER B 1 81 ? -9.031 -9.062 -4.18 1 82.06 81 SER B N 1
ATOM 2367 C CA . SER B 1 81 ? -9.391 -8.219 -5.312 1 82.06 81 SER B CA 1
ATOM 2368 C C . SER B 1 81 ? -8.195 -7.41 -5.809 1 82.06 81 SER B C 1
ATOM 2370 O O . SER B 1 81 ? -7.375 -6.953 -5.008 1 82.06 81 SER B O 1
ATOM 2372 N N . GLY B 1 82 ? -8.133 -7.309 -7.172 1 80.56 82 GLY B N 1
ATOM 2373 C CA . GLY B 1 82 ? -7.043 -6.535 -7.738 1 80.56 82 GLY B CA 1
ATOM 2374 C C . GLY B 1 82 ? -5.676 -7.133 -7.449 1 80.56 82 GLY B C 1
ATOM 2375 O O . GLY B 1 82 ? -5.555 -8.344 -7.242 1 80.56 82 GLY B O 1
ATOM 2376 N N . THR B 1 83 ? -4.719 -6.305 -7.605 1 83.44 83 THR B N 1
ATOM 2377 C CA . THR B 1 83 ? -3.381 -6.73 -7.207 1 83.44 83 THR B CA 1
ATOM 2378 C C . THR B 1 83 ? -3.295 -6.891 -5.691 1 83.44 83 THR B C 1
ATOM 2380 O O . THR B 1 83 ? -3.674 -5.988 -4.941 1 83.44 83 THR B O 1
ATOM 2383 N N . HIS B 1 84 ? -2.953 -8.055 -5.25 1 83.62 84 HIS B N 1
ATOM 2384 C CA . HIS B 1 84 ? -2.895 -8.281 -3.812 1 83.62 84 HIS B CA 1
ATOM 2385 C C . HIS B 1 84 ? -1.855 -9.344 -3.465 1 83.62 84 HIS B C 1
ATOM 2387 O O . HIS B 1 84 ? -1.326 -10.016 -4.355 1 83.62 84 HIS B O 1
ATOM 2393 N N . LEU B 1 85 ? -1.566 -9.352 -2.18 1 86.19 85 LEU B N 1
ATOM 2394 C CA . LEU B 1 85 ? -0.675 -10.352 -1.599 1 86.19 85 LEU B CA 1
ATOM 2395 C C . LEU B 1 85 ? -1.459 -11.359 -0.765 1 86.19 85 LEU B C 1
ATOM 2397 O O . LEU B 1 85 ? -2.291 -10.977 0.061 1 86.19 85 LEU B O 1
ATOM 2401 N N . ASP B 1 86 ? -1.253 -12.641 -1.112 1 88.19 86 ASP B N 1
ATOM 2402 C CA . ASP B 1 86 ? -1.79 -13.688 -0.25 1 88.19 86 ASP B CA 1
ATOM 2403 C C . ASP B 1 86 ? -0.802 -14.047 0.858 1 88.19 86 ASP B C 1
ATOM 2405 O O . ASP B 1 86 ? 0.305 -14.516 0.583 1 88.19 86 ASP B O 1
ATOM 2409 N N . ALA B 1 87 ? -1.244 -13.82 2.027 1 90.69 87 ALA B N 1
ATOM 2410 C CA . ALA B 1 87 ? -0.415 -14.227 3.156 1 90.69 87 ALA B CA 1
ATOM 2411 C C . ALA B 1 87 ? -0.34 -15.75 3.256 1 90.69 87 ALA B C 1
ATOM 2413 O O . ALA B 1 87 ? -1.247 -16.453 2.805 1 90.69 87 ALA B O 1
ATOM 2414 N N . PRO B 1 88 ? 0.707 -16.281 3.932 1 91.06 88 PRO B N 1
ATOM 2415 C CA . PRO B 1 88 ? 0.817 -17.734 4.137 1 91.06 88 PRO B CA 1
ATOM 2416 C C . PRO B 1 88 ? -0.383 -18.312 4.879 1 91.06 88 PRO B C 1
ATOM 2418 O O . PRO B 1 88 ? -0.792 -19.453 4.602 1 91.06 88 PRO B O 1
ATOM 2421 N N . SER B 1 89 ? -1.012 -17.562 5.699 1 91.88 89 SER B N 1
ATOM 2422 C CA . SER B 1 89 ? -2.133 -18.047 6.492 1 91.88 89 SER B CA 1
ATOM 2423 C C . SER B 1 89 ? -3.355 -18.312 5.621 1 91.88 89 SER B C 1
ATOM 2425 O O . SER B 1 89 ? -4.297 -18.984 6.047 1 91.88 89 SER B O 1
ATOM 2427 N N . HIS B 1 90 ? -3.428 -17.766 4.445 1 90.5 90 HIS B N 1
ATOM 2428 C CA . HIS B 1 90 ? -4.551 -17.953 3.531 1 90.5 90 HIS B CA 1
ATOM 2429 C C . HIS B 1 90 ? -4.801 -19.438 3.271 1 90.5 90 HIS B C 1
ATOM 2431 O O . HIS B 1 90 ? -5.949 -19.891 3.242 1 90.5 90 HIS B O 1
ATOM 2437 N N . TYR B 1 91 ? -3.672 -20.25 3.209 1 89.94 91 TYR B N 1
ATOM 2438 C CA . TYR B 1 91 ? -3.85 -21.656 2.875 1 89.94 91 TYR B CA 1
ATOM 2439 C C . TYR B 1 91 ? -3.072 -22.547 3.838 1 89.94 91 TYR B C 1
ATOM 2441 O O . TYR B 1 91 ? -3 -23.766 3.645 1 89.94 91 TYR B O 1
ATOM 2449 N N . ALA B 1 92 ? -2.457 -21.969 4.793 1 90.81 92 ALA B N 1
ATOM 2450 C CA . ALA B 1 92 ? -1.679 -22.766 5.734 1 90.81 92 ALA B CA 1
ATOM 2451 C C . ALA B 1 92 ? -1.988 -22.375 7.176 1 90.81 92 ALA B C 1
ATOM 2453 O O . ALA B 1 92 ? -1.857 -21.203 7.551 1 90.81 92 ALA B O 1
ATOM 2454 N N . TYR B 1 93 ? -2.283 -23.422 7.93 1 91.94 93 TYR B N 1
ATOM 2455 C CA . TYR B 1 93 ? -2.635 -23.219 9.336 1 91.94 93 TYR B CA 1
ATOM 2456 C C . TYR B 1 93 ? -1.446 -22.672 10.117 1 91.94 93 TYR B C 1
ATOM 2458 O O . TYR B 1 93 ? -0.318 -23.141 9.953 1 91.94 93 TYR B O 1
ATOM 2466 N N . ASN B 1 94 ? -1.769 -21.672 10.906 1 93.56 94 ASN B N 1
ATOM 2467 C CA . ASN B 1 94 ? -0.825 -21.109 11.859 1 93.56 94 ASN B CA 1
ATOM 2468 C C . ASN B 1 94 ? 0.408 -20.547 11.164 1 93.56 94 ASN B C 1
ATOM 2470 O O . ASN B 1 94 ? 1.53 -20.719 11.648 1 93.56 94 ASN B O 1
ATOM 2474 N N . LYS B 1 95 ? 0.241 -19.984 10 1 93.19 95 LYS B N 1
ATOM 2475 C CA . LYS B 1 95 ? 1.307 -19.281 9.289 1 93.19 95 LYS B CA 1
ATOM 2476 C C . LYS B 1 95 ? 1.064 -17.781 9.281 1 93.19 95 LYS B C 1
ATOM 2478 O O . LYS B 1 95 ? 0.063 -17.297 9.82 1 93.19 95 LYS B O 1
ATOM 2483 N N . TRP B 1 96 ? 1.98 -17.031 8.773 1 91.75 96 TRP B N 1
ATOM 2484 C CA . TRP B 1 96 ? 1.982 -15.57 8.844 1 91.75 96 TRP B CA 1
ATOM 2485 C C . TRP B 1 96 ? 0.736 -14.992 8.188 1 91.75 96 TRP B C 1
ATOM 2487 O O . TRP B 1 96 ? 0.387 -15.359 7.062 1 91.75 96 TRP B O 1
ATOM 2497 N N . SER B 1 97 ? 0.043 -14.148 8.914 1 89.94 97 SER B N 1
ATOM 2498 C CA . SER B 1 97 ? -0.854 -13.195 8.273 1 89.94 97 SER B CA 1
ATOM 2499 C C . SER B 1 97 ? -0.074 -12.07 7.609 1 89.94 97 SER B C 1
ATOM 2501 O O . SER B 1 97 ? 1.156 -12.031 7.68 1 89.94 97 SER B O 1
ATOM 2503 N N . VAL B 1 98 ? -0.772 -11.219 6.902 1 87.56 98 VAL B N 1
ATOM 2504 C CA . VAL B 1 98 ? -0.105 -10.156 6.164 1 87.56 98 VAL B CA 1
ATOM 2505 C C . VAL B 1 98 ? 0.712 -9.289 7.125 1 87.56 98 VAL B C 1
ATOM 2507 O O . VAL B 1 98 ? 1.859 -8.945 6.836 1 87.56 98 VAL B O 1
ATOM 2510 N N . GLU B 1 99 ? 0.191 -8.984 8.281 1 82.38 99 GLU B N 1
ATOM 2511 C CA . GLU B 1 99 ? 0.848 -8.086 9.227 1 82.38 99 GLU B CA 1
ATOM 2512 C C . GLU B 1 99 ? 2.068 -8.75 9.859 1 82.38 99 GLU B C 1
ATOM 2514 O O . GLU B 1 99 ? 2.914 -8.07 10.445 1 82.38 99 GLU B O 1
ATOM 2519 N N . GLU B 1 100 ? 2.102 -10.031 9.734 1 87.88 100 GLU B N 1
ATOM 2520 C CA . GLU B 1 100 ? 3.186 -10.773 10.375 1 87.88 100 GLU B CA 1
ATOM 2521 C C . GLU B 1 100 ? 4.348 -10.992 9.414 1 87.88 100 GLU B C 1
ATOM 2523 O O . GLU B 1 100 ? 5.441 -11.383 9.828 1 87.88 100 GLU B O 1
ATOM 2528 N N . ILE B 1 101 ? 4.141 -10.758 8.133 1 88.06 101 ILE B N 1
ATOM 2529 C CA . ILE B 1 101 ? 5.23 -10.906 7.176 1 88.06 101 ILE B CA 1
ATOM 2530 C C . ILE B 1 101 ? 6.324 -9.883 7.473 1 88.06 101 ILE B C 1
ATOM 2532 O O . ILE B 1 101 ? 6.059 -8.68 7.52 1 88.06 101 ILE B O 1
ATOM 2536 N N . PRO B 1 102 ? 7.551 -10.375 7.664 1 87.88 102 PRO B N 1
ATOM 2537 C CA . PRO B 1 102 ? 8.617 -9.406 7.922 1 87.88 102 PRO B CA 1
ATOM 2538 C C . PRO B 1 102 ? 8.797 -8.398 6.789 1 87.88 102 PRO B C 1
ATOM 2540 O O . PRO B 1 102 ? 8.789 -8.781 5.613 1 87.88 102 PRO B O 1
ATOM 2543 N N . LEU B 1 103 ? 8.992 -7.191 7.109 1 84.69 103 LEU B N 1
ATOM 2544 C CA . LEU B 1 103 ? 9.023 -6.09 6.152 1 84.69 103 LEU B CA 1
ATOM 2545 C C . LEU B 1 103 ? 10.188 -6.246 5.184 1 84.69 103 LEU B C 1
ATOM 2547 O O . LEU B 1 103 ? 10.094 -5.848 4.02 1 84.69 103 LEU B O 1
ATOM 2551 N N . ASP B 1 104 ? 11.242 -6.801 5.645 1 86.38 104 ASP B N 1
ATOM 2552 C CA . ASP B 1 104 ? 12.43 -6.938 4.801 1 86.38 104 ASP B CA 1
ATOM 2553 C C . ASP B 1 104 ? 12.203 -7.957 3.689 1 86.38 104 ASP B C 1
ATOM 2555 O O . ASP B 1 104 ? 13.023 -8.094 2.783 1 86.38 104 ASP B O 1
ATOM 2559 N N . ARG B 1 105 ? 11.07 -8.633 3.758 1 89.19 105 ARG B N 1
ATOM 2560 C CA . ARG B 1 105 ? 10.711 -9.555 2.686 1 89.19 105 ARG B CA 1
ATOM 2561 C C . ARG B 1 105 ? 9.852 -8.859 1.632 1 89.19 105 ARG B C 1
ATOM 2563 O O . ARG B 1 105 ? 9.594 -9.422 0.566 1 89.19 105 ARG B O 1
ATOM 2570 N N . LEU B 1 106 ? 9.445 -7.637 1.978 1 86.44 106 LEU B N 1
ATOM 2571 C CA . LEU B 1 106 ? 8.477 -6.957 1.128 1 86.44 106 LEU B CA 1
ATOM 2572 C C . LEU B 1 106 ? 9.078 -5.703 0.506 1 86.44 106 LEU B C 1
ATOM 2574 O O . LEU B 1 106 ? 8.484 -5.109 -0.397 1 86.44 106 LEU B O 1
ATOM 2578 N N . TRP B 1 107 ? 10.219 -5.395 0.984 1 83 107 TRP B N 1
ATOM 2579 C CA . TRP B 1 107 ? 10.773 -4.098 0.603 1 83 107 TRP B CA 1
ATOM 2580 C C . TRP B 1 107 ? 12.117 -4.262 -0.092 1 83 107 TRP B C 1
ATOM 2582 O O . TRP B 1 107 ? 13.062 -4.797 0.493 1 83 107 TRP B O 1
ATOM 2592 N N . ARG B 1 108 ? 12.195 -3.756 -1.251 1 85.31 108 ARG B N 1
ATOM 2593 C CA . ARG B 1 108 ? 13.422 -3.678 -2.039 1 85.31 108 ARG B CA 1
ATOM 2594 C C . ARG B 1 108 ? 14.102 -5.039 -2.123 1 85.31 108 ARG B C 1
ATOM 2596 O O . ARG B 1 108 ? 15.312 -5.148 -1.893 1 85.31 108 ARG B O 1
ATOM 2603 N N . VAL B 1 109 ? 13.438 -5.984 -2.348 1 88 109 VAL B N 1
ATOM 2604 C CA . VAL B 1 109 ? 14 -7.309 -2.59 1 88 109 VAL B CA 1
ATOM 2605 C C . VAL B 1 109 ? 14.227 -7.508 -4.086 1 88 109 VAL B C 1
ATOM 2607 O O . VAL B 1 109 ? 13.578 -6.855 -4.91 1 88 109 VAL B O 1
ATOM 2610 N N . PRO B 1 110 ? 15.195 -8.344 -4.379 1 91.5 110 PRO B N 1
ATOM 2611 C CA . PRO B 1 110 ? 15.352 -8.609 -5.812 1 91.5 110 PRO B CA 1
ATOM 2612 C C . PRO B 1 110 ? 14.109 -9.25 -6.434 1 91.5 110 PRO B C 1
ATOM 2614 O O . PRO B 1 110 ? 13.367 -9.961 -5.75 1 91.5 110 PRO B O 1
ATOM 2617 N N . GLY B 1 111 ? 13.82 -8.828 -7.633 1 92.06 111 GLY B N 1
ATOM 2618 C CA . GLY B 1 111 ? 12.742 -9.414 -8.414 1 92.06 111 GLY B CA 1
ATOM 2619 C C . GLY B 1 111 ? 13.203 -9.969 -9.75 1 92.06 111 GLY B C 1
ATOM 2620 O O . GLY B 1 111 ? 14.07 -9.383 -10.398 1 92.06 111 GLY B O 1
ATOM 2621 N N . VAL B 1 112 ? 12.703 -11.133 -10.062 1 92.94 112 VAL B N 1
ATOM 2622 C CA . VAL B 1 112 ? 12.961 -11.711 -11.375 1 92.94 112 VAL B CA 1
ATOM 2623 C C . VAL B 1 112 ? 11.641 -11.914 -12.117 1 92.94 112 VAL B C 1
ATOM 2625 O O . VAL B 1 112 ? 10.617 -12.25 -11.508 1 92.94 112 VAL B O 1
ATOM 2628 N N . ALA B 1 113 ? 11.703 -11.633 -13.422 1 93.81 113 ALA B N 1
ATOM 2629 C CA . ALA B 1 113 ? 10.539 -11.836 -14.273 1 93.81 113 ALA B CA 1
ATOM 2630 C C . ALA B 1 113 ? 10.773 -12.977 -15.258 1 93.81 113 ALA B C 1
ATOM 2632 O O . ALA B 1 113 ? 11.758 -12.977 -16 1 93.81 113 ALA B O 1
ATOM 2633 N N . ILE B 1 114 ? 9.953 -13.93 -15.18 1 95.44 114 ILE B N 1
ATOM 2634 C CA . ILE B 1 114 ? 9.93 -15.023 -16.141 1 95.44 114 ILE B CA 1
ATOM 2635 C C . ILE B 1 114 ? 8.758 -14.844 -17.109 1 95.44 114 ILE B C 1
ATOM 2637 O O . ILE B 1 114 ? 7.594 -14.953 -16.703 1 95.44 114 ILE B O 1
ATOM 2641 N N . ASP B 1 115 ? 9.094 -14.562 -18.328 1 94.75 115 ASP B N 1
ATOM 2642 C CA . ASP B 1 115 ? 8.047 -14.305 -19.328 1 94.75 115 ASP B CA 1
ATOM 2643 C C . ASP B 1 115 ? 7.719 -15.562 -20.125 1 94.75 115 ASP B C 1
ATOM 2645 O O . ASP B 1 115 ? 8.523 -16.016 -20.938 1 94.75 115 ASP B O 1
ATOM 2649 N N . LEU B 1 116 ? 6.559 -16.094 -19.922 1 96.12 116 LEU B N 1
ATOM 2650 C CA . LEU B 1 116 ? 6.102 -17.297 -20.625 1 96.12 116 LEU B CA 1
ATOM 2651 C C . LEU B 1 116 ? 4.961 -16.953 -21.578 1 96.12 116 LEU B C 1
ATOM 2653 O O . LEU B 1 116 ? 4.34 -17.859 -22.156 1 96.12 116 LEU B O 1
ATOM 2657 N N . SER B 1 117 ? 4.637 -15.703 -21.797 1 95.81 117 SER B N 1
ATOM 2658 C CA . SER B 1 117 ? 3.461 -15.266 -22.531 1 95.81 117 SER B CA 1
ATOM 2659 C C . SER B 1 117 ? 3.482 -15.789 -23.969 1 95.81 117 SER B C 1
ATOM 2661 O O . SER B 1 117 ? 2.484 -16.328 -24.453 1 95.81 117 SER B O 1
ATOM 2663 N N . GLN B 1 118 ? 4.641 -15.703 -24.594 1 94.69 118 GLN B N 1
ATOM 2664 C CA . GLN B 1 118 ? 4.746 -16.156 -25.984 1 94.69 118 GLN B CA 1
ATOM 2665 C C . GLN B 1 118 ? 4.645 -17.672 -26.078 1 94.69 118 GLN B C 1
ATOM 2667 O O . GLN B 1 118 ? 3.99 -18.203 -26.984 1 94.69 118 GLN B O 1
ATOM 2672 N N . THR B 1 119 ? 5.363 -18.297 -25.172 1 93.81 119 THR B N 1
ATOM 2673 C CA . THR B 1 119 ? 5.316 -19.766 -25.141 1 93.81 119 THR B CA 1
ATOM 2674 C C . THR B 1 119 ? 3.879 -20.25 -24.984 1 93.81 119 THR B C 1
ATOM 2676 O O . THR B 1 119 ? 3.443 -21.156 -25.688 1 93.81 119 THR B O 1
ATOM 2679 N N . ILE B 1 120 ? 3.141 -19.641 -24.125 1 94.88 120 ILE B N 1
ATOM 2680 C CA . ILE B 1 120 ? 1.769 -20.031 -23.828 1 94.88 120 ILE B CA 1
ATOM 2681 C C . ILE B 1 120 ? 0.872 -19.703 -25.016 1 94.88 120 ILE B C 1
ATOM 2683 O O . ILE B 1 120 ? 0.054 -20.531 -25.438 1 94.88 120 ILE B O 1
ATOM 2687 N N . GLU B 1 121 ? 1.025 -18.578 -25.562 1 94.12 121 GLU B N 1
ATOM 2688 C CA . GLU B 1 121 ? 0.245 -18.172 -26.734 1 94.12 121 GLU B CA 1
ATOM 2689 C C . GLU B 1 121 ? 0.45 -19.141 -27.891 1 94.12 121 GLU B C 1
ATOM 2691 O O . GLU B 1 121 ? -0.516 -19.578 -28.531 1 94.12 121 GLU B O 1
ATOM 2696 N N . LYS B 1 122 ? 1.658 -19.5 -28.141 1 94.75 122 LYS B N 1
ATOM 2697 C CA . LYS B 1 122 ? 1.99 -20.375 -29.25 1 94.75 122 LYS B CA 1
ATOM 2698 C C . LYS B 1 122 ? 1.457 -21.781 -29.016 1 94.75 122 LYS B C 1
ATOM 2700 O O . LYS B 1 122 ? 1.047 -22.469 -29.953 1 94.75 122 LYS B O 1
ATOM 2705 N N . SER B 1 123 ? 1.5 -22.203 -27.797 1 93.19 123 SER B N 1
ATOM 2706 C CA . SER B 1 123 ? 1.036 -23.547 -27.469 1 93.19 123 SER B CA 1
ATOM 2707 C C . SER B 1 123 ? -0.479 -23.656 -27.594 1 93.19 123 SER B C 1
ATOM 2709 O O . SER B 1 123 ? -1.007 -24.734 -27.891 1 93.19 123 SER B O 1
ATOM 2711 N N . GLY B 1 124 ? -1.215 -22.594 -27.281 1 90.88 124 GLY B N 1
ATOM 2712 C CA . GLY B 1 124 ? -2.668 -22.578 -27.297 1 90.88 124 GLY B CA 1
ATOM 2713 C C . GLY B 1 124 ? -3.277 -23.25 -26.078 1 90.88 124 GLY B C 1
ATOM 2714 O O . GLY B 1 124 ? -4.496 -23.406 -26 1 90.88 124 GLY B O 1
ATOM 2715 N N . HIS B 1 125 ? -2.393 -23.672 -25.234 1 90.94 125 HIS B N 1
ATOM 2716 C CA . HIS B 1 125 ? -2.879 -24.328 -24.016 1 90.94 125 HIS B CA 1
ATOM 2717 C C . HIS B 1 125 ? -3.26 -23.312 -22.953 1 90.94 125 HIS B C 1
ATOM 2719 O O . HIS B 1 125 ? -2.389 -22.734 -22.297 1 90.94 125 HIS B O 1
ATOM 2725 N N . VAL B 1 126 ? -4.516 -23.188 -22.688 1 91.88 126 VAL B N 1
ATOM 2726 C CA . VAL B 1 126 ? -5.031 -22.172 -21.781 1 91.88 126 VAL B CA 1
ATOM 2727 C C . VAL B 1 126 ? -4.633 -22.516 -20.344 1 91.88 126 VAL B C 1
ATOM 2729 O O . VAL B 1 126 ? -4.289 -21.625 -19.562 1 91.88 126 VAL B O 1
ATOM 2732 N N . ASN B 1 127 ? -4.66 -23.797 -20.047 1 95.75 127 ASN B N 1
ATOM 2733 C CA . ASN B 1 127 ? -4.289 -24.25 -18.703 1 95.75 127 ASN B CA 1
ATOM 2734 C C . ASN B 1 127 ? -2.822 -24.672 -18.641 1 95.75 127 ASN B C 1
ATOM 2736 O O . ASN B 1 127 ? -2.5 -25.734 -18.125 1 95.75 127 ASN B O 1
ATOM 2740 N N . HIS B 1 128 ? -2 -23.828 -19.188 1 95.38 128 HIS B N 1
ATOM 2741 C CA . HIS B 1 128 ? -0.564 -24.094 -19.172 1 95.38 128 HIS B CA 1
ATOM 2742 C C . HIS B 1 128 ? -0.05 -24.219 -17.734 1 95.38 128 HIS B C 1
ATOM 2744 O O . HIS B 1 128 ? -0.41 -23.422 -16.875 1 95.38 128 HIS B O 1
ATOM 2750 N N . ILE B 1 129 ? 0.763 -25.234 -17.547 1 95.69 129 ILE B N 1
ATOM 2751 C CA . ILE B 1 129 ? 1.349 -25.484 -16.234 1 95.69 129 ILE B CA 1
ATOM 2752 C C . ILE B 1 129 ? 2.832 -25.125 -16.25 1 95.69 129 ILE B C 1
ATOM 2754 O O . ILE B 1 129 ? 3.602 -25.672 -17.047 1 95.69 129 ILE B O 1
ATOM 2758 N N . LEU B 1 130 ? 3.203 -24.141 -15.438 1 95.94 130 LEU B N 1
ATOM 2759 C CA . LEU B 1 130 ? 4.621 -23.859 -15.219 1 95.94 130 LEU B CA 1
ATOM 2760 C C . LEU B 1 130 ? 5.316 -25.078 -14.609 1 95.94 130 LEU B C 1
ATOM 2762 O O . LEU B 1 130 ? 4.84 -25.641 -13.617 1 95.94 130 LEU B O 1
ATOM 2766 N N . THR B 1 131 ? 6.418 -25.5 -15.117 1 97.12 131 THR B N 1
ATOM 2767 C CA . THR B 1 131 ? 7.184 -26.672 -14.68 1 97.12 131 THR B CA 1
ATOM 2768 C C . THR B 1 131 ? 8.578 -26.25 -14.211 1 97.12 131 THR B C 1
ATOM 2770 O O . THR B 1 131 ? 9 -25.125 -14.453 1 97.12 131 THR B O 1
ATOM 2773 N N . PRO B 1 132 ? 9.281 -27.203 -13.531 1 98.06 132 PRO B N 1
ATOM 2774 C CA . PRO B 1 132 ? 10.672 -26.906 -13.172 1 98.06 132 PRO B CA 1
ATOM 2775 C C . PRO B 1 132 ? 11.547 -26.594 -14.391 1 98.06 132 PRO B C 1
ATOM 2777 O O . PRO B 1 132 ? 12.461 -25.781 -14.305 1 98.06 132 PRO B O 1
ATOM 2780 N N . ASP B 1 133 ? 11.242 -27.203 -15.523 1 97.88 133 ASP B N 1
ATOM 2781 C CA . ASP B 1 133 ? 12.016 -26.969 -16.734 1 97.88 133 ASP B CA 1
ATOM 2782 C C . ASP B 1 133 ? 11.953 -25.5 -17.156 1 97.88 133 ASP B C 1
ATOM 2784 O O . ASP B 1 133 ? 12.938 -24.938 -17.656 1 97.88 133 ASP B O 1
ATOM 2788 N N . ASP B 1 134 ? 10.773 -24.875 -17.016 1 97.38 134 ASP B N 1
ATOM 2789 C CA . ASP B 1 134 ? 10.633 -23.453 -17.328 1 97.38 134 ASP B CA 1
ATOM 2790 C C . ASP B 1 134 ? 11.57 -22.609 -16.469 1 97.38 134 ASP B C 1
ATOM 2792 O O . ASP B 1 134 ? 12.203 -21.672 -16.953 1 97.38 134 ASP B O 1
ATOM 2796 N N . LEU B 1 135 ? 11.641 -22.969 -15.148 1 97.88 135 LEU B N 1
ATOM 2797 C CA . LEU B 1 135 ? 12.469 -22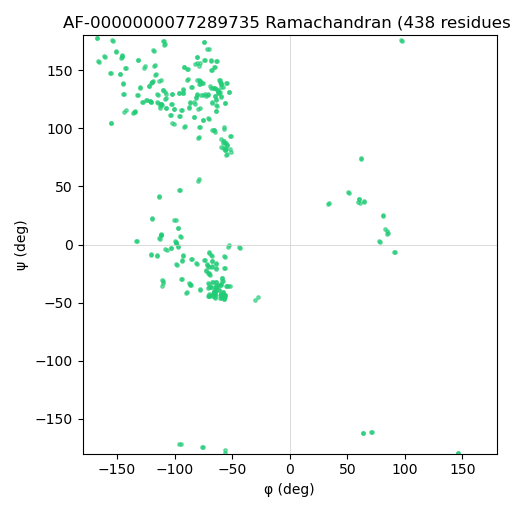.25 -14.195 1 97.88 135 LEU B CA 1
ATOM 2798 C C . LEU B 1 135 ? 13.953 -22.484 -14.469 1 97.88 135 LEU B C 1
ATOM 2800 O O . LEU B 1 135 ? 14.742 -21.547 -14.484 1 97.88 135 LEU B O 1
ATOM 2804 N N . GLU B 1 136 ? 14.281 -23.688 -14.758 1 98 136 GLU B N 1
ATOM 2805 C CA . GLU B 1 136 ? 15.664 -24.062 -15.047 1 98 136 GLU B CA 1
ATOM 2806 C C . GLU B 1 136 ? 16.141 -23.422 -16.344 1 98 136 GLU B C 1
ATOM 2808 O O . GLU B 1 136 ? 17.281 -22.953 -16.438 1 98 136 GLU B O 1
ATOM 2813 N N . SER B 1 137 ? 15.312 -23.469 -17.328 1 97.31 137 SER B N 1
ATOM 2814 C CA . SER B 1 137 ? 15.648 -22.828 -18.609 1 97.31 137 SER B CA 1
ATOM 2815 C C . SER B 1 137 ? 15.922 -21.344 -18.422 1 97.31 137 SER B C 1
ATOM 2817 O O . SER B 1 137 ? 16.859 -20.797 -19.016 1 97.31 137 SER B O 1
ATOM 2819 N N . TRP B 1 138 ? 15.086 -20.703 -17.625 1 97.12 138 TRP B N 1
ATOM 2820 C CA . TRP B 1 138 ? 15.312 -19.281 -17.344 1 97.12 138 TRP B CA 1
ATOM 2821 C C . TRP B 1 138 ? 16.672 -19.078 -16.672 1 97.12 138 TRP B C 1
ATOM 2823 O O . TRP B 1 138 ? 17.422 -18.172 -17.047 1 97.12 138 TRP B O 1
ATOM 2833 N N . GLU B 1 139 ? 16.984 -19.922 -15.656 1 97.56 139 GLU B N 1
ATOM 2834 C CA . GLU B 1 139 ? 18.25 -19.797 -14.961 1 97.56 139 GLU B CA 1
ATOM 2835 C C . GLU B 1 139 ? 19.422 -20.047 -15.906 1 97.56 139 GLU B C 1
ATOM 2837 O O . GLU B 1 139 ? 20.484 -19.438 -15.766 1 97.56 139 GLU B O 1
ATOM 2842 N N . GLU B 1 140 ? 19.281 -20.969 -16.844 1 97.25 140 GLU B N 1
ATOM 2843 C CA . GLU B 1 140 ? 20.328 -21.234 -17.828 1 97.25 140 GLU B CA 1
ATOM 2844 C C . GLU B 1 140 ? 20.641 -19.984 -18.656 1 97.25 140 GLU B C 1
ATOM 2846 O O . GLU B 1 140 ? 21.797 -19.719 -18.984 1 97.25 140 GLU B O 1
ATOM 2851 N N . GLU B 1 141 ? 19.656 -19.234 -18.891 1 95.88 141 GLU B N 1
ATOM 2852 C CA . GLU B 1 141 ? 19.797 -18.062 -19.734 1 95.88 141 GLU B CA 1
ATOM 2853 C C . GLU B 1 141 ? 20.234 -16.844 -18.922 1 95.88 141 GLU B C 1
ATOM 2855 O O . GLU B 1 141 ? 21.016 -16.016 -19.391 1 95.88 141 GLU B O 1
ATOM 2860 N N . HIS B 1 142 ? 19.812 -16.719 -17.672 1 95.94 142 HIS B N 1
ATOM 2861 C CA . HIS B 1 142 ? 19.938 -15.445 -16.969 1 95.94 142 HIS B CA 1
ATOM 2862 C C . HIS B 1 142 ? 20.797 -15.594 -15.703 1 95.94 142 HIS B C 1
ATOM 2864 O O . HIS B 1 142 ? 21.141 -14.602 -15.062 1 95.94 142 HIS B O 1
ATOM 2870 N N . GLY B 1 143 ? 21.125 -16.844 -15.352 1 96.75 143 GLY B N 1
ATOM 2871 C CA . GLY B 1 143 ? 21.828 -17.109 -14.102 1 96.75 143 GLY B CA 1
ATOM 2872 C C . GLY B 1 143 ? 20.906 -17.516 -12.977 1 96.75 143 GLY B C 1
ATOM 2873 O O . GLY B 1 143 ? 19.672 -17.5 -13.133 1 96.75 143 GLY B O 1
ATOM 2874 N N . VAL B 1 144 ? 21.469 -17.828 -11.922 1 97.81 144 VAL B N 1
ATOM 2875 C CA . VAL B 1 144 ? 20.734 -18.328 -10.766 1 97.81 144 VAL B CA 1
ATOM 2876 C C . VAL B 1 144 ? 19.844 -17.219 -10.211 1 97.81 144 VAL B C 1
ATOM 2878 O O . VAL B 1 144 ? 20.266 -16.078 -10.102 1 97.81 144 VAL B O 1
ATOM 2881 N N . ILE B 1 145 ? 18.625 -17.562 -9.922 1 97 145 ILE B N 1
ATOM 2882 C CA . ILE B 1 145 ? 17.734 -16.625 -9.242 1 97 145 ILE B CA 1
ATOM 2883 C C . ILE B 1 145 ? 18.406 -16.094 -7.973 1 97 145 ILE B C 1
ATOM 2885 O O . ILE B 1 145 ? 18.906 -16.875 -7.16 1 97 145 ILE B O 1
ATOM 2889 N N . PRO B 1 146 ? 18.422 -14.844 -7.746 1 96.75 146 PRO B N 1
ATOM 2890 C CA . PRO B 1 146 ? 19.125 -14.273 -6.594 1 96.75 146 PRO B CA 1
ATOM 2891 C C . PRO B 1 146 ? 18.516 -14.703 -5.262 1 96.75 146 PRO B C 1
ATOM 2893 O O . PRO B 1 146 ? 17.297 -14.945 -5.184 1 96.75 146 PRO B O 1
ATOM 2896 N N . ASP B 1 147 ? 19.359 -14.719 -4.258 1 96.56 147 ASP B N 1
ATOM 2897 C CA . ASP B 1 147 ? 18.891 -14.977 -2.9 1 96.56 147 ASP B CA 1
ATOM 2898 C C . ASP B 1 147 ? 17.906 -13.906 -2.449 1 96.56 147 ASP B C 1
ATOM 2900 O O . ASP B 1 147 ? 18.141 -12.711 -2.629 1 96.56 147 ASP B O 1
ATOM 2904 N N . GLY B 1 148 ? 16.781 -14.359 -1.938 1 96.25 148 GLY B N 1
ATOM 2905 C CA . GLY B 1 148 ? 15.789 -13.43 -1.422 1 96.25 148 GLY B CA 1
ATOM 2906 C C . GLY B 1 148 ? 14.922 -12.82 -2.506 1 96.25 148 GLY B C 1
ATOM 2907 O O . GLY B 1 148 ? 14.344 -11.75 -2.316 1 96.25 148 GLY B O 1
ATOM 2908 N N . ALA B 1 149 ? 14.766 -13.477 -3.621 1 94.12 149 ALA B N 1
ATOM 2909 C CA . ALA B 1 149 ? 14.039 -12.898 -4.746 1 94.12 149 ALA B CA 1
ATOM 2910 C C . ALA B 1 149 ? 12.547 -13.219 -4.664 1 94.12 149 ALA B C 1
ATOM 2912 O O . ALA B 1 149 ? 12.156 -14.234 -4.082 1 94.12 149 ALA B O 1
ATOM 2913 N N . VAL B 1 150 ? 11.812 -12.312 -5.211 1 93.19 150 VAL B N 1
ATOM 2914 C CA . VAL B 1 150 ? 10.445 -12.625 -5.617 1 93.19 150 VAL B CA 1
ATOM 2915 C C . VAL B 1 150 ? 10.414 -12.984 -7.102 1 93.19 150 VAL B C 1
ATOM 2917 O O . VAL B 1 150 ? 11 -12.281 -7.93 1 93.19 150 VAL B O 1
ATOM 2920 N N . VAL B 1 151 ? 9.797 -14.078 -7.414 1 94.31 151 VAL B N 1
ATOM 2921 C CA . VAL B 1 151 ? 9.719 -14.555 -8.789 1 94.31 151 VAL B CA 1
ATOM 2922 C C . VAL B 1 151 ? 8.359 -14.203 -9.383 1 94.31 151 VAL B C 1
ATOM 2924 O O . VAL B 1 151 ? 7.324 -14.672 -8.898 1 94.31 151 VAL B O 1
ATOM 2927 N N . PHE B 1 152 ? 8.398 -13.359 -10.414 1 93.25 152 PHE B N 1
ATOM 2928 C CA . PHE B 1 152 ? 7.188 -13 -11.141 1 93.25 152 PHE B CA 1
ATOM 2929 C C . PHE B 1 152 ? 7.105 -13.758 -12.461 1 93.25 152 PHE B C 1
ATOM 2931 O O . PHE B 1 152 ? 8.062 -13.773 -13.234 1 93.25 152 PHE B O 1
ATOM 2938 N N . VAL B 1 153 ? 5.988 -14.367 -12.68 1 94.62 153 VAL B N 1
ATOM 2939 C CA . VAL B 1 153 ? 5.77 -15.07 -13.945 1 94.62 153 VAL B CA 1
ATOM 2940 C C . VAL B 1 153 ? 4.699 -14.344 -14.758 1 94.62 153 VAL B C 1
ATOM 2942 O O . VAL B 1 153 ? 3.578 -14.148 -14.281 1 94.62 153 VAL B O 1
ATOM 2945 N N . ARG B 1 154 ? 5.086 -13.953 -15.898 1 94.31 154 ARG B N 1
ATOM 2946 C CA . ARG B 1 154 ? 4.145 -13.352 -16.844 1 94.31 154 ARG B CA 1
ATOM 2947 C C . ARG B 1 154 ? 3.602 -14.398 -17.812 1 94.31 154 ARG B C 1
ATOM 2949 O O . ARG B 1 154 ? 4.344 -14.938 -18.641 1 94.31 154 ARG B O 1
ATOM 2956 N N . THR B 1 155 ? 2.348 -14.617 -17.734 1 95.5 155 THR B N 1
ATOM 2957 C CA . THR B 1 155 ? 1.705 -15.617 -18.578 1 95.5 155 THR B CA 1
ATOM 2958 C C . THR B 1 155 ? 1.039 -14.961 -19.781 1 95.5 155 THR B C 1
ATOM 2960 O O . THR B 1 155 ? 0.694 -15.633 -20.766 1 95.5 155 THR B O 1
ATOM 2963 N N . GLY B 1 156 ? 0.841 -13.68 -19.703 1 93.75 156 GLY B N 1
ATOM 2964 C CA . GLY B 1 156 ? 0.079 -12.961 -20.703 1 93.75 156 GLY B CA 1
ATOM 2965 C C . GLY B 1 156 ? -1.401 -12.875 -20.391 1 93.75 156 GLY B C 1
ATOM 2966 O O . GLY B 1 156 ? -2.141 -12.133 -21.047 1 93.75 156 GLY B O 1
ATOM 2967 N N . TRP B 1 157 ? -1.811 -13.523 -19.391 1 91.88 157 TRP B N 1
ATOM 2968 C CA . TRP B 1 157 ? -3.221 -13.594 -19.031 1 91.88 157 TRP B CA 1
ATOM 2969 C C . TRP B 1 157 ? -3.719 -12.242 -18.516 1 91.88 157 TRP B C 1
ATOM 2971 O O . TRP B 1 157 ? -4.914 -11.945 -18.594 1 91.88 157 TRP B O 1
ATOM 2981 N N . GLY B 1 158 ? -2.781 -11.445 -18 1 88.19 158 GLY B N 1
ATOM 2982 C CA . GLY B 1 158 ? -3.109 -10.133 -17.469 1 88.19 158 GLY B CA 1
ATOM 2983 C C . GLY B 1 158 ? -3.797 -9.234 -18.484 1 88.19 158 GLY B C 1
ATOM 2984 O O . GLY B 1 158 ? -4.477 -8.273 -18.109 1 88.19 158 GLY B O 1
ATOM 2985 N N . ASP B 1 159 ? -3.648 -9.547 -19.75 1 87.75 159 ASP B N 1
ATOM 2986 C CA . ASP B 1 159 ? -4.27 -8.75 -20.797 1 87.75 159 ASP B CA 1
ATOM 2987 C C . ASP B 1 159 ? -5.793 -8.867 -20.75 1 87.75 159 ASP B C 1
ATOM 2989 O O . ASP B 1 159 ? -6.504 -8.039 -21.328 1 87.75 159 ASP B O 1
ATOM 2993 N N . LYS B 1 160 ? -6.266 -9.828 -20.016 1 87 160 LYS B N 1
ATOM 2994 C CA . LYS B 1 160 ? -7.699 -10.094 -19.953 1 87 160 LYS B CA 1
ATOM 2995 C C . LYS B 1 160 ? -8.336 -9.398 -18.766 1 87 160 LYS B C 1
ATOM 2997 O O . LYS B 1 160 ? -9.531 -9.555 -18.516 1 87 160 LYS B O 1
ATOM 3002 N N . VAL B 1 161 ? -7.621 -8.57 -18.062 1 82.19 161 VAL B N 1
ATOM 3003 C CA . VAL B 1 161 ? -8.047 -8.031 -16.766 1 82.19 161 VAL B CA 1
ATOM 3004 C C . VAL B 1 161 ? -9.242 -7.105 -16.969 1 82.19 161 VAL B C 1
ATOM 3006 O O . VAL B 1 161 ? -10.039 -6.906 -16.047 1 82.19 161 VAL B O 1
ATOM 3009 N N . GLY B 1 162 ? -9.484 -6.613 -18.125 1 78.81 162 GLY B N 1
ATOM 3010 C CA . GLY B 1 162 ? -10.57 -5.676 -18.391 1 78.81 162 GLY B CA 1
ATOM 3011 C C . GLY B 1 162 ? -11.938 -6.328 -18.391 1 78.81 162 GLY B C 1
ATOM 3012 O O . GLY B 1 162 ? -12.961 -5.645 -18.328 1 78.81 162 GLY B O 1
ATOM 3013 N N . ASP B 1 163 ? -11.992 -7.656 -18.438 1 82.81 163 ASP B N 1
ATOM 3014 C CA . ASP B 1 163 ? -13.203 -8.461 -18.406 1 82.81 163 ASP B CA 1
ATOM 3015 C C . ASP B 1 163 ? -13.07 -9.633 -17.438 1 82.81 163 ASP B C 1
ATOM 3017 O O . ASP B 1 163 ? -12.328 -10.578 -17.688 1 82.81 163 ASP B O 1
ATOM 3021 N N . ILE B 1 164 ? -13.875 -9.555 -16.406 1 79.56 164 ILE B N 1
ATOM 3022 C CA . ILE B 1 164 ? -13.734 -10.5 -15.305 1 79.56 164 ILE B CA 1
ATOM 3023 C C . ILE B 1 164 ? -14.031 -11.914 -15.789 1 79.56 164 ILE B C 1
ATOM 3025 O O . ILE B 1 164 ? -13.422 -12.883 -15.32 1 79.56 164 ILE B O 1
ATOM 3029 N N . GLN B 1 165 ? -14.961 -12.055 -16.672 1 83.12 165 GLN B N 1
ATOM 3030 C CA . GLN B 1 165 ? -15.266 -13.383 -17.188 1 83.12 165 GLN B CA 1
ATOM 3031 C C . GLN B 1 165 ? -14.086 -13.961 -17.969 1 83.12 165 GLN B C 1
ATOM 3033 O O . GLN B 1 165 ? -13.711 -15.117 -17.766 1 83.12 165 GLN B O 1
ATOM 3038 N N . ASP B 1 166 ? -13.531 -13.141 -18.797 1 86.69 166 ASP B N 1
ATOM 3039 C CA . ASP B 1 166 ? -12.359 -13.57 -19.562 1 86.69 166 ASP B CA 1
ATOM 3040 C C . ASP B 1 166 ? -11.164 -13.812 -18.641 1 86.69 166 ASP B C 1
ATOM 3042 O O . ASP B 1 166 ? -10.43 -14.789 -18.812 1 86.69 166 ASP B O 1
ATOM 3046 N N . TYR B 1 167 ? -11.016 -12.961 -17.703 1 87.88 167 TYR B N 1
ATOM 3047 C CA . TYR B 1 167 ? -9.891 -13.062 -16.781 1 87.88 167 TYR B CA 1
ATOM 3048 C C . TYR B 1 167 ? -10.016 -14.297 -15.898 1 87.88 167 TYR B C 1
ATOM 3050 O O . TYR B 1 167 ? -9.016 -14.922 -15.547 1 87.88 167 TYR B O 1
ATOM 3058 N N . SER B 1 168 ? -11.219 -14.672 -15.594 1 86.25 168 SER B N 1
ATOM 3059 C CA . SER B 1 168 ? -11.453 -15.859 -14.781 1 86.25 168 SER B CA 1
ATOM 3060 C C . SER B 1 168 ? -11.367 -17.125 -15.617 1 86.25 168 SER B C 1
ATOM 3062 O O . SER B 1 168 ? -11.281 -18.234 -15.07 1 86.25 168 SER B O 1
ATOM 3064 N N . GLY B 1 169 ? -11.445 -16.953 -16.891 1 88.94 169 GLY B N 1
ATOM 3065 C CA . GLY B 1 169 ? -11.367 -18.078 -17.797 1 88.94 169 GLY B CA 1
ATOM 3066 C C . GLY B 1 169 ? -12.523 -19.062 -17.641 1 88.94 169 GLY B C 1
ATOM 3067 O O . GLY B 1 169 ? -12.328 -20.266 -17.719 1 88.94 169 GLY B O 1
ATOM 3068 N N . LEU B 1 170 ? -13.648 -18.547 -17.391 1 86.81 170 LEU B N 1
ATOM 3069 C CA . LEU B 1 170 ? -14.797 -19.406 -17.156 1 86.81 170 LEU B CA 1
ATOM 3070 C C . LEU B 1 170 ? -15.234 -20.078 -18.453 1 86.81 170 LEU B C 1
ATOM 3072 O O . LEU B 1 170 ? -15.344 -19.438 -19.5 1 86.81 170 LEU B O 1
ATOM 3076 N N . ASP B 1 171 ? -15.383 -21.406 -18.359 1 88.38 171 ASP B N 1
ATOM 3077 C CA . ASP B 1 171 ? -15.922 -22.141 -19.5 1 88.38 171 ASP B CA 1
ATOM 3078 C C . ASP B 1 171 ? -17.422 -22.359 -19.344 1 88.38 171 ASP B C 1
ATOM 3080 O O . ASP B 1 171 ? -18.062 -21.766 -18.484 1 88.38 171 ASP B O 1
ATOM 3084 N N . GLU B 1 172 ? -18 -23.156 -20.234 1 88.62 172 GLU B N 1
ATOM 3085 C CA . GLU B 1 172 ? -19.438 -23.359 -20.281 1 88.62 172 GLU B CA 1
ATOM 3086 C C . GLU B 1 172 ? -19.953 -24.031 -19.016 1 88.62 172 GLU B C 1
ATOM 3088 O O . GLU B 1 172 ? -21.141 -23.953 -18.703 1 88.62 172 GLU B O 1
ATOM 3093 N N . HIS B 1 173 ? -19.094 -24.672 -18.297 1 87.75 173 HIS B N 1
ATOM 3094 C CA . HIS B 1 173 ? -19.484 -25.391 -17.078 1 87.75 173 HIS B CA 1
ATOM 3095 C C . HIS B 1 173 ? -19.188 -24.562 -15.836 1 87.75 173 HIS B C 1
ATOM 3097 O O . HIS B 1 173 ? -19.406 -25.016 -14.711 1 87.75 173 HIS B O 1
ATOM 3103 N N . GLY B 1 174 ? -18.672 -23.375 -16.016 1 82.25 174 GLY B N 1
ATOM 3104 C CA . GLY B 1 174 ? -18.359 -22.516 -14.875 1 82.25 174 GLY B CA 1
ATOM 3105 C C . GLY B 1 174 ? -17 -22.797 -14.258 1 82.25 174 GLY B C 1
ATOM 3106 O O . GLY B 1 174 ? -16.719 -22.359 -13.148 1 82.25 174 GLY B O 1
ATOM 3107 N N . SER B 1 175 ? -16.203 -23.594 -14.984 1 85.31 175 SER B N 1
ATOM 3108 C CA . SER B 1 175 ? -14.875 -23.922 -14.492 1 85.31 175 SER B CA 1
ATOM 3109 C C . SER B 1 175 ? -13.852 -22.891 -14.961 1 85.31 175 SER B C 1
ATOM 3111 O O . SER B 1 175 ? -13.906 -22.422 -16.094 1 85.31 175 SER B O 1
ATOM 3113 N N . ASN B 1 176 ? -12.969 -22.578 -14.141 1 89.12 176 ASN B N 1
ATOM 3114 C CA . ASN B 1 176 ? -11.906 -21.625 -14.477 1 89.12 176 ASN B CA 1
ATOM 3115 C C . ASN B 1 176 ? -10.828 -22.281 -15.336 1 89.12 176 ASN B C 1
ATOM 3117 O O . ASN B 1 176 ? -10.477 -23.438 -15.117 1 89.12 176 ASN B O 1
ATOM 3121 N N . ASN B 1 177 ? -10.375 -21.5 -16.266 1 92.75 177 ASN B N 1
ATOM 3122 C CA . ASN B 1 177 ? -9.273 -21.922 -17.141 1 92.75 177 ASN B CA 1
ATOM 3123 C C . ASN B 1 177 ? -8.258 -20.797 -17.312 1 92.75 177 ASN B C 1
ATOM 3125 O O . ASN B 1 177 ? -8.547 -19.781 -17.953 1 92.75 177 ASN B O 1
ATOM 3129 N N . PHE B 1 178 ? -7.09 -20.969 -16.812 1 93.62 178 PHE B N 1
ATOM 3130 C CA . PHE B 1 178 ? -5.973 -20.031 -16.953 1 93.62 178 PHE B CA 1
ATOM 3131 C C . PHE B 1 178 ? -4.664 -20.688 -16.547 1 93.62 178 PHE B C 1
ATOM 3133 O O . PHE B 1 178 ? -4.668 -21.734 -15.883 1 93.62 178 PHE B O 1
ATOM 3140 N N . PRO B 1 179 ? -3.533 -20.172 -17.031 1 95.12 179 PRO B N 1
ATOM 3141 C CA . PRO B 1 179 ? -2.24 -20.75 -16.656 1 95.12 179 PRO B CA 1
ATOM 3142 C C . PRO B 1 179 ? -1.947 -20.641 -15.156 1 95.12 179 PRO B C 1
ATOM 3144 O O . PRO B 1 179 ? -2.57 -19.828 -14.469 1 95.12 179 PRO B O 1
ATOM 3147 N N . GLY B 1 180 ? -1.06 -21.5 -14.68 1 94.12 180 GLY B N 1
ATOM 3148 C CA . GLY B 1 180 ? -0.661 -21.484 -13.281 1 94.12 180 GLY B CA 1
ATOM 3149 C C . GLY B 1 180 ? 0.564 -22.328 -13 1 94.12 180 GLY B C 1
ATOM 3150 O O . GLY B 1 180 ? 1.108 -22.969 -13.906 1 94.12 180 GLY B O 1
ATOM 3151 N N . ILE B 1 181 ? 0.968 -22.297 -11.766 1 94.81 181 ILE B N 1
ATOM 3152 C CA . ILE B 1 181 ? 2.174 -23.016 -11.367 1 94.81 181 ILE B CA 1
ATOM 3153 C C . ILE B 1 181 ? 1.829 -24.469 -11.055 1 94.81 181 ILE B C 1
ATOM 3155 O O . ILE B 1 181 ? 0.792 -24.75 -10.445 1 94.81 181 ILE B O 1
ATOM 3159 N N . GLY B 1 182 ? 2.65 -25.359 -11.539 1 94.12 182 GLY B N 1
ATOM 3160 C CA . GLY B 1 182 ? 2.521 -26.766 -11.156 1 94.12 182 GLY B CA 1
ATOM 3161 C C . GLY B 1 182 ? 3.143 -27.078 -9.812 1 94.12 182 GLY B C 1
ATOM 3162 O O . GLY B 1 182 ? 3.984 -26.312 -9.32 1 94.12 182 GLY B O 1
ATOM 3163 N N . MET B 1 183 ? 2.732 -28.188 -9.25 1 92.69 183 MET B N 1
ATOM 3164 C CA . MET B 1 183 ? 3.219 -28.609 -7.941 1 92.69 183 MET B CA 1
ATOM 3165 C C . MET B 1 183 ? 4.738 -28.75 -7.945 1 92.69 183 MET B C 1
ATOM 3167 O O . MET B 1 183 ? 5.406 -28.297 -7.012 1 92.69 183 MET B O 1
ATOM 3171 N N . GLU B 1 184 ? 5.305 -29.359 -8.945 1 95.62 184 GLU B N 1
ATOM 3172 C CA . GLU B 1 184 ? 6.742 -29.594 -9 1 95.62 184 GLU B CA 1
ATOM 3173 C C . GLU B 1 184 ? 7.516 -28.281 -9.094 1 95.62 184 GLU B C 1
ATOM 3175 O O . GLU B 1 184 ? 8.578 -28.141 -8.484 1 95.62 184 GLU B O 1
ATOM 3180 N N . ALA B 1 185 ? 6.98 -27.359 -9.852 1 96.5 185 ALA B N 1
ATOM 3181 C CA . ALA B 1 185 ? 7.617 -26.047 -9.945 1 96.5 185 ALA B CA 1
ATOM 3182 C C . ALA B 1 185 ? 7.551 -25.312 -8.609 1 96.5 185 ALA B C 1
ATOM 3184 O O . ALA B 1 185 ? 8.508 -24.641 -8.219 1 96.5 185 ALA B O 1
ATOM 3185 N N . ALA B 1 186 ? 6.406 -25.422 -7.977 1 94.12 186 ALA B N 1
ATOM 3186 C CA . ALA B 1 186 ? 6.273 -24.812 -6.652 1 94.12 186 ALA B CA 1
ATOM 3187 C C . ALA B 1 186 ? 7.297 -25.391 -5.68 1 94.12 186 ALA B C 1
ATOM 3189 O O . ALA B 1 186 ? 7.945 -24.656 -4.938 1 94.12 186 ALA B O 1
ATOM 3190 N N . GLN B 1 187 ? 7.453 -26.656 -5.73 1 94.5 187 GLN B N 1
ATOM 3191 C CA . GLN B 1 187 ? 8.43 -27.328 -4.879 1 94.5 187 GLN B CA 1
ATOM 3192 C C . GLN B 1 187 ? 9.852 -26.906 -5.242 1 94.5 187 GLN B C 1
ATOM 3194 O O . GLN B 1 187 ? 10.688 -26.688 -4.359 1 94.5 187 GLN B O 1
ATOM 3199 N N . TRP B 1 188 ? 10.047 -26.812 -6.48 1 96.44 188 TRP B N 1
ATOM 3200 C CA . TRP B 1 188 ? 11.344 -26.359 -6.953 1 96.44 188 TRP B CA 1
ATOM 3201 C C . TRP B 1 188 ? 11.688 -24.984 -6.359 1 96.44 188 TRP B C 1
ATOM 3203 O O . TRP B 1 188 ? 12.797 -24.797 -5.852 1 96.44 188 TRP B O 1
ATOM 3213 N N . LEU B 1 189 ? 10.75 -24.078 -6.363 1 95.75 189 LEU B N 1
ATOM 3214 C CA . LEU B 1 189 ? 10.961 -22.734 -5.84 1 95.75 189 LEU B CA 1
ATOM 3215 C C . LEU B 1 189 ? 11.211 -22.766 -4.336 1 95.75 189 LEU B C 1
ATOM 3217 O O . LEU B 1 189 ? 12.086 -22.062 -3.832 1 95.75 189 LEU B O 1
ATOM 3221 N N . THR B 1 190 ? 10.477 -23.609 -3.627 1 94.5 190 THR B N 1
ATOM 3222 C CA . THR B 1 190 ? 10.594 -23.656 -2.172 1 94.5 190 THR B CA 1
ATOM 3223 C C . THR B 1 190 ? 11.922 -24.266 -1.752 1 94.5 190 THR B C 1
ATOM 3225 O O . THR B 1 190 ? 12.438 -23.969 -0.673 1 94.5 190 THR B O 1
ATOM 3228 N N . LYS B 1 191 ? 12.508 -25.078 -2.611 1 96.06 191 LYS B N 1
ATOM 3229 C CA . LYS B 1 191 ? 13.766 -25.75 -2.301 1 96.06 191 LYS B CA 1
ATOM 3230 C C . LYS B 1 191 ? 14.953 -24.984 -2.883 1 96.06 191 LYS B C 1
ATOM 3232 O O . LYS B 1 191 ? 16.109 -25.359 -2.672 1 96.06 191 LYS B O 1
ATOM 3237 N N . HIS B 1 192 ? 14.656 -23.969 -3.543 1 96.88 192 HIS B N 1
ATOM 3238 C CA . HIS B 1 192 ? 15.664 -23.234 -4.301 1 96.88 192 HIS B CA 1
ATOM 3239 C C . HIS B 1 192 ? 16.797 -22.766 -3.398 1 96.88 192 HIS B C 1
ATOM 3241 O O . HIS B 1 192 ? 17.969 -22.859 -3.773 1 96.88 192 HIS B O 1
ATOM 3247 N N . GLY B 1 193 ? 16.422 -22.25 -2.207 1 95.62 193 GLY B N 1
ATOM 3248 C CA . GLY B 1 193 ? 17.438 -21.781 -1.273 1 95.62 193 GLY B CA 1
ATOM 3249 C C . GLY B 1 193 ? 18.438 -22.859 -0.908 1 95.62 193 GLY B C 1
ATOM 3250 O O . GLY B 1 193 ? 19.656 -22.609 -0.922 1 95.62 193 GLY B O 1
ATOM 3251 N N . GLN B 1 194 ? 17.969 -23.984 -0.605 1 95.81 194 GLN B N 1
ATOM 3252 C CA . GLN B 1 194 ? 18.828 -25.094 -0.24 1 95.81 194 GLN B CA 1
ATOM 3253 C C . GLN B 1 194 ? 19.703 -25.531 -1.418 1 95.81 194 GLN B C 1
ATOM 3255 O O . GLN B 1 194 ? 20.906 -25.75 -1.26 1 95.81 194 GLN B O 1
ATOM 3260 N N . THR B 1 195 ? 19.094 -25.609 -2.568 1 96.56 195 THR B N 1
ATOM 3261 C CA . THR B 1 195 ? 19.766 -26.078 -3.77 1 96.56 195 THR B CA 1
ATOM 3262 C C . THR B 1 195 ? 20.953 -25.188 -4.109 1 96.56 195 THR B C 1
ATOM 3264 O O . THR B 1 195 ? 22 -25.688 -4.523 1 96.56 195 THR B O 1
ATOM 3267 N N . HIS B 1 196 ? 20.812 -23.953 -3.855 1 97.06 196 HIS B N 1
ATOM 3268 C CA . HIS B 1 196 ? 21.844 -23.016 -4.289 1 97.06 196 HIS B CA 1
ATOM 3269 C C . HIS B 1 196 ? 22.578 -22.422 -3.1 1 97.06 196 HIS B C 1
ATOM 3271 O O . HIS B 1 196 ? 23.297 -21.422 -3.242 1 97.06 196 HIS B O 1
ATOM 3277 N N . LYS B 1 197 ? 22.344 -22.938 -1.872 1 96.44 197 LYS B N 1
ATOM 3278 C CA . LYS B 1 197 ? 23 -22.516 -0.638 1 96.44 197 LYS B CA 1
ATOM 3279 C C . LYS B 1 197 ? 22.75 -21.047 -0.349 1 96.44 197 LYS B C 1
ATOM 3281 O O . LYS B 1 197 ? 23.672 -20.297 -0.032 1 96.44 197 LYS B O 1
ATOM 3286 N N . HIS B 1 198 ? 21.547 -20.656 -0.618 1 96.38 198 HIS B N 1
ATOM 3287 C CA . HIS B 1 198 ? 21.078 -19.312 -0.285 1 96.38 198 HIS B CA 1
ATOM 3288 C C . HIS B 1 198 ? 20.641 -19.234 1.173 1 96.38 198 HIS B C 1
ATOM 3290 O O . HIS B 1 198 ? 20.25 -20.234 1.768 1 96.38 198 HIS B O 1
ATOM 3296 N N . THR B 1 199 ? 20.656 -18.109 1.786 1 95.25 199 THR B N 1
ATOM 3297 C CA . THR B 1 199 ? 20.25 -17.875 3.168 1 95.25 199 THR B CA 1
ATOM 3298 C C . THR B 1 199 ? 18.75 -17.625 3.254 1 95.25 199 THR B C 1
ATOM 3300 O O . THR B 1 199 ? 18.078 -18.125 4.16 1 95.25 199 THR B O 1
ATOM 3303 N N . ARG B 1 200 ? 18.156 -16.984 2.26 1 94.31 200 ARG B N 1
ATOM 3304 C CA . ARG B 1 200 ? 16.75 -16.594 2.336 1 94.31 200 ARG B CA 1
ATOM 3305 C C . ARG B 1 200 ? 15.898 -17.406 1.38 1 94.31 200 ARG B C 1
ATOM 3307 O O . ARG B 1 200 ? 14.719 -17.641 1.647 1 94.31 200 ARG B O 1
ATOM 3314 N N . GLY B 1 201 ? 16.516 -17.812 0.201 1 96.31 201 GLY B N 1
ATOM 3315 C CA . GLY B 1 201 ? 15.742 -18.5 -0.812 1 96.31 201 GLY B CA 1
ATOM 3316 C C . GLY B 1 201 ? 14.758 -17.594 -1.531 1 96.31 201 GLY B C 1
ATOM 3317 O O . GLY B 1 201 ? 14.938 -16.375 -1.56 1 96.31 201 GLY B O 1
ATOM 3318 N N . VAL B 1 202 ? 13.789 -18.156 -2.162 1 94.94 202 VAL B N 1
ATOM 3319 C CA . VAL B 1 202 ? 12.734 -17.422 -2.838 1 94.94 202 VAL B CA 1
ATOM 3320 C C . VAL B 1 202 ? 11.688 -16.969 -1.818 1 94.94 202 VAL B C 1
ATOM 3322 O O . VAL B 1 202 ? 11.195 -17.766 -1.027 1 94.94 202 VAL B O 1
ATOM 3325 N N . LEU B 1 203 ? 11.352 -15.695 -1.836 1 93.69 203 LEU B N 1
ATOM 3326 C CA . LEU B 1 203 ? 10.492 -15.125 -0.802 1 93.69 203 LEU B CA 1
ATOM 3327 C C . LEU B 1 203 ? 9.031 -15.148 -1.236 1 93.69 203 LEU B C 1
ATOM 3329 O O . LEU B 1 203 ? 8.133 -15.148 -0.395 1 93.69 203 LEU B O 1
ATOM 3333 N N . GLY B 1 204 ? 8.828 -15.055 -2.549 1 93.38 204 GLY B N 1
ATOM 3334 C CA . GLY B 1 204 ? 7.465 -14.93 -3.033 1 93.38 204 GLY B CA 1
ATOM 3335 C C . GLY B 1 204 ? 7.32 -15.273 -4.504 1 93.38 204 GLY B C 1
ATOM 3336 O O . GLY B 1 204 ? 8.312 -15.43 -5.215 1 93.38 204 GLY B O 1
ATOM 3337 N N . TYR B 1 205 ? 6.098 -15.516 -4.863 1 93.31 205 TYR B N 1
ATOM 3338 C CA . TYR B 1 205 ? 5.703 -15.867 -6.223 1 93.31 205 TYR B CA 1
ATOM 3339 C C . TYR B 1 205 ? 4.562 -14.984 -6.711 1 93.31 205 TYR B C 1
ATOM 3341 O O . TYR B 1 205 ? 3.555 -14.82 -6.02 1 93.31 205 TYR B O 1
ATOM 3349 N N . GLY B 1 206 ? 4.793 -14.289 -7.832 1 92.5 206 GLY B N 1
ATOM 3350 C CA . GLY B 1 206 ? 3.768 -13.438 -8.422 1 92.5 206 GLY B CA 1
ATOM 3351 C C . GLY B 1 206 ? 3.342 -13.898 -9.805 1 92.5 206 GLY B C 1
ATOM 3352 O O . GLY B 1 206 ? 4.164 -14.383 -10.586 1 92.5 206 GLY B O 1
ATOM 3353 N N . VAL B 1 207 ? 2.062 -13.703 -10.133 1 92.38 207 VAL B N 1
ATOM 3354 C CA . VAL B 1 207 ? 1.517 -14.117 -11.422 1 92.38 207 VAL B CA 1
ATOM 3355 C C . VAL B 1 207 ? 0.44 -13.125 -11.867 1 92.38 207 VAL B C 1
ATOM 3357 O O . VAL B 1 207 ? -0.116 -12.391 -11.047 1 92.38 207 VAL B O 1
ATOM 3360 N N . ASP B 1 208 ? 0.128 -13.133 -13.156 1 89.19 208 ASP B N 1
ATOM 3361 C CA . ASP B 1 208 ? -0.849 -12.203 -13.711 1 89.19 208 ASP B CA 1
ATOM 3362 C C . ASP B 1 208 ? -2.207 -12.875 -13.898 1 89.19 208 ASP B C 1
ATOM 3364 O O . ASP B 1 208 ? -3.012 -12.445 -14.727 1 89.19 208 ASP B O 1
ATOM 3368 N N . THR B 1 209 ? -2.438 -13.977 -13.164 1 90.38 209 THR B N 1
ATOM 3369 C CA . THR B 1 209 ? -3.715 -14.68 -13.195 1 90.38 209 THR B CA 1
ATOM 3370 C C . THR B 1 209 ? -4.473 -14.477 -11.883 1 90.38 209 THR B C 1
ATOM 3372 O O . THR B 1 209 ? -3.945 -13.891 -10.938 1 90.38 209 THR B O 1
ATOM 3375 N N . ILE B 1 210 ? -5.707 -14.914 -11.844 1 84.94 210 ILE B N 1
ATOM 3376 C CA . ILE B 1 210 ? -6.598 -14.664 -10.711 1 84.94 210 ILE B CA 1
ATOM 3377 C C . ILE B 1 210 ? -6.164 -15.523 -9.523 1 84.94 210 ILE B C 1
ATOM 3379 O O . ILE B 1 210 ? -6.496 -15.211 -8.375 1 84.94 210 ILE B O 1
ATOM 3383 N N . SER B 1 211 ? -5.469 -16.562 -9.797 1 86 211 SER B N 1
ATOM 3384 C CA . SER B 1 211 ? -4.934 -17.469 -8.781 1 86 211 SER B CA 1
ATOM 3385 C C . SER B 1 211 ? -3.58 -18.031 -9.195 1 86 211 SER B C 1
ATOM 3387 O O . SER B 1 211 ? -3.225 -18 -10.375 1 86 211 SER B O 1
ATOM 3389 N N . VAL B 1 212 ? -2.883 -18.547 -8.227 1 87.44 212 VAL B N 1
ATOM 3390 C CA . VAL B 1 212 ? -1.544 -19.062 -8.469 1 87.44 212 VAL B CA 1
ATOM 3391 C C . VAL B 1 212 ? -1.639 -20.438 -9.141 1 87.44 212 VAL B C 1
ATOM 3393 O O . VAL B 1 212 ? -0.845 -20.75 -10.031 1 87.44 212 VAL B O 1
ATOM 3396 N N . ASP B 1 213 ? -2.584 -21.203 -8.711 1 85.38 213 ASP B N 1
ATOM 3397 C CA . ASP B 1 213 ? -2.762 -22.547 -9.281 1 85.38 213 ASP B CA 1
ATOM 3398 C C . ASP B 1 213 ? -3.377 -22.469 -10.68 1 85.38 213 ASP B C 1
ATOM 3400 O O . ASP B 1 213 ? -4.039 -21.484 -11.016 1 85.38 213 ASP B O 1
ATOM 3404 N N . VAL B 1 214 ? -3.172 -23.469 -11.367 1 90.12 214 VAL B N 1
ATOM 3405 C CA . VAL B 1 214 ? -3.834 -23.562 -12.656 1 90.12 214 VAL B CA 1
ATOM 3406 C C . VAL B 1 214 ? -5.348 -23.531 -12.469 1 90.12 214 VAL B C 1
ATOM 3408 O O . VAL B 1 214 ? -5.875 -24.109 -11.523 1 90.12 214 VAL B O 1
ATOM 3411 N N . GLY B 1 215 ? -5.992 -22.828 -13.367 1 85.75 215 GLY B N 1
ATOM 3412 C CA . GLY B 1 215 ? -7.402 -22.484 -13.234 1 85.75 215 GLY B CA 1
ATOM 3413 C C . GLY B 1 215 ? -8.289 -23.703 -12.984 1 85.75 215 GLY B C 1
ATOM 3414 O O . GLY B 1 215 ? -9.273 -23.609 -12.25 1 85.75 215 GLY B O 1
ATOM 3415 N N . ASN B 1 216 ? -7.938 -24.734 -13.57 1 81.12 216 ASN B N 1
ATOM 3416 C CA . ASN B 1 216 ? -8.828 -25.875 -13.461 1 81.12 216 ASN B CA 1
ATOM 3417 C C . ASN B 1 216 ? -8.375 -26.844 -12.359 1 81.12 216 ASN B C 1
ATOM 3419 O O . ASN B 1 216 ? -8.82 -27.984 -12.305 1 81.12 216 ASN B O 1
ATOM 3423 N N . SER B 1 217 ? -7.492 -26.297 -11.594 1 77.25 217 SER B N 1
ATOM 3424 C CA . SER B 1 217 ? -7.062 -27.094 -10.453 1 77.25 217 SER B CA 1
ATOM 3425 C C . SER B 1 217 ? -8.148 -27.156 -9.375 1 77.25 217 SER B C 1
ATOM 3427 O O . SER B 1 217 ? -8.797 -26.141 -9.094 1 77.25 217 SER B O 1
ATOM 3429 N N . THR B 1 218 ? -8.477 -28.344 -8.977 1 66.12 218 THR B N 1
ATOM 3430 C CA . THR B 1 218 ? -9.492 -28.516 -7.945 1 66.12 218 THR B CA 1
ATOM 3431 C C . THR B 1 218 ? -8.859 -28.922 -6.617 1 66.12 218 THR B C 1
ATOM 3433 O O . THR B 1 218 ? -9.547 -29 -5.598 1 66.12 218 THR B O 1
ATOM 3436 N N . HIS B 1 219 ? -7.535 -29.156 -6.562 1 63.38 219 HIS B N 1
ATOM 3437 C CA . HIS B 1 219 ? -6.93 -29.734 -5.363 1 63.38 219 HIS B CA 1
ATOM 3438 C C . HIS B 1 219 ? -6.008 -28.719 -4.68 1 63.38 219 HIS B C 1
ATOM 3440 O O . HIS B 1 219 ? -5.582 -28.938 -3.543 1 63.38 219 HIS B O 1
ATOM 3446 N N . TYR B 1 220 ? -5.953 -27.609 -5.102 1 61 220 TYR B N 1
ATOM 3447 C CA . TYR B 1 220 ? -5.109 -26.562 -4.547 1 61 220 TYR B CA 1
ATOM 3448 C C . TYR B 1 220 ? -3.801 -27.141 -4.016 1 61 220 TYR B C 1
ATOM 3450 O O . TYR B 1 220 ? -3.412 -26.875 -2.879 1 61 220 TYR B O 1
ATOM 3458 N N . LYS B 1 221 ? -3.209 -28.188 -4.668 1 59.84 221 LYS B N 1
ATOM 3459 C CA . LYS B 1 221 ? -1.967 -28.812 -4.234 1 59.84 221 LYS B CA 1
ATOM 3460 C C . LYS B 1 221 ? -0.752 -28 -4.684 1 59.84 221 LYS B C 1
ATOM 3462 O O . LYS B 1 221 ? -0.776 -27.375 -5.746 1 59.84 221 LYS B O 1
#

Solvent-accessible surface area (backbone atoms only — not comparable to full-atom values): 24455 Å² total; per-residue (Å²): 135,84,81,77,76,79,75,78,76,76,74,65,72,50,34,35,27,32,27,38,63,37,79,42,76,46,72,50,101,88,57,78,44,85,42,78,47,46,52,66,65,50,94,52,22,46,37,58,89,88,47,65,59,56,42,76,45,80,75,42,76,47,62,47,98,83,66,45,39,36,42,46,42,33,37,37,31,31,65,67,36,28,30,29,68,46,34,42,31,35,58,31,81,93,42,42,45,69,89,62,51,61,61,76,76,74,48,91,47,52,73,44,81,46,80,40,29,64,63,38,60,74,67,65,47,55,61,36,66,44,42,48,65,60,55,49,52,48,28,73,74,74,40,75,80,58,66,38,16,32,42,31,40,38,54,59,50,49,79,33,43,88,37,52,60,62,40,47,21,56,47,98,84,68,45,31,41,28,43,19,52,28,55,65,23,52,50,47,46,59,44,39,14,69,75,68,73,38,92,65,12,48,41,29,41,29,34,41,36,89,47,65,49,29,35,70,58,85,70,87,106,136,84,79,77,78,77,76,77,75,75,74,65,74,50,34,36,27,32,26,38,62,38,80,44,76,46,73,50,100,90,58,78,44,85,42,78,45,45,54,67,64,51,98,50,22,44,38,58,88,88,48,64,58,57,42,77,46,78,74,42,76,46,61,46,99,85,65,45,41,36,44,45,41,34,37,36,32,31,63,66,34,29,31,30,67,46,33,40,30,34,59,32,82,96,43,43,45,68,89,61,52,60,61,78,74,74,48,92,48,53,72,45,80,45,79,40,28,65,62,37,61,73,66,66,46,56,63,36,64,44,41,48,65,60,54,49,52,49,28,73,75,74,42,76,79,58,67,38,15,31,43,32,41,39,52,58,51,48,79,31,41,87,37,52,61,64,41,47,21,55,48,98,84,69,45,31,41,28,44,18,51,28,56,65,24,52,49,47,46,59,42,40,12,68,76,68,71,38,92,64,10,46,41,28,42,31,35,40,36,88,46,66,48,29,34,69,59,86,70,86,107

InterPro domains:
  IPR007325 Kynurenine formamidase/cyclase-like [PF04199] (36-213)
  IPR037175 Kynurenine formamidase superfamily [G3DSA:3.50.30.50] (13-221)
  IPR037175 Kynurenine formamidase superfamily [SSF102198] (32-218)

Radius of gyration: 24.83 Å; Cα contacts (8 Å, |Δi|>4): 886; chains: 2; bounding box: 48×91×57 Å